Protein AF-0000000081416617 (afdb_homodimer)

InterPro domains:
  IPR009260 CRISPR-associated exonuclease Csa1 [PF06023] (15-85)
  IPR009260 CRISPR-associated exonuclease Csa1 [PF06023] (106-236)
  IPR009260 CRISPR-associated exonuclease Csa1 [TIGR01896] (95-236)
  IPR011604 PD-(D/E)XK endonuclease-like domain superfamily [G3DSA:3.90.320.10] (26-237)

Radius of gyration: 25.52 Å; Cα contacts (8 Å, |Δi|>4): 891; chains: 2; bounding box: 45×86×53 Å

Nearest PDB structures (foldseek):
  8d3l-assembly1_I  TM=7.472E-01  e=2.597E-06  Halalkalibacterium halodurans C-125
  7mi4-assembly1_A  TM=7.642E-01  e=6.078E-05  Geobacter sulfurreducens PCA
  8d3q-assembly1_J  TM=7.815E-01  e=1.611E-04  Halalkalibacterium halodurans C-125
  8xa9-assembly1_A  TM=5.568E-01  e=1.895E-03  Homo sapiens
  8oie-assembly1_G  TM=4.778E-01  e=2.750E+00  Rhodobacter capsulatus SB 1003

Secondary structure (DSSP, 8-state):
---HHHHHHHHHTTT-------TT-HHHHS-SSS----HHHHT-S-TT-HHHIIIIIS------HHHHHHHHHHHHHHTGGGT------SHHHHHHHHHHHHHHHHHHHSSS-EEES--EE-GGGTS-SEE--SEEETTEEEEEEESSHHHHHHHHHHHHHHHHHHHHHHSS---EEEEEEE-SS-EEEEEEE--HHHHHHHHHHHHHHHHHHHHT------TT--TT-TTHHHHH-/---HHHHHHHHHTTT-------TT-HHHHS-SSS----HHHHT-S-TT-HHHIIIIIS------HHHHHHHHHHHHHHTGGGT------SHHHHHHHHHHHHHHHHHHHSSS-EEES--EE-GGGTS-SEE--SEEETTEEEEEEESSHHHHHHHHHHHHHHHHHHHHHHSS---EEEEEEE-SS-EEEEEEE--HHHHHHHHHHHHHHHHHHHHT------TT--TT-TTHHHHH-

Foldseek 3Di:
DDDPVLVVVCVVCPPVFDADDALQPLVLQAAPFPFAAALCQLLPLAPLSLVLLCCVVVVDDFDDPQVVVFVLLLCLLLQVVVVHDDDDPDPQSNVNNVVSNVVNVVQVVDPWDKDAQDWFQQPSRRHPGTHTARMQGRNAGEHEGEDDPSRVVSVLLSSLSSQSRSCNVPVDHHFWYWYFYRYPVGTDIDIHGNHHVSNVSSSVSRNSSSCCNRVSDRSAHDPCDDPRGSCCVVRVD/DDDPVLVVVCVVCPPVFDADDALQPLVLQAAPFPFAAALCQLLPLAPLSLVLLCCVVVVDDFDDPQVVVFVLLQCLLLQVVVVHDDDDPDPQSNVNNVVSNVVNVVQVVDPWDKDAQDWFQQPSRRHPGTHTARMQGRNAGEHEGEDDPSRVVSVLLSSLSSQSRSCNVPVDHHFWYWYFYRYPVGTDIDIHGNHHVSNVSSSVSRNSSSCCNRVSDRSAHDPDDDPRGSCCVVRVD

pLDDT: mean 92.68, std 6.03, range [61.44, 98.62]

Organism: NCBI:txid940294

Solvent-accessible surface area (backbone atoms only — not comparable to full-atom values): 25425 Å² total; per-residue (Å²): 72,74,58,69,67,55,38,51,51,34,40,74,53,44,85,71,67,74,69,81,82,49,34,68,41,45,86,77,36,46,51,96,45,88,34,47,39,47,64,69,56,48,39,49,85,46,91,53,46,33,61,45,42,41,34,74,72,70,62,48,81,85,65,45,71,66,58,51,50,29,49,52,46,45,48,33,39,45,27,50,78,72,72,44,87,79,86,59,85,54,66,65,46,34,52,42,28,54,51,30,40,52,24,48,57,44,26,72,70,42,43,60,17,65,24,73,49,26,65,37,62,18,47,71,53,34,28,30,64,68,41,62,49,55,26,27,52,22,70,28,41,30,40,71,46,52,54,57,69,70,51,50,57,31,45,54,41,39,48,39,52,52,29,32,25,46,11,43,60,52,23,46,85,46,58,44,31,38,38,39,38,34,46,96,85,51,77,43,80,42,80,39,72,56,34,45,67,51,48,52,49,36,53,51,40,43,47,52,45,11,44,36,64,58,68,67,50,81,69,47,78,57,94,78,64,60,90,81,45,68,53,48,64,72,65,76,96,73,74,58,69,68,57,37,52,51,34,40,76,53,43,85,71,67,76,68,81,82,49,33,67,42,46,84,77,36,45,51,97,46,87,34,48,40,46,65,68,56,49,38,47,86,47,91,54,44,34,61,46,42,41,33,73,72,70,62,48,82,84,67,46,70,68,57,50,51,29,50,52,46,44,48,33,38,46,28,50,79,71,71,45,87,80,86,60,86,51,66,68,46,35,51,44,29,54,53,30,41,52,25,49,56,44,27,73,71,41,46,61,16,65,25,74,48,25,64,38,61,19,47,69,54,33,28,30,65,67,40,63,48,54,26,26,53,22,69,28,40,29,40,70,45,53,52,58,69,69,49,51,57,31,46,54,41,37,49,38,54,51,29,32,25,46,12,42,61,53,22,48,86,46,59,46,32,38,38,40,38,34,45,96,84,52,75,43,79,42,79,40,72,56,34,46,67,52,48,51,49,38,53,52,40,42,48,53,45,11,45,37,64,58,68,68,49,82,69,48,82,57,95,77,64,61,92,82,45,68,51,50,64,74,64,77,96

Sequence (474 aa):
MLPRAVWDELRATAGEVIVNTRGWDWALLQSRFRARPSISDVTTPCPTKRDVYLRRILGMRMESQALETGRKVHEAFMAPFKGEEKEYEDPLLKRVYEEAKLRKLESEQEGIPVSVEPEIPGSPIGLSSTIKPDFLVGFMPVEVVYGGNGSLERKKIAVTGYALALESWIGLPVDAAVIINVTNKKTYWNVVRIHEGLRRKFIELRDEVARILAEKEDPGTSEECPSYCPFKEVCKGMLPRAVWDELRATAGEVIVNTRGWDWALLQSRFRARPSISDVTTPCPTKRDVYLRRILGMRMESQALETGRKVHEAFMAPFKGEEKEYEDPLLKRVYEEAKLRKLESEQEGIPVSVEPEIPGSPIGLSSTIKPDFLVGFMPVEVVYGGNGSLERKKIAVTGYALALESWIGLPVDAAVIINVTNKKTYWNVVRIHEGLRRKFIELRDEVARILAEKEDPGTSEECPSYCPFKEVCKG

Structure (mmCIF, N/CA/C/O backbone):
data_AF-0000000081416617-model_v1
#
loop_
_entity.id
_entity.type
_entity.pdbx_description
1 polymer 'CRISPR-associated protein'
#
loop_
_atom_site.group_PDB
_atom_site.id
_atom_site.type_symbol
_atom_site.label_atom_id
_atom_site.label_alt_id
_atom_site.label_comp_id
_atom_site.label_asym_id
_atom_site.label_entity_id
_atom_site.label_seq_id
_atom_site.pdbx_PDB_ins_code
_atom_site.Cartn_x
_atom_site.Cartn_y
_atom_site.Cartn_z
_atom_site.occupancy
_atom_site.B_iso_or_equiv
_atom_site.auth_seq_id
_atom_site.auth_comp_id
_atom_site.auth_asym_id
_atom_site.auth_atom_id
_atom_site.pdbx_PDB_model_num
ATOM 1 N N . MET A 1 1 ? 6.953 -7.875 8.375 1 91.31 1 MET A N 1
ATOM 2 C CA . MET A 1 1 ? 6.801 -9.125 7.645 1 91.31 1 MET A CA 1
ATOM 3 C C . MET A 1 1 ? 8.039 -9.414 6.801 1 91.31 1 MET A C 1
ATOM 5 O O . MET A 1 1 ? 8.57 -10.523 6.828 1 91.31 1 MET A O 1
ATOM 9 N N . LEU A 1 2 ? 8.57 -8.438 6.098 1 94.5 2 LEU A N 1
ATOM 10 C CA . LEU A 1 2 ? 9.711 -8.609 5.207 1 94.5 2 LEU A CA 1
ATOM 11 C C . LEU A 1 2 ? 11.016 -8.289 5.93 1 94.5 2 LEU A C 1
ATOM 13 O O . LEU A 1 2 ? 11.078 -7.336 6.715 1 94.5 2 LEU A O 1
ATOM 17 N N . PRO A 1 3 ? 12.031 -9.055 5.668 1 94.12 3 PRO A N 1
ATOM 18 C CA . PRO A 1 3 ? 13.336 -8.734 6.254 1 94.12 3 PRO A CA 1
ATOM 19 C C . PRO A 1 3 ? 13.859 -7.367 5.816 1 94.12 3 PRO A C 1
ATOM 21 O O . PRO A 1 3 ? 13.523 -6.891 4.73 1 94.12 3 PRO A O 1
ATOM 24 N N . ARG A 1 4 ? 14.727 -6.789 6.621 1 91.25 4 ARG A N 1
ATOM 25 C CA . ARG A 1 4 ? 15.297 -5.469 6.363 1 91.25 4 ARG A CA 1
ATOM 26 C C . ARG A 1 4 ? 16.016 -5.441 5.023 1 91.25 4 ARG A C 1
ATOM 28 O O . ARG A 1 4 ? 15.984 -4.434 4.312 1 91.25 4 ARG A O 1
ATOM 35 N N . ALA A 1 5 ? 16.688 -6.555 4.68 1 94.62 5 ALA A N 1
ATOM 36 C CA . ALA A 1 5 ? 17.469 -6.633 3.441 1 94.62 5 ALA A CA 1
ATOM 37 C C . ALA A 1 5 ? 16.578 -6.422 2.223 1 94.62 5 ALA A C 1
ATOM 39 O O . ALA A 1 5 ? 17.016 -5.867 1.211 1 94.62 5 ALA A O 1
ATOM 40 N N . VAL A 1 6 ? 15.352 -6.863 2.275 1 96.12 6 VAL A N 1
ATOM 41 C CA . VAL A 1 6 ? 14.398 -6.688 1.182 1 96.12 6 VAL A CA 1
ATOM 42 C C . VAL A 1 6 ? 14.102 -5.199 0.987 1 96.12 6 VAL A C 1
ATOM 44 O O . VAL A 1 6 ? 14.156 -4.691 -0.135 1 96.12 6 VAL A O 1
ATOM 47 N N . TRP A 1 7 ? 13.844 -4.465 2.039 1 92.94 7 TRP A N 1
ATOM 48 C CA . TRP A 1 7 ? 13.586 -3.029 1.974 1 92.94 7 TRP A CA 1
ATOM 49 C C . TRP A 1 7 ? 14.805 -2.275 1.454 1 92.94 7 TRP A C 1
ATOM 51 O O . TRP A 1 7 ? 14.672 -1.347 0.653 1 92.94 7 TRP A O 1
ATOM 61 N N . ASP A 1 8 ? 15.969 -2.697 1.942 1 94.31 8 ASP A N 1
ATOM 62 C CA . ASP A 1 8 ? 17.203 -2.076 1.485 1 94.31 8 ASP A CA 1
ATOM 63 C C . ASP A 1 8 ? 17.375 -2.225 -0.025 1 94.31 8 ASP A C 1
ATOM 65 O O . ASP A 1 8 ? 17.766 -1.277 -0.708 1 94.31 8 ASP A O 1
ATOM 69 N N . GLU A 1 9 ? 17.078 -3.402 -0.511 1 95.81 9 GLU A N 1
ATOM 70 C CA . GLU A 1 9 ? 17.188 -3.645 -1.946 1 95.81 9 GLU A CA 1
ATOM 71 C C . GLU A 1 9 ? 16.172 -2.807 -2.727 1 95.81 9 GLU A C 1
ATOM 73 O O . GLU A 1 9 ? 16.5 -2.258 -3.783 1 95.81 9 GLU A O 1
ATOM 78 N N . LEU A 1 10 ? 14.977 -2.715 -2.254 1 95.56 10 LEU A N 1
ATOM 79 C CA . LEU A 1 10 ? 13.945 -1.894 -2.889 1 95.56 10 LEU A CA 1
ATOM 80 C C . LEU A 1 10 ? 14.398 -0.44 -2.984 1 95.56 10 LEU A C 1
ATOM 82 O O . LEU A 1 10 ? 14.273 0.186 -4.039 1 95.56 10 LEU A O 1
ATOM 86 N N . ARG A 1 11 ? 14.977 0.044 -1.958 1 92.88 11 ARG A N 1
ATOM 87 C CA . ARG A 1 11 ? 15.438 1.429 -1.924 1 92.88 11 ARG A CA 1
ATOM 88 C C . ARG A 1 11 ? 16.625 1.635 -2.859 1 92.88 11 ARG A C 1
ATOM 90 O O . ARG A 1 11 ? 16.703 2.646 -3.557 1 92.88 11 ARG A O 1
ATOM 97 N N . ALA A 1 12 ? 17.484 0.675 -2.844 1 92.69 12 ALA A N 1
ATOM 98 C CA . ALA A 1 12 ? 18.703 0.774 -3.645 1 92.69 12 ALA A CA 1
ATOM 99 C C . ALA A 1 12 ? 18.375 0.828 -5.137 1 92.69 12 ALA A C 1
ATOM 101 O O . ALA A 1 12 ? 19.109 1.417 -5.918 1 92.69 12 ALA A O 1
ATOM 102 N N . THR A 1 13 ? 17.203 0.285 -5.496 1 91.69 13 THR A N 1
ATOM 103 C CA . THR A 1 13 ? 16.859 0.207 -6.914 1 91.69 13 THR A CA 1
ATOM 104 C C . THR A 1 13 ? 15.648 1.074 -7.227 1 91.69 13 THR A C 1
ATOM 106 O O . THR A 1 13 ? 14.984 0.879 -8.25 1 91.69 13 THR A O 1
ATOM 109 N N . ALA A 1 14 ? 15.336 1.979 -6.367 1 90.69 14 ALA A N 1
ATOM 110 C CA . ALA A 1 14 ? 14.164 2.834 -6.531 1 90.69 14 ALA A CA 1
ATOM 111 C C . ALA A 1 14 ? 14.297 3.701 -7.781 1 90.69 14 ALA A C 1
ATOM 113 O O . ALA A 1 14 ? 15.367 4.246 -8.062 1 90.69 14 ALA A O 1
ATOM 114 N N . GLY A 1 15 ? 13.188 3.838 -8.578 1 84.12 15 GLY A N 1
ATOM 115 C CA . GLY A 1 15 ? 13.133 4.727 -9.727 1 84.12 15 GLY A CA 1
ATOM 116 C C . GLY A 1 15 ? 13.727 4.113 -10.984 1 84.12 15 GLY A C 1
ATOM 117 O O . GLY A 1 15 ? 13.734 4.742 -12.047 1 84.12 15 GLY A O 1
ATOM 118 N N . GLU A 1 16 ? 14.125 2.904 -10.977 1 79.06 16 GLU A N 1
ATOM 119 C CA . GLU A 1 16 ? 14.828 2.295 -12.102 1 79.06 16 GLU A CA 1
ATOM 120 C C . GLU A 1 16 ? 13.852 1.835 -13.18 1 79.06 16 GLU A C 1
ATOM 122 O O . GLU A 1 16 ? 14.242 1.643 -14.336 1 79.06 16 GLU A O 1
ATOM 127 N N . VAL A 1 17 ? 12.672 1.809 -12.852 1 73.88 17 VAL A N 1
ATOM 128 C CA . VAL A 1 17 ? 11.773 1.166 -13.805 1 73.88 17 VAL A CA 1
ATOM 129 C C . VAL A 1 17 ? 10.891 2.217 -14.469 1 73.88 17 VAL A C 1
ATOM 131 O O . VAL A 1 17 ? 10.289 3.057 -13.797 1 73.88 17 VAL A O 1
ATOM 134 N N . ILE A 1 18 ? 11.078 2.242 -15.773 1 79.62 18 ILE A N 1
ATOM 135 C CA . ILE A 1 18 ? 10.117 2.988 -16.578 1 79.62 18 ILE A CA 1
ATOM 136 C C . ILE A 1 18 ? 9.133 2.021 -17.219 1 79.62 18 ILE A C 1
ATOM 138 O O . ILE A 1 18 ? 9.539 1.116 -17.953 1 79.62 18 ILE A O 1
ATOM 142 N N . VAL A 1 19 ? 7.914 2.232 -16.875 1 88.75 19 VAL A N 1
ATOM 143 C CA . VAL A 1 19 ? 6.891 1.287 -17.312 1 88.75 19 VAL A CA 1
ATOM 144 C C . VAL A 1 19 ? 5.785 2.029 -18.062 1 88.75 19 VAL A C 1
ATOM 146 O O . VAL A 1 19 ? 5.309 3.07 -17.594 1 88.75 19 VAL A O 1
ATOM 149 N N . ASN A 1 20 ? 5.434 1.437 -19.203 1 88.31 20 ASN A N 1
ATOM 150 C CA . ASN A 1 20 ? 4.336 1.983 -20 1 88.31 20 ASN A CA 1
ATOM 151 C C . ASN A 1 20 ? 3.088 1.111 -19.906 1 88.31 20 ASN A C 1
ATOM 153 O O . ASN A 1 20 ? 1.967 1.62 -19.938 1 88.31 20 ASN A O 1
ATOM 157 N N . THR A 1 21 ? 3.252 -0.125 -19.797 1 92.94 21 THR A N 1
ATOM 158 C CA . THR A 1 21 ? 2.145 -1.067 -19.688 1 92.94 21 THR A CA 1
ATOM 159 C C . THR A 1 21 ? 1.638 -1.135 -18.25 1 92.94 21 THR A C 1
ATOM 161 O O . THR A 1 21 ? 2.285 -1.728 -17.375 1 92.94 21 THR A O 1
ATOM 164 N N . ARG A 1 22 ? 0.473 -0.5 -18.062 1 94.69 22 ARG A N 1
ATOM 165 C CA . ARG A 1 22 ? -0.093 -0.438 -16.719 1 94.69 22 ARG A CA 1
ATOM 166 C C . ARG A 1 22 ? -1.47 -1.093 -16.672 1 94.69 22 ARG A C 1
ATOM 168 O O . ARG A 1 22 ? -2.115 -1.264 -17.703 1 94.69 22 ARG A O 1
ATOM 175 N N . GLY A 1 23 ? -1.847 -1.421 -15.445 1 94.19 23 GLY A N 1
ATOM 176 C CA . GLY A 1 23 ? -3.104 -2.121 -15.234 1 94.19 23 GLY A CA 1
ATOM 177 C C . GLY A 1 23 ? -4.32 -1.279 -15.562 1 94.19 23 GLY A C 1
ATOM 178 O O . GLY A 1 23 ? -5.414 -1.81 -15.758 1 94.19 23 GLY A O 1
ATOM 179 N N . TRP A 1 24 ? -4.172 -0.016 -15.578 1 91.62 24 TRP A N 1
ATOM 180 C CA . TRP A 1 24 ? -5.324 0.828 -15.867 1 91.62 24 TRP A CA 1
ATOM 181 C C . TRP A 1 24 ? -5.473 1.05 -17.375 1 91.62 24 TRP A C 1
ATOM 183 O O . TRP A 1 24 ? -6.414 1.714 -17.812 1 91.62 24 TRP A O 1
ATOM 193 N N . ASP A 1 25 ? -4.52 0.516 -18.109 1 89.31 25 ASP A N 1
ATOM 194 C CA . ASP A 1 25 ? -4.648 0.572 -19.562 1 89.31 25 ASP A CA 1
ATOM 195 C C . ASP A 1 25 ? -5.559 -0.542 -20.078 1 89.31 25 ASP A C 1
ATOM 197 O O . ASP A 1 25 ? -5.09 -1.502 -20.688 1 89.31 25 ASP A O 1
ATOM 201 N N . TRP A 1 26 ? -6.734 -0.345 -19.953 1 82.62 26 TRP A N 1
ATOM 202 C CA . TRP A 1 26 ? -7.73 -1.383 -20.203 1 82.62 26 TRP A CA 1
ATOM 203 C C . TRP A 1 26 ? -7.676 -1.853 -21.656 1 82.62 26 TRP A C 1
ATOM 205 O O . TRP A 1 26 ? -7.809 -3.047 -21.922 1 82.62 26 TRP A O 1
ATOM 215 N N . ALA A 1 27 ? -7.469 -0.982 -22.484 1 81.12 27 ALA A N 1
ATOM 216 C CA . ALA A 1 27 ? -7.441 -1.321 -23.906 1 81.12 27 ALA A CA 1
ATOM 217 C C . ALA A 1 27 ? -6.324 -2.311 -24.219 1 81.12 27 ALA A C 1
ATOM 219 O O . ALA A 1 27 ? -6.477 -3.182 -25.078 1 81.12 27 ALA A O 1
ATOM 220 N N . LEU A 1 28 ? -5.297 -2.23 -23.453 1 79.06 28 LEU A N 1
ATOM 221 C CA . LEU A 1 28 ? -4.133 -3.082 -23.688 1 79.06 28 LEU A CA 1
ATOM 222 C C . LEU A 1 28 ? -4.293 -4.422 -22.969 1 79.06 28 LEU A C 1
ATOM 224 O O . LEU A 1 28 ? -3.76 -5.438 -23.422 1 79.06 28 LEU A O 1
ATOM 228 N N . LEU A 1 29 ? -5.133 -4.379 -21.969 1 81.38 29 LEU A N 1
ATOM 229 C CA . LEU A 1 29 ? -5.047 -5.523 -21.062 1 81.38 29 LEU A CA 1
ATOM 230 C C . LEU A 1 29 ? -6.242 -6.449 -21.25 1 81.38 29 LEU A C 1
ATOM 232 O O . LEU A 1 29 ? -6.219 -7.598 -20.797 1 81.38 29 LEU A O 1
ATOM 236 N N . GLN A 1 30 ? -7.137 -5.996 -21.922 1 82.19 30 GLN A N 1
ATOM 237 C CA . GLN A 1 30 ? -8.281 -6.875 -22.141 1 82.19 30 GLN A CA 1
ATOM 238 C C . GLN A 1 30 ? -7.93 -7.996 -23.109 1 82.19 30 GLN A C 1
ATOM 240 O O . GLN A 1 30 ? -7.254 -7.77 -24.109 1 82.19 30 GLN A O 1
ATOM 245 N N . SER A 1 31 ? -8.289 -9.172 -22.656 1 80.12 31 SER A N 1
ATOM 246 C CA . SER A 1 31 ? -8.031 -10.32 -23.531 1 80.12 31 SER A CA 1
ATOM 247 C C . SER A 1 31 ? -8.93 -10.297 -24.766 1 80.12 31 SER A C 1
ATOM 249 O O . SER A 1 31 ? -10.07 -9.836 -24.703 1 80.12 31 SER A O 1
ATOM 251 N N . ARG A 1 32 ? -8.422 -10.852 -25.859 1 80.62 32 ARG A N 1
ATOM 252 C CA . ARG A 1 32 ? -9.156 -10.961 -27.125 1 80.62 32 ARG A CA 1
ATOM 253 C C . ARG A 1 32 ? -10.117 -12.141 -27.094 1 80.62 32 ARG A C 1
ATOM 255 O O . ARG A 1 32 ? -11.008 -12.242 -27.938 1 80.62 32 ARG A O 1
ATOM 262 N N . PHE A 1 33 ? -9.914 -12.93 -26.062 1 83.94 33 PHE A N 1
ATOM 263 C CA . PHE A 1 33 ? -10.711 -14.148 -25.984 1 83.94 33 PHE A CA 1
ATOM 264 C C . PHE A 1 33 ? -11.688 -14.094 -24.828 1 83.94 33 PHE A C 1
ATOM 266 O O . PHE A 1 33 ? -11.484 -13.352 -23.875 1 83.94 33 PHE A O 1
ATOM 273 N N . ARG A 1 34 ? -12.711 -14.922 -24.938 1 83.88 34 ARG A N 1
ATOM 274 C CA . ARG A 1 34 ? -13.773 -14.914 -23.938 1 83.88 34 ARG A CA 1
ATOM 275 C C . ARG A 1 34 ? -13.352 -15.695 -22.703 1 83.88 34 ARG A C 1
ATOM 277 O O . ARG A 1 34 ? -13.805 -15.398 -21.594 1 83.88 34 ARG A O 1
ATOM 284 N N . ALA A 1 35 ? -12.477 -16.688 -22.922 1 90.75 35 ALA A N 1
ATOM 285 C CA . ALA A 1 35 ? -12.039 -17.5 -21.797 1 90.75 35 ALA A CA 1
ATOM 286 C C . ALA A 1 35 ? -11.141 -16.688 -20.859 1 90.75 35 ALA A C 1
ATOM 288 O O . ALA A 1 35 ? -10.32 -15.898 -21.312 1 90.75 35 ALA A O 1
ATOM 289 N N . ARG A 1 36 ? -11.359 -16.922 -19.609 1 92.12 36 ARG A N 1
ATOM 290 C CA . ARG A 1 36 ? -10.609 -16.203 -18.578 1 92.12 36 ARG A CA 1
ATOM 291 C C . ARG A 1 36 ? -9.734 -17.156 -17.781 1 92.12 36 ARG A C 1
ATOM 293 O O . ARG A 1 36 ? -10.211 -17.828 -16.859 1 92.12 36 ARG A O 1
ATOM 300 N N . PRO A 1 37 ? -8.484 -17.109 -18.109 1 94.94 37 PRO A N 1
ATOM 301 C CA . PRO A 1 37 ? -7.562 -17.984 -17.375 1 94.94 37 PRO A CA 1
ATOM 302 C C . PRO A 1 37 ? -7.359 -17.531 -15.922 1 94.94 37 PRO A C 1
ATOM 304 O O . PRO A 1 37 ? -7.617 -16.375 -15.586 1 94.94 37 PRO A O 1
ATOM 307 N N . SER A 1 38 ? -6.965 -18.484 -15 1 95.12 38 SER A N 1
ATOM 308 C CA . SER A 1 38 ? -6.473 -18.156 -13.664 1 95.12 38 SER A CA 1
ATOM 309 C C . SER A 1 38 ? -4.984 -17.812 -13.703 1 95.12 38 SER A C 1
ATOM 311 O O . SER A 1 38 ? -4.309 -18.047 -14.703 1 95.12 38 SER A O 1
ATOM 313 N N . ILE A 1 39 ? -4.516 -17.234 -12.672 1 95.5 39 ILE A N 1
ATOM 314 C CA . ILE A 1 39 ? -3.088 -16.953 -12.555 1 95.5 39 ILE A CA 1
ATOM 315 C C . ILE A 1 39 ? -2.301 -18.266 -12.633 1 95.5 39 ILE A C 1
ATOM 317 O O . ILE A 1 39 ? -1.233 -18.312 -13.25 1 95.5 39 ILE A O 1
ATOM 321 N N . SER A 1 40 ? -2.842 -19.312 -12.039 1 92.44 40 SER A N 1
ATOM 322 C CA . SER A 1 40 ? -2.199 -20.625 -12.062 1 92.44 40 SER A CA 1
ATOM 323 C C . SER A 1 40 ? -2.139 -21.203 -13.477 1 92.44 40 SER A C 1
ATOM 325 O O . SER A 1 40 ? -1.186 -21.891 -13.828 1 92.44 40 SER A O 1
ATOM 327 N N . ASP A 1 41 ? -3.143 -20.938 -14.258 1 94.81 41 ASP A N 1
ATOM 328 C CA . ASP A 1 41 ? -3.139 -21.375 -15.648 1 94.81 41 ASP A CA 1
ATOM 329 C C . ASP A 1 41 ? -2.016 -20.703 -16.438 1 94.81 41 ASP A C 1
ATOM 331 O O . ASP A 1 41 ? -1.332 -21.344 -17.234 1 94.81 41 ASP A O 1
ATOM 335 N N . VAL A 1 42 ? -1.861 -19.422 -16.203 1 95.81 42 VAL A N 1
ATOM 336 C CA . VAL A 1 42 ? -0.921 -18.609 -16.953 1 95.81 42 VAL A CA 1
ATOM 337 C C . VAL A 1 42 ? 0.511 -19 -16.594 1 95.81 42 VAL A C 1
ATOM 339 O O . VAL A 1 42 ? 1.405 -18.953 -17.438 1 95.81 42 VAL A O 1
ATOM 342 N N . THR A 1 43 ? 0.709 -19.469 -15.328 1 94.88 43 THR A N 1
ATOM 343 C CA . THR A 1 43 ? 2.064 -19.656 -14.82 1 94.88 43 THR A CA 1
ATOM 344 C C . THR A 1 43 ? 2.424 -21.141 -14.773 1 94.88 43 THR A C 1
ATOM 346 O O . THR A 1 43 ? 3.359 -21.531 -14.078 1 94.88 43 THR A O 1
ATOM 349 N N . THR A 1 44 ? 1.755 -21.922 -15.453 1 89.94 44 THR A N 1
ATOM 350 C CA . THR A 1 44 ? 2.047 -23.359 -15.492 1 89.94 44 THR A CA 1
ATOM 351 C C . THR A 1 44 ? 3.43 -23.609 -16.094 1 89.94 44 THR A C 1
ATOM 353 O O . THR A 1 44 ? 3.955 -22.781 -16.828 1 89.94 44 THR A O 1
ATOM 356 N N . PRO A 1 45 ? 4.035 -24.656 -15.797 1 87.44 45 PRO A N 1
ATOM 357 C CA . PRO A 1 45 ? 5.43 -24.891 -16.188 1 87.44 45 PRO A CA 1
ATOM 358 C C . PRO A 1 45 ? 5.566 -25.344 -17.641 1 87.44 45 PRO A C 1
ATOM 360 O O . PRO A 1 45 ? 6.645 -25.219 -18.219 1 87.44 45 PRO A O 1
ATOM 363 N N . CYS A 1 46 ? 4.539 -25.797 -18.234 1 90.62 46 CYS A N 1
ATOM 364 C CA . CYS A 1 46 ? 4.637 -26.328 -19.594 1 90.62 46 CYS A CA 1
ATOM 365 C C . CYS A 1 46 ? 4.902 -25.219 -20.594 1 90.62 46 CYS A C 1
ATOM 367 O O . CYS A 1 46 ? 4.141 -24.266 -20.688 1 90.62 46 CYS A O 1
ATOM 369 N N . PRO A 1 47 ? 5.973 -25.406 -21.453 1 90.62 47 PRO A N 1
ATOM 370 C CA . PRO A 1 47 ? 6.324 -24.359 -22.422 1 90.62 47 PRO A CA 1
ATOM 371 C C . PRO A 1 47 ? 5.223 -24.109 -23.438 1 90.62 47 PRO A C 1
ATOM 373 O O . PRO A 1 47 ? 5.031 -22.969 -23.875 1 90.62 47 PRO A O 1
ATOM 376 N N . THR A 1 48 ? 4.492 -25.125 -23.766 1 93.62 48 THR A N 1
ATOM 377 C CA . THR A 1 48 ? 3.447 -24.969 -24.766 1 93.62 48 THR A CA 1
ATOM 378 C C . THR A 1 48 ? 2.088 -24.75 -24.109 1 93.62 48 THR A C 1
ATOM 380 O O . THR A 1 48 ? 1.07 -24.625 -24.797 1 93.62 48 THR A O 1
ATOM 383 N N . LYS A 1 49 ? 2.01 -24.812 -22.828 1 95.12 49 LYS A N 1
ATOM 384 C CA . LYS A 1 49 ? 0.801 -24.672 -22.016 1 95.12 49 LYS A CA 1
ATOM 385 C C . LYS A 1 49 ? -0.16 -25.828 -22.266 1 95.12 49 LYS A C 1
ATOM 387 O O . LYS A 1 49 ? -1.363 -25.703 -22.031 1 95.12 49 LYS A O 1
ATOM 392 N N . ARG A 1 50 ? 0.333 -26.859 -22.703 1 94.69 50 ARG A N 1
ATOM 393 C CA . ARG A 1 50 ? -0.514 -28.031 -22.953 1 94.69 50 ARG A CA 1
ATOM 394 C C . ARG A 1 50 ? -1.097 -28.578 -21.656 1 94.69 50 ARG A C 1
ATOM 396 O O . ARG A 1 50 ? -2.176 -29.172 -21.656 1 94.69 50 ARG A O 1
ATOM 403 N N . ASP A 1 51 ? -0.301 -28.422 -20.609 1 92.88 51 ASP A N 1
ATOM 404 C CA . ASP A 1 51 ? -0.804 -28.891 -19.312 1 92.88 51 ASP A CA 1
ATOM 405 C C . ASP A 1 51 ? -2.115 -28.203 -18.953 1 92.88 51 ASP A C 1
ATOM 407 O O . ASP A 1 51 ? -2.969 -28.781 -18.281 1 92.88 51 ASP A O 1
ATOM 411 N N . VAL A 1 52 ? -2.342 -27 -19.359 1 94.69 52 VAL A N 1
ATOM 412 C CA . VAL A 1 52 ? -3.607 -26.312 -19.156 1 94.69 52 VAL A CA 1
ATOM 413 C C . VAL A 1 52 ? -4.719 -27 -19.938 1 94.69 52 VAL A C 1
ATOM 415 O O . VAL A 1 52 ? -5.812 -27.219 -19.422 1 94.69 52 VAL A O 1
ATOM 418 N N . TYR A 1 53 ? -4.41 -27.312 -21.156 1 96.06 53 TYR A N 1
ATOM 419 C CA . TYR A 1 53 ? -5.352 -28.047 -21.984 1 96.06 53 TYR A CA 1
ATOM 420 C C . TYR A 1 53 ? -5.742 -29.375 -21.328 1 96.06 53 TYR A C 1
ATOM 422 O O . TYR A 1 53 ? -6.93 -29.688 -21.203 1 96.06 53 TYR A O 1
ATOM 430 N N . LEU A 1 54 ? -4.723 -30.094 -20.891 1 95.06 54 LEU A N 1
ATOM 431 C CA . LEU A 1 54 ? -4.957 -31.391 -20.266 1 95.06 54 LEU A CA 1
ATOM 432 C C . LEU A 1 54 ? -5.797 -31.25 -19 1 95.06 54 LEU A C 1
ATOM 434 O O . LEU A 1 54 ? -6.73 -32.031 -18.781 1 95.06 54 LEU A O 1
ATOM 438 N N . ARG A 1 55 ? -5.566 -30.25 -18.234 1 94.19 55 ARG A N 1
ATOM 439 C CA . ARG A 1 55 ? -6.23 -30.094 -16.938 1 94.19 55 ARG A CA 1
ATOM 440 C C . ARG A 1 55 ? -7.613 -29.484 -17.109 1 94.19 55 ARG A C 1
ATOM 442 O O . ARG A 1 55 ? -8.594 -29.984 -16.562 1 94.19 55 ARG A O 1
ATOM 449 N N . ARG A 1 56 ? -7.711 -28.422 -17.938 1 94.56 56 ARG A N 1
ATOM 450 C CA . ARG A 1 56 ? -8.914 -27.609 -17.984 1 94.56 56 ARG A CA 1
ATOM 451 C C . ARG A 1 56 ? -9.906 -28.141 -19.016 1 94.56 56 ARG A C 1
ATOM 453 O O . ARG A 1 56 ? -11.117 -27.984 -18.859 1 94.56 56 ARG A O 1
ATOM 460 N N . ILE A 1 57 ? -9.445 -28.719 -20.047 1 95.31 57 ILE A N 1
ATOM 461 C CA . ILE A 1 57 ? -10.312 -29.172 -21.125 1 95.31 57 ILE A CA 1
ATOM 462 C C . ILE A 1 57 ? -10.547 -30.672 -21 1 95.31 57 ILE A C 1
ATOM 464 O O . ILE A 1 57 ? -11.688 -31.141 -21.062 1 95.31 57 ILE A O 1
ATOM 468 N N . LEU A 1 58 ? -9.469 -31.406 -20.75 1 95.44 58 LEU A N 1
ATOM 469 C CA . LEU A 1 58 ? -9.602 -32.875 -20.703 1 95.44 58 LEU A CA 1
ATOM 470 C C . LEU A 1 58 ? -9.898 -33.344 -19.281 1 95.44 58 LEU A C 1
ATOM 472 O O . LEU A 1 58 ? -10.195 -34.5 -19.062 1 95.44 58 LEU A O 1
ATOM 476 N N . GLY A 1 59 ? -9.688 -32.438 -18.25 1 93.81 59 GLY A N 1
ATOM 477 C CA . GLY A 1 59 ? -10.047 -32.75 -16.875 1 93.81 59 GLY A CA 1
ATOM 478 C C . GLY A 1 59 ? -9.039 -33.656 -16.188 1 93.81 59 GLY A C 1
ATOM 479 O O . GLY A 1 59 ? -9.383 -34.375 -15.234 1 93.81 59 GLY A O 1
ATOM 480 N N . MET A 1 60 ? -7.863 -33.688 -16.641 1 91.12 60 MET A N 1
ATOM 481 C CA . MET A 1 60 ? -6.84 -34.562 -16.047 1 91.12 60 MET A CA 1
ATOM 482 C C . MET A 1 60 ? -6.301 -33.938 -14.758 1 91.12 60 MET A C 1
ATOM 484 O O . MET A 1 60 ? -6.168 -32.688 -14.664 1 91.12 60 MET A O 1
ATOM 488 N N . ARG A 1 61 ? -5.938 -34.781 -13.812 1 83.25 61 ARG A N 1
ATOM 489 C CA . ARG A 1 61 ? -5.402 -34.281 -12.547 1 83.25 61 ARG A CA 1
ATOM 490 C C . ARG A 1 61 ? -3.877 -34.25 -12.57 1 83.25 61 ARG A C 1
ATOM 492 O O . ARG A 1 61 ? -3.244 -35.156 -13.148 1 83.25 61 ARG A O 1
ATOM 499 N N . MET A 1 62 ? -3.461 -33.188 -12.133 1 78 62 MET A N 1
ATOM 500 C CA . MET A 1 62 ? -2.02 -33.031 -11.984 1 78 62 MET A CA 1
ATOM 501 C C . MET A 1 62 ? -1.559 -33.438 -10.594 1 78 62 MET A C 1
ATOM 503 O O . MET A 1 62 ? -2.025 -32.906 -9.594 1 78 62 MET A O 1
ATOM 507 N N . GLU A 1 63 ? -0.868 -34.562 -10.43 1 78.19 63 GLU A N 1
ATOM 508 C CA . GLU A 1 63 ? -0.324 -34.969 -9.133 1 78.19 63 GLU A CA 1
ATOM 509 C C . GLU A 1 63 ? 1.169 -35.25 -9.234 1 78.19 63 GLU A C 1
ATOM 511 O O . GLU A 1 63 ? 1.615 -35.906 -10.188 1 78.19 63 GLU A O 1
ATOM 516 N N . SER A 1 64 ? 1.923 -34.562 -8.422 1 81 64 SER A N 1
ATOM 517 C CA . SER A 1 64 ? 3.348 -34.844 -8.305 1 81 64 SER A CA 1
ATOM 518 C C . SER A 1 64 ? 3.83 -34.656 -6.871 1 81 64 SER A C 1
ATOM 520 O O . SER A 1 64 ? 3.172 -33.969 -6.078 1 81 64 SER A O 1
ATOM 522 N N . GLN A 1 65 ? 4.891 -35.375 -6.594 1 82.38 65 GLN A N 1
ATOM 523 C CA . GLN A 1 65 ? 5.492 -35.219 -5.273 1 82.38 65 GLN A CA 1
ATOM 524 C C . GLN A 1 65 ? 5.93 -33.781 -5.051 1 82.38 65 GLN A C 1
ATOM 526 O O . GLN A 1 65 ? 5.77 -33.219 -3.957 1 82.38 65 GLN A O 1
ATOM 531 N N . ALA A 1 66 ? 6.461 -33.219 -6.078 1 81.5 66 ALA A N 1
ATOM 532 C CA . ALA A 1 66 ? 6.922 -31.828 -6 1 81.5 66 ALA A CA 1
ATOM 533 C C . ALA A 1 66 ? 5.766 -30.875 -5.684 1 81.5 66 ALA A C 1
ATOM 535 O O . ALA A 1 66 ? 5.902 -29.984 -4.844 1 81.5 66 ALA A O 1
ATOM 536 N N . LEU A 1 67 ? 4.676 -31.109 -6.301 1 84.5 67 LEU A N 1
ATOM 537 C CA . LEU A 1 67 ? 3.488 -30.281 -6.07 1 84.5 67 LEU A CA 1
ATOM 538 C C . LEU A 1 67 ? 2.977 -30.469 -4.645 1 84.5 67 LEU A C 1
ATOM 540 O O . LEU A 1 67 ? 2.541 -29.5 -4.012 1 84.5 67 LEU A O 1
ATOM 544 N N . GLU A 1 68 ? 3.062 -31.656 -4.195 1 90.69 68 GLU A N 1
ATOM 545 C CA . GLU A 1 68 ? 2.605 -31.953 -2.838 1 90.69 68 GLU A CA 1
ATOM 546 C C . GLU A 1 68 ? 3.49 -31.281 -1.798 1 90.69 68 G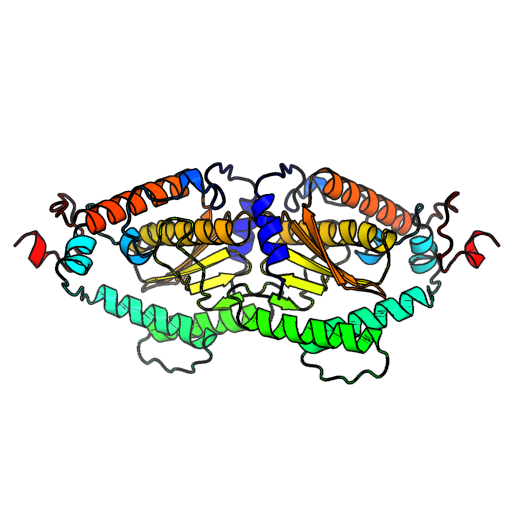LU A C 1
ATOM 548 O O . GLU A 1 68 ? 2.988 -30.703 -0.833 1 90.69 68 GLU A O 1
ATOM 553 N N . THR A 1 69 ? 4.758 -31.422 -1.989 1 93.12 69 THR A N 1
ATOM 554 C CA . THR A 1 69 ? 5.688 -30.781 -1.074 1 93.12 69 THR A CA 1
ATOM 555 C C . THR A 1 69 ? 5.488 -29.266 -1.085 1 93.12 69 THR A C 1
ATOM 557 O O . THR A 1 69 ? 5.488 -28.625 -0.03 1 93.12 69 THR A O 1
ATOM 560 N N . GLY A 1 70 ? 5.348 -28.75 -2.279 1 93.75 70 GLY A N 1
ATOM 561 C CA . GLY A 1 70 ? 5.102 -27.312 -2.406 1 93.75 70 GLY A CA 1
ATOM 562 C C . GLY A 1 70 ? 3.863 -26.859 -1.658 1 93.75 70 GLY A C 1
ATOM 563 O O . GLY A 1 70 ? 3.873 -25.797 -1.025 1 93.75 70 GLY A O 1
ATOM 564 N N . ARG A 1 71 ? 2.867 -27.625 -1.705 1 94.19 71 ARG A N 1
ATOM 565 C CA . ARG A 1 71 ? 1.629 -27.328 -0.998 1 94.19 71 ARG A CA 1
ATOM 566 C C . ARG A 1 71 ? 1.848 -27.312 0.511 1 94.19 71 ARG A C 1
ATOM 568 O O . ARG A 1 71 ? 1.383 -26.406 1.206 1 94.19 71 ARG A O 1
ATOM 575 N N . LYS A 1 72 ? 2.516 -28.266 1.015 1 96.94 72 LYS A N 1
ATOM 576 C CA . LYS A 1 72 ? 2.775 -28.375 2.447 1 96.94 72 LYS A CA 1
ATOM 577 C C . LYS A 1 72 ? 3.627 -27.219 2.943 1 96.94 72 LYS A C 1
ATOM 579 O O . LYS A 1 72 ? 3.375 -26.672 4.016 1 96.94 72 LYS A O 1
ATOM 584 N N . VAL A 1 73 ? 4.602 -26.891 2.113 1 97.81 73 VAL A N 1
ATOM 585 C CA . VAL A 1 73 ? 5.473 -25.766 2.457 1 97.81 73 VAL A CA 1
ATOM 586 C C . VAL A 1 73 ? 4.664 -24.469 2.5 1 97.81 73 VAL A C 1
ATOM 588 O O . VAL A 1 73 ? 4.805 -23.672 3.432 1 97.81 73 VAL A O 1
ATOM 591 N N . HIS A 1 74 ? 3.9 -24.297 1.523 1 97.56 74 HIS A N 1
ATOM 592 C CA . HIS A 1 74 ? 3.035 -23.125 1.464 1 97.56 74 HIS A CA 1
ATOM 593 C C . HIS A 1 74 ? 2.127 -23.047 2.686 1 97.56 74 HIS A C 1
ATOM 595 O O . HIS A 1 74 ? 2.023 -22 3.322 1 97.56 74 HIS A O 1
ATOM 601 N N . GLU A 1 75 ? 1.548 -24.156 3.008 1 97.94 75 GLU A N 1
ATOM 602 C CA . GLU A 1 75 ? 0.657 -24.219 4.164 1 97.94 75 GLU A CA 1
ATOM 603 C C . GLU A 1 75 ? 1.402 -23.891 5.453 1 97.94 75 GLU A C 1
ATOM 605 O O . GLU A 1 75 ? 0.886 -23.172 6.312 1 97.94 75 GLU A O 1
ATOM 610 N N . ALA A 1 76 ? 2.521 -24.422 5.57 1 98.38 76 ALA A N 1
ATOM 611 C CA . ALA A 1 76 ? 3.332 -24.188 6.766 1 98.38 76 ALA A CA 1
ATOM 612 C C . ALA A 1 76 ? 3.682 -22.719 6.906 1 98.38 76 ALA A C 1
ATOM 614 O O . ALA A 1 76 ? 3.666 -22.172 8.008 1 98.38 76 ALA A O 1
ATOM 615 N N . PHE A 1 77 ? 4.02 -22.094 5.805 1 98.56 77 PHE A N 1
ATOM 616 C CA . PHE A 1 77 ? 4.387 -20.672 5.84 1 98.56 77 PHE A CA 1
ATOM 617 C C . PHE A 1 77 ? 3.18 -19.812 6.172 1 98.56 77 PHE A C 1
ATOM 619 O O . PHE A 1 77 ? 3.301 -18.828 6.902 1 98.56 77 PHE A O 1
ATOM 626 N N . MET A 1 78 ? 2.059 -20.203 5.656 1 98.19 78 MET A N 1
ATOM 627 C CA . MET A 1 78 ? 0.861 -19.391 5.785 1 98.19 78 MET A CA 1
ATOM 628 C C . MET A 1 78 ? 0.224 -19.562 7.16 1 98.19 78 MET A C 1
ATOM 630 O O . MET A 1 78 ? -0.491 -18.688 7.637 1 98.19 78 MET A O 1
ATOM 634 N N . ALA A 1 79 ? 0.469 -20.625 7.828 1 98.31 79 ALA A N 1
ATOM 635 C CA . ALA A 1 79 ? -0.241 -21.047 9.031 1 98.31 79 ALA A CA 1
ATOM 636 C C . ALA A 1 79 ? -0.164 -19.969 10.117 1 98.31 79 ALA A C 1
ATOM 638 O O . ALA A 1 79 ? -1.189 -19.547 10.656 1 98.31 79 ALA A O 1
ATOM 639 N N . PRO A 1 80 ? 1.016 -19.438 10.453 1 97.5 80 PRO A N 1
ATOM 640 C CA . PRO A 1 80 ? 1.07 -18.422 11.492 1 97.5 80 PRO A CA 1
ATOM 641 C C . PRO A 1 80 ? 0.254 -17.172 11.141 1 97.5 80 PRO A C 1
ATOM 643 O O . PRO A 1 80 ? -0.354 -16.562 12.023 1 97.5 80 PRO A O 1
ATOM 646 N N . PHE A 1 81 ? 0.236 -16.781 9.898 1 97.06 81 PHE A N 1
ATOM 647 C CA . PHE A 1 81 ? -0.462 -15.586 9.453 1 97.06 81 PHE A CA 1
ATOM 648 C C . PHE A 1 81 ? -1.972 -15.789 9.484 1 97.06 81 PHE A C 1
ATOM 650 O O . PHE A 1 81 ? -2.736 -14.828 9.562 1 97.06 81 PHE A O 1
ATOM 657 N N . LYS A 1 82 ? -2.371 -17.031 9.43 1 96.81 82 LYS A N 1
ATOM 658 C CA . LYS A 1 82 ? -3.791 -17.375 9.492 1 96.81 82 LYS A CA 1
ATOM 659 C C . LYS A 1 82 ? -4.215 -17.688 10.922 1 96.81 82 LYS A C 1
ATOM 661 O O . LYS A 1 82 ? -5.352 -18.094 11.164 1 96.81 82 LYS A O 1
ATOM 666 N N . GLY A 1 83 ? -3.293 -17.562 11.875 1 95.56 83 GLY A N 1
ATOM 667 C CA . GLY A 1 83 ? -3.576 -17.797 13.289 1 95.56 83 GLY A CA 1
ATOM 668 C C . GLY A 1 83 ? -3.646 -19.266 13.641 1 95.56 83 GLY A C 1
ATOM 669 O O . GLY A 1 83 ? -4.289 -19.641 14.625 1 95.56 83 GLY A O 1
ATOM 670 N N . GLU A 1 84 ? -3.035 -20.078 12.812 1 96.31 84 GLU A N 1
ATOM 671 C CA . GLU A 1 84 ? -3.041 -21.531 13.047 1 96.31 84 GLU A CA 1
ATOM 672 C C . GLU A 1 84 ? -1.765 -21.969 13.758 1 96.31 84 GLU A C 1
ATOM 674 O O . GLU A 1 84 ? -0.659 -21.672 13.297 1 96.31 84 GLU A O 1
ATOM 679 N N . GLU A 1 85 ? -1.949 -22.594 14.867 1 94.75 85 GLU A N 1
ATOM 680 C CA . GLU A 1 85 ? -0.81 -23.188 15.555 1 94.75 85 GLU A CA 1
ATOM 681 C C . GLU A 1 85 ? -0.609 -24.641 15.125 1 94.75 85 GLU A C 1
ATOM 683 O O . GLU A 1 85 ? -1.517 -25.469 15.266 1 94.75 85 GLU A O 1
ATOM 688 N N . LYS A 1 86 ? 0.497 -24.859 14.586 1 94.94 86 LYS A N 1
ATOM 689 C CA . LYS A 1 86 ? 0.794 -26.203 14.094 1 94.94 86 LYS A CA 1
ATOM 690 C C . LYS A 1 86 ? 2.16 -26.688 14.578 1 94.94 86 LYS A C 1
ATOM 692 O O . LYS A 1 86 ? 3.021 -25.875 14.914 1 94.94 86 LYS A O 1
ATOM 697 N N . GLU A 1 87 ? 2.262 -27.984 14.711 1 95.06 87 GLU A N 1
ATOM 698 C CA . GLU A 1 87 ? 3.537 -28.625 15 1 95.06 87 GLU A CA 1
ATOM 699 C C . GLU A 1 87 ? 3.959 -29.547 13.859 1 95.06 87 GLU A C 1
ATOM 701 O O . GLU A 1 87 ? 3.137 -30.297 13.32 1 95.06 87 GLU A O 1
ATOM 706 N N . TYR A 1 88 ? 5.176 -29.344 13.508 1 96.81 88 TYR A N 1
ATOM 707 C CA . TYR A 1 88 ? 5.668 -30.156 12.398 1 96.81 88 TYR A CA 1
ATOM 708 C C . TYR A 1 88 ? 6.82 -31.047 12.844 1 96.81 88 TYR A C 1
ATOM 710 O O . TYR A 1 88 ? 7.715 -30.609 13.57 1 96.81 88 TYR A O 1
ATOM 718 N N . GLU A 1 89 ? 6.809 -32.312 12.43 1 96 89 GLU A N 1
ATOM 719 C CA . GLU A 1 89 ? 7.922 -33.219 12.664 1 96 89 GLU A CA 1
ATOM 720 C C . GLU A 1 89 ? 8.969 -33.094 11.555 1 96 89 GLU A C 1
ATOM 722 O O . GLU A 1 89 ? 10.164 -33.219 11.812 1 96 89 GLU A O 1
ATOM 727 N N . ASP A 1 90 ? 8.508 -32.906 10.375 1 96.56 90 ASP A N 1
ATOM 728 C CA . ASP A 1 90 ? 9.406 -32.719 9.234 1 96.56 90 ASP A CA 1
ATOM 729 C C . ASP A 1 90 ? 10.281 -31.484 9.414 1 96.56 90 ASP A C 1
ATOM 731 O O . ASP A 1 90 ? 9.781 -30.375 9.625 1 96.56 90 ASP A O 1
ATOM 735 N N . PRO A 1 91 ? 11.594 -31.656 9.32 1 96.94 91 PRO A N 1
ATOM 736 C CA . PRO A 1 91 ? 12.508 -30.547 9.594 1 96.94 91 PRO A CA 1
ATOM 737 C C . PRO A 1 91 ? 12.297 -29.359 8.656 1 96.94 91 PRO A C 1
ATOM 739 O O . PRO A 1 91 ? 12.422 -28.203 9.07 1 96.94 91 PRO A O 1
ATOM 742 N N . LEU A 1 92 ? 12.07 -29.578 7.43 1 97 92 LEU A N 1
ATOM 743 C CA . LEU A 1 92 ? 11.828 -28.516 6.469 1 97 92 LEU A CA 1
ATOM 744 C C . LEU A 1 92 ? 10.594 -27.703 6.859 1 97 92 LEU A C 1
ATOM 746 O O . LEU A 1 92 ? 10.656 -26.469 6.93 1 97 92 LEU A O 1
ATOM 750 N N . LEU A 1 93 ? 9.516 -28.344 7.137 1 98.06 93 LEU A N 1
ATOM 751 C CA . LEU A 1 93 ? 8.266 -27.672 7.477 1 98.06 93 LEU A CA 1
ATOM 752 C C . LEU A 1 93 ? 8.391 -26.938 8.805 1 98.06 93 LEU A C 1
ATOM 754 O O . LEU A 1 93 ? 7.828 -25.844 8.969 1 98.06 93 LEU A O 1
ATOM 758 N N . LYS A 1 94 ? 9.125 -27.547 9.695 1 97.88 94 LYS A N 1
ATOM 759 C CA . LYS A 1 94 ? 9.367 -26.906 10.984 1 97.88 94 LYS A CA 1
ATOM 760 C C . LYS A 1 94 ? 10.133 -25.594 10.805 1 97.88 94 LYS A C 1
ATOM 762 O O . LYS A 1 94 ? 9.758 -24.578 11.383 1 97.88 94 LYS A O 1
ATOM 767 N N . ARG A 1 95 ? 11.141 -25.641 10.023 1 97.94 95 ARG A N 1
ATOM 768 C CA . ARG A 1 95 ? 11.938 -24.438 9.766 1 97.94 95 ARG A CA 1
ATOM 769 C C . ARG A 1 95 ? 11.094 -23.344 9.125 1 97.94 95 ARG A C 1
ATOM 771 O O . ARG A 1 95 ? 11.156 -22.188 9.547 1 97.94 95 ARG A O 1
ATOM 778 N N . VAL A 1 96 ? 10.336 -23.719 8.125 1 98.31 96 VAL A N 1
ATOM 779 C CA . VAL A 1 96 ? 9.508 -22.766 7.383 1 98.31 96 VAL A CA 1
ATOM 780 C C . VAL A 1 96 ? 8.477 -22.141 8.32 1 98.31 96 VAL A C 1
ATOM 782 O O . VAL A 1 96 ? 8.281 -20.922 8.305 1 98.31 96 VAL A O 1
ATOM 785 N N . TYR A 1 97 ? 7.895 -22.922 9.117 1 98.44 97 TYR A N 1
ATOM 786 C CA . TYR A 1 97 ? 6.883 -22.453 10.062 1 98.44 97 TYR A CA 1
ATOM 78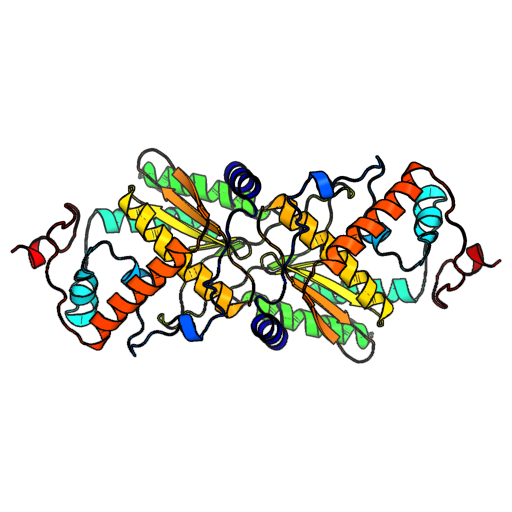7 C C . TYR A 1 97 ? 7.477 -21.484 11.07 1 98.44 97 TYR A C 1
ATOM 789 O O . TYR A 1 97 ? 6.891 -20.438 11.352 1 98.44 97 TYR A O 1
ATOM 797 N N . GLU A 1 98 ? 8.625 -21.812 11.625 1 97.56 98 GLU A N 1
ATOM 798 C CA . GLU A 1 98 ? 9.281 -20.969 12.609 1 97.56 98 GLU A CA 1
ATOM 799 C C . GLU A 1 98 ? 9.703 -19.625 11.992 1 97.56 98 GLU A C 1
ATOM 801 O O . GLU A 1 98 ? 9.594 -18.578 12.633 1 97.56 98 GLU A O 1
ATOM 806 N N . GLU A 1 99 ? 10.211 -19.703 10.82 1 97.12 99 GLU A N 1
ATOM 807 C CA . GLU A 1 99 ? 10.562 -18.484 10.117 1 97.12 99 GLU A CA 1
ATOM 808 C C . GLU A 1 99 ? 9.344 -17.594 9.891 1 97.12 99 GLU A C 1
ATOM 810 O O . GLU A 1 99 ? 9.398 -16.375 10.102 1 97.12 99 GLU A O 1
ATOM 815 N N . ALA A 1 100 ? 8.266 -18.219 9.438 1 97.62 100 ALA A N 1
ATOM 816 C CA . ALA A 1 100 ? 7.02 -17.484 9.203 1 97.62 100 ALA A CA 1
ATOM 817 C C . ALA A 1 100 ? 6.496 -16.859 10.492 1 97.62 100 ALA A C 1
ATOM 819 O O . ALA A 1 100 ? 5.98 -15.742 10.477 1 97.62 100 ALA A O 1
ATOM 820 N N . LYS A 1 101 ? 6.645 -17.562 11.555 1 96.75 101 LYS A N 1
ATOM 821 C CA . LYS A 1 101 ? 6.219 -17.062 12.852 1 96.75 101 LYS A CA 1
ATOM 822 C C . LYS A 1 101 ? 6.977 -15.789 13.227 1 96.75 101 LYS A C 1
ATOM 824 O O . LYS A 1 101 ? 6.379 -14.82 13.703 1 96.75 101 LYS A O 1
ATOM 829 N N . LEU A 1 102 ? 8.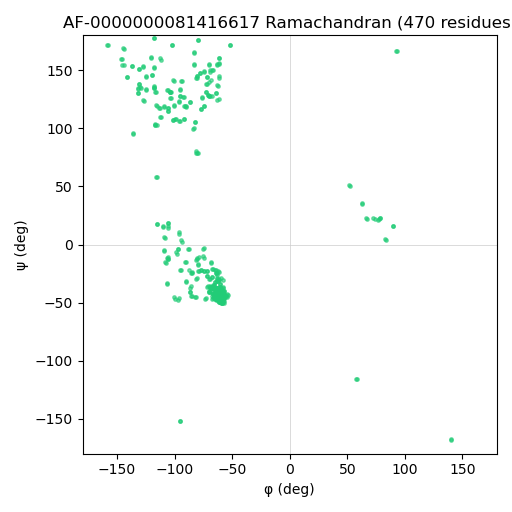227 -15.828 13.016 1 95.75 102 LEU A N 1
ATOM 830 C CA . LEU A 1 102 ? 9.055 -14.664 13.289 1 95.75 102 LEU A CA 1
ATOM 831 C C . LEU A 1 102 ? 8.641 -13.484 12.414 1 95.75 102 LEU A C 1
ATOM 833 O O . LEU A 1 102 ? 8.555 -12.352 12.891 1 95.75 102 LEU A O 1
ATOM 837 N N . ARG A 1 103 ? 8.367 -13.734 11.141 1 96.19 103 ARG A N 1
ATOM 838 C CA . ARG A 1 103 ? 7.977 -12.688 10.211 1 96.19 103 ARG A CA 1
ATOM 839 C C . ARG A 1 103 ? 6.633 -12.086 10.594 1 96.19 103 ARG A C 1
ATOM 841 O O . ARG A 1 103 ? 6.418 -10.883 10.445 1 96.19 103 ARG A O 1
ATOM 848 N N . LYS A 1 104 ? 5.781 -12.953 11.031 1 95.69 104 LYS A N 1
ATOM 849 C CA . LYS A 1 104 ? 4.48 -12.484 11.508 1 95.69 104 LYS A CA 1
ATOM 850 C C . LYS A 1 104 ? 4.637 -11.523 12.68 1 95.69 104 LYS A C 1
ATOM 852 O O . LYS A 1 104 ? 4.004 -10.469 12.711 1 95.69 104 LYS A O 1
ATOM 857 N N . LEU A 1 105 ? 5.449 -11.82 13.602 1 93.25 105 LEU A N 1
ATOM 858 C CA . LEU A 1 105 ? 5.699 -10.969 14.766 1 93.25 105 LEU A CA 1
ATOM 859 C C . LEU A 1 105 ? 6.273 -9.625 14.336 1 93.25 105 LEU A C 1
ATOM 861 O O . LEU A 1 105 ? 5.855 -8.578 14.836 1 93.25 105 LEU A O 1
ATOM 865 N N . GLU A 1 106 ? 7.152 -9.68 13.398 1 91.12 106 GLU A N 1
ATOM 866 C CA . GLU A 1 106 ? 7.773 -8.453 12.906 1 91.12 106 GLU A CA 1
ATOM 867 C C . GLU A 1 106 ? 6.766 -7.578 12.172 1 91.12 106 GLU A C 1
ATOM 869 O O . GLU A 1 106 ? 6.852 -6.348 12.219 1 91.12 106 GLU A O 1
ATOM 874 N N . SER A 1 107 ? 5.859 -8.227 11.445 1 89.88 107 SER A N 1
ATOM 875 C CA . SER A 1 107 ? 4.848 -7.488 10.695 1 89.88 107 SER A CA 1
ATOM 876 C C . SER A 1 107 ? 3.949 -6.68 11.625 1 89.88 107 SER A C 1
ATOM 878 O O . SER A 1 107 ? 3.455 -5.613 11.242 1 89.88 107 SER A O 1
ATOM 880 N N . GLU A 1 108 ? 3.762 -7.156 12.781 1 86 108 GLU A N 1
ATOM 881 C CA . GLU A 1 108 ? 2.902 -6.488 13.758 1 86 108 GLU A CA 1
ATOM 882 C C . GLU A 1 108 ? 3.588 -5.262 14.344 1 86 108 GLU A C 1
ATOM 884 O O . GLU A 1 108 ? 2.922 -4.34 14.82 1 86 108 GLU A O 1
ATOM 889 N N . GLN A 1 109 ? 4.848 -5.293 14.266 1 83.38 109 GLN A N 1
ATOM 890 C CA . GLN A 1 109 ? 5.609 -4.188 14.844 1 83.38 109 GLN A CA 1
ATOM 891 C C . GLN A 1 109 ? 5.938 -3.137 13.781 1 83.38 109 GLN A C 1
ATOM 893 O O . GLN A 1 109 ? 6.121 -1.962 14.102 1 83.38 109 GLN A O 1
ATOM 898 N N . GLU A 1 110 ? 5.852 -3.75 12.633 1 81.31 110 GLU A N 1
ATOM 899 C CA . GLU A 1 110 ? 6.164 -2.836 11.539 1 81.31 110 GLU A CA 1
ATOM 900 C C . GLU A 1 110 ? 4.961 -1.968 11.18 1 81.31 110 GLU A C 1
ATOM 902 O O . GLU A 1 110 ? 3.814 -2.359 11.414 1 81.31 110 GLU A O 1
ATOM 907 N N . GLY A 1 111 ? 5.07 -0.645 10.789 1 83.81 111 GLY A N 1
ATOM 908 C CA . GLY A 1 111 ? 4.059 0.35 10.469 1 83.81 111 GLY A CA 1
ATOM 909 C C . GLY A 1 111 ? 3.418 0.129 9.109 1 83.81 111 GLY A C 1
ATOM 910 O O . GLY A 1 111 ? 2.363 0.697 8.82 1 83.81 111 GLY A O 1
ATOM 911 N N . ILE A 1 112 ? 3.904 -0.894 8.352 1 90.62 112 ILE A N 1
ATOM 912 C CA . ILE A 1 112 ? 3.34 -1.155 7.031 1 90.62 112 ILE A CA 1
ATOM 913 C C . ILE A 1 112 ? 2.268 -2.236 7.133 1 90.62 112 ILE A C 1
ATOM 915 O O . ILE A 1 112 ? 2.52 -3.324 7.66 1 90.62 112 ILE A O 1
ATOM 919 N N . PRO A 1 113 ? 1.066 -1.987 6.617 1 95.19 113 PRO A N 1
ATOM 920 C CA . PRO A 1 113 ? -0.023 -2.955 6.758 1 95.19 113 PRO A CA 1
ATOM 921 C C . PRO A 1 113 ? 0.14 -4.164 5.84 1 95.19 113 PRO A C 1
ATOM 923 O O . PRO A 1 113 ? 0.658 -4.035 4.727 1 95.19 113 PRO A O 1
ATOM 926 N N . VAL A 1 114 ? -0.36 -5.316 6.312 1 95.88 114 VAL A N 1
ATOM 927 C CA . VAL A 1 114 ? -0.246 -6.574 5.582 1 95.88 114 VAL A CA 1
ATOM 928 C C . VAL A 1 114 ? -1.611 -7.254 5.508 1 95.88 114 VAL A C 1
ATOM 930 O O . VAL A 1 114 ? -2.365 -7.254 6.484 1 95.88 114 VAL A O 1
ATOM 933 N N . SER A 1 115 ? -1.978 -7.805 4.398 1 96.06 115 SER A N 1
ATOM 934 C CA . SER A 1 115 ? -3.17 -8.633 4.242 1 96.06 115 SER A CA 1
ATOM 935 C C . SER A 1 115 ? -2.809 -10.039 3.781 1 96.06 115 SER A C 1
ATOM 937 O O . SER A 1 115 ? -1.831 -10.227 3.055 1 96.06 115 SER A O 1
ATOM 939 N N . VAL A 1 116 ? -3.568 -10.984 4.254 1 96.44 116 VAL A N 1
ATOM 940 C CA . VAL A 1 116 ? -3.336 -12.383 3.934 1 96.44 116 VAL A CA 1
ATOM 941 C C . VAL A 1 116 ? -4.383 -12.875 2.934 1 96.44 116 VAL A C 1
ATOM 943 O O . VAL A 1 116 ? -5.578 -12.867 3.227 1 96.44 116 VAL A O 1
ATOM 946 N N . GLU A 1 117 ? -3.93 -13.266 1.78 1 96.25 117 GLU A N 1
ATOM 947 C CA . GLU A 1 117 ? -4.742 -13.828 0.708 1 96.25 117 GLU A CA 1
ATOM 948 C C . GLU A 1 117 ? -5.938 -12.938 0.391 1 96.25 117 GLU A C 1
ATOM 950 O O . GLU A 1 117 ? -7.078 -13.406 0.344 1 96.25 117 GLU A O 1
ATOM 955 N N . PRO A 1 118 ? -5.648 -11.688 0.182 1 95.62 118 PRO A N 1
ATOM 956 C CA . PRO A 1 118 ? -6.77 -10.82 -0.188 1 95.62 118 PRO A CA 1
ATOM 957 C C . PRO A 1 118 ? -7.348 -11.156 -1.562 1 95.62 118 PRO A C 1
ATOM 959 O O . PRO A 1 118 ? -6.613 -11.594 -2.451 1 95.62 118 PRO A O 1
ATOM 962 N N . GLU A 1 119 ? -8.633 -10.898 -1.715 1 94.19 119 GLU A N 1
ATOM 963 C CA . GLU A 1 119 ? -9.273 -11.086 -3.014 1 94.19 119 GLU A CA 1
ATOM 964 C C . GLU A 1 119 ? -9.133 -9.836 -3.883 1 94.19 119 GLU A C 1
ATOM 966 O O . GLU A 1 119 ? -9.516 -8.742 -3.473 1 94.19 119 GLU A O 1
ATOM 971 N N . ILE A 1 120 ? -8.57 -10.008 -4.996 1 93.88 120 ILE A N 1
ATOM 972 C CA . ILE A 1 120 ? -8.391 -8.93 -5.965 1 93.88 120 ILE A CA 1
ATOM 973 C C . ILE A 1 120 ? -9.148 -9.258 -7.25 1 93.88 120 ILE A C 1
ATOM 975 O O . ILE A 1 120 ? -9.109 -10.391 -7.727 1 93.88 120 ILE A O 1
ATOM 979 N N . PRO A 1 121 ? -9.867 -8.289 -7.773 1 92.5 121 PRO A N 1
ATOM 980 C CA . PRO A 1 121 ? -10.531 -8.555 -9.055 1 92.5 121 PRO A CA 1
ATOM 981 C C . PRO A 1 121 ? -9.539 -8.805 -10.188 1 92.5 121 PRO A C 1
ATOM 983 O O . PRO A 1 121 ? -8.625 -8.008 -10.398 1 92.5 121 PRO A O 1
ATOM 986 N N . GLY A 1 122 ? -9.758 -9.859 -10.906 1 93.06 122 GLY A N 1
ATOM 987 C CA . GLY A 1 122 ? -8.875 -10.203 -12.016 1 93.06 122 GLY A CA 1
ATOM 988 C C . GLY A 1 122 ? -9.484 -9.93 -13.375 1 93.06 122 GLY A C 1
ATOM 989 O O . GLY A 1 122 ? -8.773 -9.828 -14.375 1 93.06 122 GLY A O 1
ATOM 990 N N . SER A 1 123 ? -10.734 -9.672 -13.484 1 91.75 123 SER A N 1
ATOM 991 C CA . SER A 1 123 ? -11.477 -9.555 -14.742 1 91.75 123 SER A CA 1
ATOM 992 C C . SER A 1 123 ? -10.992 -8.367 -15.562 1 91.75 123 SER A C 1
ATOM 994 O O . SER A 1 123 ? -10.875 -8.461 -16.781 1 91.75 123 SER A O 1
ATOM 996 N N . PRO A 1 124 ? -10.664 -7.301 -14.969 1 91 124 PRO A N 1
ATOM 997 C CA . PRO A 1 124 ? -10.25 -6.137 -15.75 1 91 124 PRO A CA 1
ATOM 998 C C . PRO A 1 124 ? -9 -6.406 -16.594 1 91 124 PRO A C 1
ATOM 1000 O O . PRO A 1 124 ? -8.758 -5.715 -17.578 1 91 124 PRO A O 1
ATOM 1003 N N . ILE A 1 125 ? -8.203 -7.41 -16.156 1 93.44 125 ILE A N 1
ATOM 1004 C CA . ILE A 1 125 ? -6.992 -7.672 -16.922 1 93.44 125 ILE A CA 1
ATOM 1005 C C . ILE A 1 125 ? -7.125 -9 -17.656 1 93.44 125 ILE A C 1
ATOM 1007 O O . ILE A 1 125 ? -6.125 -9.586 -18.078 1 93.44 125 ILE A O 1
ATOM 1011 N N . GLY A 1 126 ? -8.32 -9.477 -17.734 1 92.44 126 GLY A N 1
ATOM 1012 C CA . GLY A 1 126 ? -8.602 -10.625 -18.578 1 92.44 126 GLY A CA 1
ATOM 1013 C C . GLY A 1 126 ? -8.438 -11.945 -17.844 1 92.44 126 GLY A C 1
ATOM 1014 O O . GLY A 1 126 ? -8.258 -12.992 -18.484 1 92.44 126 GLY A O 1
ATOM 1015 N N . LEU A 1 127 ? -8.391 -11.938 -16.578 1 93.31 127 LEU A N 1
ATOM 1016 C CA . LEU A 1 127 ? -8.281 -13.148 -15.781 1 93.31 127 LEU A CA 1
ATOM 1017 C C . LEU A 1 127 ? -9.633 -13.523 -15.18 1 93.31 127 LEU A C 1
ATOM 1019 O O . LEU A 1 127 ? -10.625 -12.82 -15.383 1 93.31 127 LEU A O 1
ATOM 1023 N N . SER A 1 128 ? -9.602 -14.758 -14.578 1 84 128 SER A N 1
ATOM 1024 C CA . SER A 1 128 ? -10.789 -15.18 -13.836 1 84 128 SER A CA 1
ATOM 1025 C C . SER A 1 128 ? -11.211 -14.117 -12.828 1 84 128 SER A C 1
ATOM 1027 O O . SER A 1 128 ? -10.461 -13.18 -12.555 1 84 128 SER A O 1
ATOM 1029 N N . SER A 1 129 ? -12.344 -14.258 -12.195 1 81.31 129 SER A N 1
ATOM 1030 C CA . SER A 1 129 ? -13.055 -13.203 -11.484 1 81.31 129 SER A CA 1
ATOM 1031 C C . SER A 1 129 ? -12.242 -12.688 -10.305 1 81.31 129 SER A C 1
ATOM 1033 O O . SER A 1 129 ? -12.055 -11.477 -10.148 1 81.31 129 SER A O 1
ATOM 1035 N N . THR A 1 130 ? -11.719 -13.633 -9.531 1 92.31 130 THR A N 1
ATOM 1036 C CA . THR A 1 130 ? -10.961 -13.18 -8.375 1 92.31 130 THR A CA 1
ATOM 1037 C C . THR A 1 130 ? -9.617 -13.898 -8.289 1 92.31 130 THR A C 1
ATOM 1039 O O . THR A 1 130 ? -9.531 -15.094 -8.562 1 92.31 130 THR A O 1
ATOM 1042 N N . ILE A 1 131 ? -8.617 -13.109 -8.047 1 94.38 131 ILE A N 1
ATOM 1043 C CA . ILE A 1 131 ? -7.289 -13.664 -7.832 1 94.38 131 ILE A CA 1
ATOM 1044 C C . ILE A 1 131 ? -6.801 -13.32 -6.43 1 94.38 131 ILE A C 1
ATOM 1046 O O . ILE A 1 131 ? -7.215 -12.305 -5.855 1 94.38 131 ILE A O 1
ATOM 1050 N N . LYS A 1 132 ? -5.898 -14.258 -5.926 1 95.62 132 LYS A N 1
ATOM 1051 C CA . LYS A 1 132 ? -5.512 -14.133 -4.52 1 95.62 132 LYS A CA 1
ATOM 1052 C C . LYS A 1 132 ? -4.008 -14.328 -4.344 1 95.62 132 LYS A C 1
ATOM 1054 O O . LYS A 1 132 ? -3.533 -15.461 -4.238 1 95.62 132 LYS A O 1
ATOM 1059 N N . PRO A 1 133 ? -3.271 -13.211 -4.312 1 97.5 133 PRO A N 1
ATOM 1060 C CA . PRO A 1 133 ? -1.89 -13.398 -3.863 1 97.5 133 PRO A CA 1
ATOM 1061 C C . PRO A 1 133 ? -1.802 -13.93 -2.432 1 97.5 133 PRO A C 1
ATOM 1063 O O . PRO A 1 133 ? -2.779 -13.852 -1.684 1 97.5 133 PRO A O 1
ATOM 1066 N N . ASP A 1 134 ? -0.638 -14.484 -2.119 1 98.12 134 ASP A N 1
ATOM 1067 C CA . ASP A 1 134 ? -0.481 -14.984 -0.756 1 98.12 134 ASP A CA 1
ATOM 1068 C C . ASP A 1 134 ? -0.556 -13.852 0.259 1 98.12 134 ASP A C 1
ATOM 1070 O O . ASP A 1 134 ? -1.22 -13.969 1.29 1 98.12 134 ASP A O 1
ATOM 1074 N N . PHE A 1 135 ? 0.18 -12.742 0.002 1 98.06 135 PHE A N 1
ATOM 1075 C CA . PHE A 1 135 ? 0.151 -11.562 0.854 1 98.06 135 PHE A CA 1
ATOM 1076 C C . PHE A 1 135 ? 0.098 -10.289 0.014 1 98.06 135 PHE A C 1
ATOM 1078 O O . PHE A 1 135 ? 0.516 -10.289 -1.146 1 98.06 135 PHE A O 1
ATOM 1085 N N . LEU A 1 136 ? -0.441 -9.328 0.621 1 97.56 136 LEU A N 1
ATOM 1086 C CA . LEU A 1 136 ? -0.166 -7.949 0.221 1 97.56 136 LEU A CA 1
ATOM 1087 C C . LEU A 1 136 ? 0.54 -7.188 1.338 1 97.56 136 LEU A C 1
ATOM 1089 O O . LEU A 1 136 ? 0.053 -7.145 2.471 1 97.56 136 LEU A O 1
ATOM 1093 N N . VAL A 1 137 ? 1.688 -6.707 1.104 1 97.19 137 VAL A N 1
ATOM 1094 C CA . VAL A 1 137 ? 2.365 -5.75 1.971 1 97.19 137 VAL A CA 1
ATOM 1095 C C . VAL A 1 137 ? 2.203 -4.34 1.405 1 97.19 137 VAL A C 1
ATOM 1097 O O . VAL A 1 137 ? 2.855 -3.979 0.424 1 97.19 137 VAL A O 1
ATOM 1100 N N . GLY A 1 138 ? 1.39 -3.596 2.088 1 96.56 138 GLY A N 1
ATOM 1101 C CA . GLY A 1 138 ? 0.901 -2.422 1.381 1 96.56 138 GLY A CA 1
ATOM 1102 C C . GLY A 1 138 ? 0.172 -2.762 0.095 1 96.56 138 GLY A C 1
ATOM 1103 O O . GLY A 1 138 ? -0.847 -3.455 0.117 1 96.56 138 GLY A O 1
ATOM 1104 N N . PHE A 1 139 ? 0.743 -2.332 -1.032 1 97.38 139 PHE A N 1
ATOM 1105 C CA . PHE A 1 139 ? 0.182 -2.684 -2.332 1 97.38 139 PHE A CA 1
ATOM 1106 C C . PHE A 1 139 ? 1.083 -3.672 -3.061 1 97.38 139 PHE A C 1
ATOM 1108 O O . PHE A 1 139 ? 0.85 -3.988 -4.23 1 97.38 139 PHE A O 1
ATOM 1115 N N . MET A 1 140 ? 2.09 -4.121 -2.381 1 97.94 140 MET A N 1
ATOM 1116 C CA . MET A 1 140 ? 3.072 -5 -3.01 1 97.94 140 MET A CA 1
ATOM 1117 C C . MET A 1 140 ? 2.682 -6.465 -2.834 1 97.94 140 MET A C 1
ATOM 1119 O O . MET A 1 140 ? 2.602 -6.961 -1.709 1 97.94 140 MET A O 1
ATOM 1123 N N . PRO A 1 141 ? 2.467 -7.168 -3.918 1 98.5 141 PRO A N 1
ATOM 1124 C CA . PRO A 1 141 ? 2.158 -8.594 -3.771 1 98.5 141 PRO A CA 1
ATOM 1125 C C . PRO A 1 141 ? 3.373 -9.422 -3.355 1 98.5 141 PRO A C 1
ATOM 1127 O O . PRO A 1 141 ? 4.496 -9.125 -3.775 1 98.5 141 PRO A O 1
ATOM 1130 N N . VAL A 1 142 ? 3.117 -10.398 -2.555 1 98.62 142 VAL A N 1
ATOM 1131 C CA . VAL A 1 142 ? 4.141 -11.32 -2.064 1 98.62 142 VAL A CA 1
ATOM 1132 C C . VAL A 1 142 ? 3.666 -12.758 -2.236 1 98.62 142 VAL A C 1
ATOM 1134 O O . VAL A 1 142 ? 2.531 -13.094 -1.89 1 98.62 142 VAL A O 1
ATOM 1137 N N . GLU A 1 143 ? 4.488 -13.594 -2.805 1 98.38 143 GLU A N 1
ATOM 1138 C CA . GLU A 1 143 ? 4.148 -15 -3.033 1 98.38 143 GLU A CA 1
ATOM 1139 C C . GLU A 1 143 ? 5.188 -15.922 -2.41 1 98.38 143 GLU A C 1
ATOM 1141 O O . GLU A 1 143 ? 6.387 -15.633 -2.43 1 98.38 143 GLU A O 1
ATOM 1146 N N . VAL A 1 144 ? 4.723 -17.016 -1.919 1 98.25 144 VAL A N 1
ATOM 1147 C CA . VAL A 1 144 ? 5.574 -18.078 -1.393 1 98.25 144 VAL A CA 1
ATOM 1148 C C . VAL A 1 144 ? 5.633 -19.234 -2.389 1 98.25 144 VAL A C 1
ATOM 1150 O O . VAL A 1 144 ? 4.602 -19.641 -2.932 1 98.25 144 VAL A O 1
ATOM 1153 N N . VAL A 1 145 ? 6.781 -19.688 -2.674 1 96.69 145 VAL A N 1
ATOM 1154 C CA . VAL A 1 145 ? 6.914 -20.828 -3.572 1 96.69 145 VAL A CA 1
ATOM 1155 C C . VAL A 1 145 ? 8.031 -21.75 -3.082 1 96.69 145 VAL A C 1
ATOM 1157 O O . VAL A 1 145 ? 9.008 -21.281 -2.494 1 96.69 145 VAL A O 1
ATOM 1160 N N . TYR A 1 146 ? 7.789 -23 -3.285 1 95.81 146 TYR A N 1
ATOM 1161 C CA . TYR A 1 146 ? 8.812 -24.016 -3.031 1 95.81 146 TYR A CA 1
ATOM 1162 C C . TYR A 1 146 ? 9.422 -24.516 -4.336 1 95.81 146 TYR A C 1
ATOM 1164 O O . TYR A 1 146 ? 8.695 -24.812 -5.285 1 95.81 146 TYR A O 1
ATOM 1172 N N . GLY A 1 147 ? 10.695 -24.547 -4.379 1 91.5 147 GLY A N 1
ATOM 1173 C CA . GLY A 1 147 ? 11.32 -25.125 -5.551 1 91.5 147 GLY A CA 1
ATOM 1174 C C . GLY A 1 147 ? 12.547 -24.375 -6.02 1 91.5 147 GLY A C 1
ATOM 1175 O O . GLY A 1 147 ? 13.141 -23.609 -5.254 1 91.5 147 GLY A O 1
ATOM 1176 N N . GLY A 1 148 ? 12.961 -24.734 -7.219 1 87.56 148 GLY A N 1
ATOM 1177 C CA . GLY A 1 148 ? 14.164 -24.141 -7.773 1 87.56 148 GLY A CA 1
ATOM 1178 C C . GLY A 1 148 ? 13.883 -22.953 -8.68 1 87.56 148 GLY A C 1
ATOM 1179 O O . GLY A 1 148 ? 12.906 -22.234 -8.484 1 87.56 148 GLY A O 1
ATOM 1180 N N . ASN A 1 149 ? 14.773 -22.734 -9.633 1 86.31 149 ASN A N 1
ATOM 1181 C CA . ASN A 1 149 ? 14.742 -21.562 -10.516 1 86.31 149 ASN A CA 1
ATOM 1182 C C . ASN A 1 149 ? 13.484 -21.547 -11.375 1 86.31 149 ASN A C 1
ATOM 1184 O O . ASN A 1 149 ? 12.938 -20.484 -11.648 1 86.31 149 ASN A O 1
ATOM 1188 N N . GLY A 1 150 ? 13.078 -22.688 -11.797 1 87.06 150 GLY A N 1
ATOM 1189 C CA . GLY A 1 150 ? 11.859 -22.75 -12.594 1 87.06 150 GLY A CA 1
ATOM 1190 C C . GLY A 1 150 ? 10.641 -22.219 -11.867 1 87.06 150 GLY A C 1
ATOM 1191 O O . GLY A 1 150 ? 9.859 -21.453 -12.438 1 87.06 150 GLY A O 1
ATOM 1192 N N . SER A 1 151 ? 10.523 -22.578 -10.625 1 90.44 151 SER A N 1
ATOM 1193 C CA . SER A 1 151 ? 9.414 -22.094 -9.805 1 90.44 151 SER A CA 1
ATOM 1194 C C . SER A 1 151 ? 9.492 -20.594 -9.594 1 90.44 151 SER A C 1
ATOM 1196 O O . SER A 1 151 ? 8.469 -19.906 -9.633 1 90.44 151 SER A O 1
ATOM 1198 N N . LEU A 1 152 ? 10.688 -20.172 -9.453 1 94.06 152 LEU A N 1
ATOM 1199 C CA . LEU A 1 152 ? 10.891 -18.75 -9.242 1 94.06 152 LEU A CA 1
ATOM 1200 C C . LEU A 1 152 ? 10.477 -17.953 -10.477 1 94.06 152 LEU A C 1
ATOM 1202 O O . LEU A 1 152 ? 9.773 -16.938 -10.359 1 94.06 152 LEU A O 1
ATOM 1206 N N . GLU A 1 153 ? 10.875 -18.391 -11.609 1 94.5 153 GLU A N 1
ATOM 1207 C CA . GLU A 1 153 ? 10.547 -17.703 -12.852 1 94.5 153 GLU A CA 1
ATOM 1208 C C . GLU A 1 153 ? 9.039 -17.656 -13.086 1 94.5 153 GLU A C 1
ATOM 1210 O O . GLU A 1 153 ? 8.5 -16.641 -13.516 1 94.5 153 GLU A O 1
ATOM 1215 N N . ARG A 1 154 ? 8.391 -18.688 -12.781 1 94.44 154 ARG A N 1
ATOM 1216 C CA . ARG A 1 154 ? 6.938 -18.734 -12.93 1 94.44 154 ARG A CA 1
ATOM 1217 C C . ARG A 1 154 ? 6.254 -17.781 -11.961 1 94.44 154 ARG A C 1
ATOM 1219 O O . ARG A 1 154 ? 5.262 -17.141 -12.32 1 94.44 154 ARG A O 1
ATOM 1226 N N . LYS A 1 155 ? 6.797 -17.672 -10.805 1 97.19 155 LYS A N 1
ATOM 1227 C CA . LYS A 1 155 ? 6.203 -16.781 -9.805 1 97.19 155 LYS A CA 1
ATOM 1228 C C . LYS A 1 155 ? 6.434 -15.32 -10.172 1 97.19 155 LYS A C 1
ATOM 1230 O O . LYS A 1 155 ? 5.617 -14.461 -9.836 1 97.19 155 LYS A O 1
ATOM 1235 N N . LYS A 1 156 ? 7.523 -15.094 -10.906 1 98.12 156 LYS A N 1
ATOM 1236 C CA . LYS A 1 156 ? 7.707 -13.727 -11.398 1 98.12 156 LYS A CA 1
ATOM 1237 C C . LYS A 1 156 ? 6.547 -13.305 -12.297 1 98.12 156 LYS A C 1
ATOM 1239 O O . LYS A 1 156 ? 6.082 -12.164 -12.219 1 98.12 156 LYS A O 1
ATOM 1244 N N . ILE A 1 157 ? 6.078 -14.234 -13.07 1 97.94 157 ILE A N 1
ATOM 1245 C CA . ILE A 1 157 ? 4.938 -13.953 -13.938 1 97.94 157 ILE A CA 1
ATOM 1246 C C . ILE A 1 157 ? 3.676 -13.789 -13.094 1 97.94 157 ILE A C 1
ATOM 1248 O O . ILE A 1 157 ? 2.879 -12.875 -13.328 1 97.94 157 ILE A O 1
ATOM 1252 N N . ALA A 1 158 ? 3.527 -14.609 -12.109 1 98.06 158 ALA A N 1
ATOM 1253 C CA . ALA A 1 158 ? 2.338 -14.57 -11.258 1 98.06 158 ALA A CA 1
ATOM 1254 C C . ALA A 1 158 ? 2.213 -13.227 -10.555 1 98.06 158 ALA A C 1
ATOM 1256 O O . ALA A 1 158 ? 1.155 -12.594 -10.602 1 98.06 158 ALA A O 1
ATOM 1257 N N . VAL A 1 159 ? 3.307 -12.812 -9.945 1 98.62 159 VAL A N 1
ATOM 1258 C CA . VAL A 1 159 ? 3.252 -11.562 -9.18 1 98.62 159 VAL A CA 1
ATOM 1259 C C . VAL A 1 159 ? 3.055 -10.391 -10.133 1 98.62 159 VAL A C 1
ATOM 1261 O O . VAL A 1 159 ? 2.48 -9.367 -9.758 1 98.62 159 VAL A O 1
ATOM 1264 N N . THR A 1 160 ? 3.51 -10.523 -11.352 1 98.25 160 THR A N 1
ATOM 1265 C CA . THR A 1 160 ? 3.248 -9.492 -12.359 1 98.25 160 THR A CA 1
ATOM 1266 C C . THR A 1 160 ? 1.754 -9.383 -12.641 1 98.25 160 THR A C 1
ATOM 1268 O O . THR A 1 160 ? 1.212 -8.281 -12.727 1 98.25 160 THR A O 1
ATOM 1271 N N . GLY A 1 161 ? 1.093 -10.539 -12.789 1 97.31 161 GLY A N 1
ATOM 1272 C CA . GLY A 1 161 ? -0.352 -10.531 -12.961 1 97.31 161 GLY A CA 1
ATOM 1273 C C . GLY A 1 161 ? -1.083 -9.859 -11.812 1 97.31 161 GLY A C 1
ATOM 1274 O O . GLY A 1 161 ? -2.004 -9.07 -12.031 1 97.31 161 GLY A O 1
ATOM 1275 N N . TYR A 1 162 ? -0.622 -10.148 -10.578 1 98 162 TYR A N 1
ATOM 1276 C CA . TYR A 1 162 ? -1.221 -9.516 -9.406 1 98 162 TYR A CA 1
ATOM 1277 C C . TYR A 1 162 ? -1.01 -8.008 -9.438 1 98 162 TYR A C 1
ATOM 1279 O O . TYR A 1 162 ? -1.914 -7.246 -9.094 1 98 162 TYR A O 1
ATOM 1287 N N . ALA A 1 163 ? 0.182 -7.613 -9.828 1 97.88 163 ALA A N 1
ATOM 1288 C CA . ALA A 1 163 ? 0.495 -6.188 -9.891 1 97.88 163 ALA A CA 1
ATOM 1289 C C . ALA A 1 163 ? -0.426 -5.469 -10.867 1 97.88 163 ALA A C 1
ATOM 1291 O O . ALA A 1 163 ? -0.97 -4.406 -10.555 1 97.88 163 ALA A O 1
ATOM 1292 N N . LEU A 1 164 ? -0.601 -6.055 -12.039 1 97.12 164 LEU A N 1
ATOM 1293 C CA . LEU A 1 164 ? -1.46 -5.453 -13.055 1 97.12 164 LEU A CA 1
ATOM 1294 C C . LEU A 1 164 ? -2.906 -5.387 -12.57 1 97.12 164 LEU A C 1
ATOM 1296 O O . LEU A 1 164 ? -3.588 -4.379 -12.781 1 97.12 164 LEU A O 1
ATOM 1300 N N . ALA A 1 165 ? -3.348 -6.418 -11.969 1 96 165 ALA A N 1
ATOM 1301 C CA . ALA A 1 165 ? -4.707 -6.441 -11.438 1 96 165 ALA A CA 1
ATOM 1302 C C . ALA A 1 165 ? -4.898 -5.375 -10.359 1 96 165 ALA A C 1
ATOM 1304 O O . ALA A 1 165 ? -5.914 -4.68 -10.336 1 96 165 ALA A O 1
ATOM 1305 N N . LEU A 1 166 ? -3.918 -5.262 -9.508 1 96.62 166 LEU A N 1
ATOM 1306 C CA . LEU A 1 166 ? -3.971 -4.258 -8.453 1 96.62 166 LEU A CA 1
ATOM 1307 C C . LEU A 1 166 ? -4.008 -2.852 -9.039 1 96.62 166 LEU A C 1
ATOM 1309 O O . LEU A 1 166 ? -4.801 -2.012 -8.602 1 96.62 166 LEU A O 1
ATOM 1313 N N . GLU A 1 167 ? -3.17 -2.629 -9.984 1 96.5 167 GLU A N 1
ATOM 1314 C CA . GLU A 1 167 ? -3.148 -1.327 -10.648 1 96.5 167 GLU A CA 1
ATOM 1315 C C . GLU A 1 167 ? -4.512 -0.985 -11.242 1 96.5 167 GLU A C 1
ATOM 1317 O O . GLU A 1 167 ? -4.969 0.155 -11.141 1 96.5 167 GLU A O 1
ATOM 1322 N N . SER A 1 168 ? -5.094 -1.982 -11.859 1 94.31 168 SER A N 1
ATOM 1323 C CA . SER A 1 168 ? -6.414 -1.774 -12.445 1 94.31 168 SER A CA 1
ATOM 1324 C C . SER A 1 168 ? -7.453 -1.444 -11.383 1 94.31 168 SER A C 1
ATOM 1326 O O . SER A 1 168 ? -8.414 -0.716 -11.648 1 94.31 168 SER A O 1
ATOM 1328 N N . TRP A 1 169 ? -7.242 -1.924 -10.258 1 92.44 169 TRP A N 1
ATOM 1329 C CA . TRP A 1 169 ? -8.211 -1.811 -9.172 1 92.44 169 TRP A CA 1
ATOM 1330 C C . TRP A 1 169 ? -8.023 -0.505 -8.406 1 92.44 169 TRP A C 1
ATOM 1332 O O . TRP A 1 169 ? -9 0.18 -8.086 1 92.44 169 TRP A O 1
ATOM 1342 N N . ILE A 1 170 ? -6.738 -0.105 -8.148 1 94.44 170 ILE A N 1
ATOM 13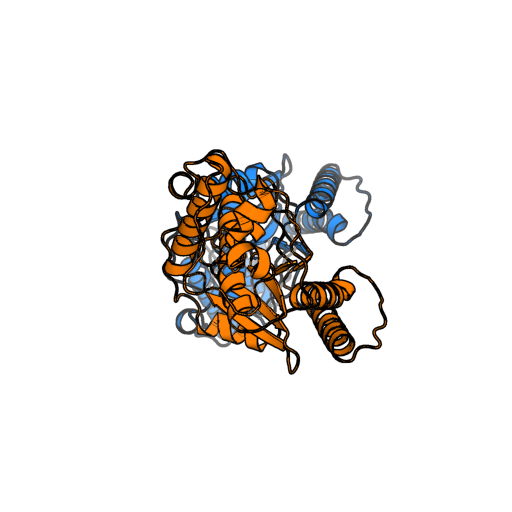43 C CA . ILE A 1 170 ? -6.508 0.975 -7.191 1 94.44 170 ILE A CA 1
ATOM 1344 C C . ILE A 1 170 ? -6.066 2.234 -7.934 1 94.44 170 ILE A C 1
ATOM 1346 O O . ILE A 1 170 ? -6.047 3.326 -7.363 1 94.44 170 ILE A O 1
ATOM 1350 N N . GLY A 1 171 ? -5.664 2.107 -9.203 1 93.94 171 GLY A N 1
ATOM 1351 C CA . GLY A 1 171 ? -5.266 3.264 -9.992 1 93.94 171 GLY A CA 1
ATOM 1352 C C . GLY A 1 171 ? -3.924 3.834 -9.578 1 93.94 171 GLY A C 1
ATOM 1353 O O . GLY A 1 171 ? -3.68 5.035 -9.727 1 93.94 171 GLY A O 1
ATOM 1354 N N . LEU A 1 172 ? -3.096 3.076 -8.961 1 94.88 172 LEU A N 1
ATOM 1355 C CA . LEU A 1 172 ? -1.755 3.453 -8.523 1 94.88 172 LEU A CA 1
ATOM 1356 C C . LEU A 1 172 ? -0.718 2.455 -9.031 1 94.88 172 LEU A C 1
ATOM 1358 O O . LEU A 1 172 ? -1.029 1.277 -9.227 1 94.88 172 LEU A O 1
ATOM 1362 N N . PRO A 1 173 ? 0.459 2.898 -9.188 1 93.38 173 PRO A N 1
ATOM 1363 C CA . PRO A 1 173 ? 1.474 1.987 -9.727 1 93.38 173 PRO A CA 1
ATOM 1364 C C . PRO A 1 173 ? 1.907 0.928 -8.711 1 93.38 173 PRO A C 1
ATOM 1366 O O . PRO A 1 173 ? 2.02 1.219 -7.52 1 93.38 173 PRO A O 1
ATOM 1369 N N . VAL A 1 174 ? 2.051 -0.237 -9.133 1 96.31 174 VAL A N 1
ATOM 1370 C CA . VAL A 1 174 ? 2.654 -1.345 -8.398 1 96.31 174 VAL A CA 1
ATOM 1371 C C . VAL A 1 174 ? 3.908 -1.824 -9.125 1 96.31 174 VAL A C 1
ATOM 1373 O O . VAL A 1 174 ? 3.822 -2.635 -10.055 1 96.31 174 VAL A O 1
ATOM 1376 N N . ASP A 1 175 ? 5.082 -1.446 -8.609 1 96 175 ASP A N 1
ATOM 1377 C CA . ASP A 1 175 ? 6.289 -1.57 -9.414 1 96 175 ASP A CA 1
ATOM 1378 C C . ASP A 1 175 ? 7.188 -2.691 -8.891 1 96 175 ASP A C 1
ATOM 1380 O O . ASP A 1 175 ? 8.219 -3.002 -9.492 1 96 175 ASP A O 1
ATOM 1384 N N . ALA A 1 176 ? 6.824 -3.268 -7.809 1 97.38 176 ALA A N 1
ATOM 1385 C CA . ALA A 1 176 ? 7.672 -4.324 -7.262 1 97.38 176 ALA A CA 1
ATOM 1386 C C . ALA A 1 176 ? 6.832 -5.398 -6.578 1 97.38 176 ALA A C 1
ATOM 1388 O O . ALA A 1 176 ? 5.668 -5.168 -6.242 1 97.38 176 ALA A O 1
ATOM 1389 N N . ALA A 1 177 ? 7.391 -6.504 -6.426 1 98.5 177 ALA A N 1
ATOM 1390 C CA . ALA A 1 177 ? 6.863 -7.652 -5.695 1 98.5 177 ALA A CA 1
ATOM 1391 C C . ALA A 1 177 ? 7.984 -8.414 -4.988 1 98.5 177 ALA A C 1
ATOM 1393 O O . ALA A 1 177 ? 9.164 -8.102 -5.168 1 98.5 177 ALA A O 1
ATOM 1394 N N . VAL A 1 178 ? 7.574 -9.289 -4.152 1 98.62 178 VAL A N 1
ATOM 1395 C CA . VAL A 1 178 ? 8.547 -10.133 -3.479 1 98.62 178 VAL A CA 1
ATOM 1396 C C . VAL A 1 178 ? 8.133 -11.602 -3.602 1 98.62 178 VAL A C 1
ATOM 1398 O O . VAL A 1 178 ? 6.957 -11.93 -3.447 1 98.62 178 VAL A O 1
ATOM 1401 N N . ILE A 1 179 ? 9.078 -12.445 -3.91 1 98.62 179 ILE A N 1
ATOM 1402 C CA . ILE A 1 179 ? 8.859 -13.891 -3.922 1 98.62 179 ILE A CA 1
ATOM 1403 C C . ILE A 1 179 ? 9.68 -14.547 -2.809 1 98.62 179 ILE A C 1
ATOM 1405 O O . ILE A 1 179 ? 10.906 -14.43 -2.781 1 98.62 179 ILE A O 1
ATOM 1409 N N . ILE A 1 180 ? 8.977 -15.125 -1.93 1 98.5 180 ILE A N 1
ATOM 1410 C CA . ILE A 1 180 ? 9.617 -15.938 -0.9 1 98.5 180 ILE A CA 1
ATOM 1411 C C . ILE A 1 180 ? 9.883 -17.344 -1.442 1 98.5 180 ILE A C 1
ATOM 1413 O O . ILE A 1 180 ? 8.969 -18.172 -1.51 1 98.5 180 ILE A O 1
ATOM 1417 N N . ASN A 1 181 ? 11.094 -17.562 -1.833 1 98.06 181 ASN A N 1
ATOM 1418 C CA . ASN A 1 181 ? 11.492 -18.844 -2.426 1 98.06 181 ASN A CA 1
ATOM 1419 C C . ASN A 1 181 ? 12.102 -19.766 -1.387 1 98.06 181 ASN A C 1
ATOM 1421 O O . ASN A 1 181 ? 13.25 -19.594 -0.985 1 98.06 181 ASN A O 1
ATOM 1425 N N . VAL A 1 182 ? 11.328 -20.75 -1.027 1 97.69 182 VAL A N 1
ATOM 1426 C CA . VAL A 1 182 ? 11.766 -21.734 -0.041 1 97.69 182 VAL A CA 1
ATOM 1427 C C . VAL A 1 182 ? 12.414 -22.922 -0.747 1 97.69 182 VAL A C 1
ATOM 1429 O O . VAL A 1 182 ? 11.867 -23.453 -1.71 1 97.69 182 VAL A O 1
ATOM 1432 N N . THR A 1 183 ? 13.602 -23.266 -0.346 1 95.75 183 THR A N 1
ATOM 1433 C CA . THR A 1 183 ? 14.273 -24.484 -0.787 1 95.75 183 THR A CA 1
ATOM 1434 C C . THR A 1 183 ? 14.547 -25.406 0.395 1 95.75 183 THR A C 1
ATOM 1436 O O . THR A 1 183 ? 14.234 -25.078 1.538 1 95.75 183 THR A O 1
ATOM 1439 N N . ASN A 1 184 ? 15.117 -26.578 0.059 1 94.31 184 ASN A N 1
ATOM 1440 C CA . ASN A 1 184 ? 15.461 -27.516 1.132 1 94.31 184 ASN A CA 1
ATOM 1441 C C . ASN A 1 184 ? 16.516 -26.922 2.061 1 94.31 184 ASN A C 1
ATOM 1443 O O . ASN A 1 184 ? 16.562 -27.266 3.244 1 94.31 184 ASN A O 1
ATOM 1447 N N . LYS A 1 185 ? 17.312 -26.016 1.555 1 93.69 185 LYS A N 1
ATOM 1448 C CA . LYS A 1 185 ? 18.453 -25.516 2.309 1 93.69 185 LYS A CA 1
ATOM 1449 C C . LYS A 1 185 ? 18.141 -24.219 3.027 1 93.69 185 LYS A C 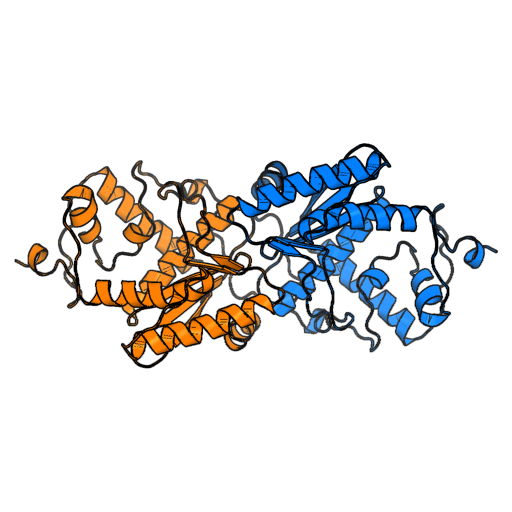1
ATOM 1451 O O . LYS A 1 185 ? 18.5 -24.031 4.188 1 93.69 185 LYS A O 1
ATOM 1456 N N . LYS A 1 186 ? 17.547 -23.359 2.336 1 95.62 186 LYS A N 1
ATOM 1457 C CA . LYS A 1 186 ? 17.297 -22.047 2.936 1 95.62 186 LYS A CA 1
ATOM 1458 C C . LYS A 1 186 ? 16.156 -21.328 2.225 1 95.62 186 LYS A C 1
ATOM 1460 O O . LYS A 1 186 ? 15.625 -21.828 1.234 1 95.62 186 LYS A O 1
ATOM 1465 N N . THR A 1 187 ? 15.711 -20.188 2.773 1 96.88 187 THR A N 1
ATOM 1466 C CA . THR A 1 187 ? 14.695 -19.328 2.199 1 96.88 187 THR A CA 1
ATOM 1467 C C . THR A 1 187 ? 15.328 -18.078 1.579 1 96.88 187 THR A C 1
ATOM 1469 O O . THR A 1 187 ? 16.141 -17.406 2.219 1 96.88 187 THR A O 1
ATOM 1472 N N . TYR A 1 188 ? 15.008 -17.859 0.328 1 97.25 188 TYR A N 1
ATOM 1473 C CA . TYR A 1 188 ? 15.469 -16.672 -0.374 1 97.25 188 TYR A CA 1
ATOM 1474 C C . TYR A 1 188 ? 14.344 -15.664 -0.555 1 97.25 188 TYR A C 1
ATOM 1476 O O . TYR A 1 188 ? 13.219 -16.031 -0.901 1 97.25 188 TYR A O 1
ATOM 1484 N N . TRP A 1 189 ? 14.633 -14.453 -0.252 1 97.56 189 TRP A N 1
ATOM 1485 C CA . TRP A 1 189 ? 13.703 -13.344 -0.469 1 97.56 189 TRP A CA 1
ATOM 1486 C C . TRP A 1 189 ? 14.078 -12.555 -1.718 1 97.56 189 TRP A C 1
ATOM 1488 O O . TRP A 1 189 ? 15.047 -11.797 -1.711 1 97.56 189 TRP A O 1
ATOM 1498 N N . ASN A 1 190 ? 13.273 -12.734 -2.77 1 97.69 190 ASN A N 1
ATOM 1499 C CA . ASN A 1 190 ? 13.625 -12.164 -4.066 1 97.69 190 ASN A CA 1
ATOM 1500 C C . ASN A 1 190 ? 12.766 -10.953 -4.402 1 97.69 190 ASN A C 1
ATOM 1502 O O . ASN A 1 190 ? 11.555 -11.07 -4.574 1 97.69 190 ASN A O 1
ATOM 1506 N N . VAL A 1 191 ? 13.43 -9.812 -4.48 1 97.75 191 VAL A N 1
ATOM 1507 C CA . VAL A 1 191 ? 12.742 -8.617 -4.965 1 97.75 191 VAL A CA 1
ATOM 1508 C C . VAL A 1 191 ? 12.586 -8.695 -6.48 1 97.75 191 VAL A C 1
ATOM 1510 O O . VAL A 1 191 ? 13.547 -8.992 -7.199 1 97.75 191 VAL A O 1
ATOM 1513 N N . VAL A 1 192 ? 11.398 -8.539 -6.926 1 97.38 192 VAL A N 1
ATOM 1514 C CA . VAL A 1 192 ? 11.109 -8.531 -8.352 1 97.38 192 VAL A CA 1
ATOM 1515 C C . VAL A 1 192 ? 10.656 -7.133 -8.781 1 97.38 192 VAL A C 1
ATOM 1517 O O . VAL A 1 192 ? 9.57 -6.684 -8.406 1 97.38 192 VAL A O 1
ATOM 1520 N N . ARG A 1 193 ? 11.484 -6.422 -9.539 1 96.44 193 ARG A N 1
ATOM 1521 C CA . ARG A 1 193 ? 11.023 -5.207 -10.203 1 96.44 193 ARG A CA 1
ATOM 1522 C C . ARG A 1 193 ? 10.188 -5.535 -11.43 1 96.44 193 ARG A C 1
ATOM 1524 O O . ARG A 1 193 ? 10.68 -6.148 -12.375 1 96.44 193 ARG A O 1
ATOM 1531 N N . ILE A 1 194 ? 8.953 -5.148 -11.359 1 96.62 194 ILE A N 1
ATOM 1532 C CA . ILE A 1 194 ? 8.016 -5.516 -12.414 1 96.62 194 ILE A CA 1
ATOM 1533 C C . ILE A 1 194 ? 8.203 -4.578 -13.609 1 96.62 194 ILE A C 1
ATOM 1535 O O . ILE A 1 194 ? 7.375 -3.689 -13.836 1 96.62 194 ILE A O 1
ATOM 1539 N N . HIS A 1 195 ? 9.195 -4.832 -14.367 1 95.5 195 HIS A N 1
ATOM 1540 C CA . HIS A 1 195 ? 9.562 -3.992 -15.5 1 95.5 195 HIS A CA 1
ATOM 1541 C C . HIS A 1 195 ? 8.688 -4.281 -16.703 1 95.5 195 HIS A C 1
ATOM 1543 O O . HIS A 1 195 ? 7.875 -5.211 -16.688 1 95.5 195 HIS A O 1
ATOM 1549 N N . GLU A 1 196 ? 8.93 -3.486 -17.719 1 95.81 196 GLU A N 1
ATOM 1550 C CA . GLU A 1 196 ? 8.102 -3.529 -18.906 1 95.81 196 GLU A CA 1
ATOM 1551 C C . GLU A 1 196 ? 8.102 -4.926 -19.531 1 95.81 196 GLU A C 1
ATOM 1553 O O . GLU A 1 196 ? 7.047 -5.43 -19.938 1 95.81 196 GLU A O 1
ATOM 1558 N N . GLY A 1 197 ? 9.234 -5.531 -19.562 1 96.19 197 GLY A N 1
ATOM 1559 C CA . GLY A 1 197 ? 9.359 -6.848 -20.156 1 96.19 197 GLY A CA 1
ATOM 1560 C C . GLY A 1 197 ? 8.508 -7.898 -19.484 1 96.19 197 GLY A C 1
ATOM 1561 O O . GLY A 1 197 ? 7.879 -8.727 -20.141 1 96.19 197 GLY A O 1
ATOM 1562 N N . LEU A 1 198 ? 8.453 -7.918 -18.203 1 96.94 198 LEU A N 1
ATOM 1563 C CA . LEU A 1 198 ? 7.656 -8.875 -17.453 1 96.94 198 LEU A CA 1
ATOM 1564 C C . LEU A 1 198 ? 6.168 -8.656 -17.703 1 96.94 198 LEU A C 1
ATOM 1566 O O . LEU A 1 198 ? 5.406 -9.617 -17.844 1 96.94 198 LEU A O 1
ATOM 1570 N N . ARG A 1 199 ? 5.781 -7.414 -17.703 1 96.75 199 ARG A N 1
ATOM 1571 C CA . ARG A 1 199 ? 4.383 -7.066 -17.938 1 96.75 199 ARG A CA 1
ATOM 1572 C C . ARG A 1 199 ? 3.918 -7.543 -19.312 1 96.75 199 ARG A C 1
ATOM 1574 O O . ARG A 1 199 ? 2.859 -8.164 -19.438 1 96.75 199 ARG A O 1
ATOM 1581 N N . ARG A 1 200 ? 4.707 -7.324 -20.297 1 95.69 200 ARG A N 1
ATOM 1582 C CA . ARG A 1 200 ? 4.379 -7.773 -21.656 1 95.69 200 ARG A CA 1
ATOM 1583 C C . ARG A 1 200 ? 4.363 -9.297 -21.734 1 95.69 200 ARG A C 1
ATOM 1585 O O . ARG A 1 200 ? 3.5 -9.875 -22.391 1 95.69 200 ARG A O 1
ATOM 1592 N N . LYS A 1 201 ? 5.336 -9.836 -21.125 1 96.56 201 LYS A N 1
ATOM 1593 C CA . LYS A 1 201 ? 5.398 -11.297 -21.109 1 96.56 201 LYS A CA 1
ATOM 1594 C C . LYS A 1 201 ? 4.141 -11.891 -20.484 1 96.56 201 LYS A C 1
ATOM 1596 O O . LYS A 1 201 ? 3.59 -12.867 -21 1 96.56 201 LYS A O 1
ATOM 1601 N N . PHE A 1 202 ? 3.676 -11.344 -19.422 1 96.94 202 PHE A N 1
ATOM 1602 C CA . PHE A 1 202 ? 2.457 -11.82 -18.781 1 96.94 202 PHE A CA 1
ATOM 1603 C C . PHE A 1 202 ? 1.278 -11.758 -19.75 1 96.94 202 PHE A C 1
ATOM 1605 O O . PHE A 1 202 ? 0.511 -12.719 -19.859 1 96.94 202 PHE A O 1
ATOM 1612 N N . ILE A 1 203 ? 1.128 -10.625 -20.359 1 95.69 203 ILE A N 1
ATOM 1613 C CA . ILE A 1 203 ? 0.008 -10.422 -21.266 1 95.69 203 ILE A CA 1
ATOM 1614 C C . ILE A 1 203 ? 0.063 -11.453 -22.391 1 95.69 203 ILE A C 1
ATOM 1616 O O . ILE A 1 203 ? -0.96 -12.031 -22.766 1 95.69 203 ILE A O 1
ATOM 1620 N N . GLU A 1 204 ? 1.221 -11.656 -22.859 1 95.19 204 GLU A N 1
ATOM 1621 C CA . GLU A 1 204 ? 1.406 -12.641 -23.922 1 95.19 204 GLU A CA 1
ATOM 1622 C C . GLU A 1 204 ? 0.995 -14.039 -23.469 1 95.19 204 GLU A C 1
ATOM 1624 O O . GLU A 1 204 ? 0.267 -14.742 -24.172 1 95.19 204 GLU A O 1
ATOM 1629 N N . LEU A 1 205 ? 1.471 -14.453 -22.359 1 96 205 LEU A N 1
ATOM 1630 C CA . LEU A 1 205 ? 1.169 -15.773 -21.828 1 96 205 LEU A CA 1
ATOM 1631 C C . LEU A 1 205 ? -0.316 -15.906 -21.516 1 96 205 LEU A C 1
ATOM 1633 O O . LEU A 1 205 ? -0.922 -16.953 -21.781 1 96 205 LEU A O 1
ATOM 1637 N N . ARG A 1 206 ? -0.896 -14.859 -20.875 1 95.62 206 ARG A N 1
ATOM 1638 C CA . ARG A 1 206 ? -2.328 -14.852 -20.594 1 95.62 206 ARG A CA 1
ATOM 1639 C C . ARG A 1 206 ? -3.141 -15.078 -21.859 1 95.62 206 ARG A C 1
ATOM 1641 O O . ARG A 1 206 ? -4.074 -15.883 -21.875 1 95.62 206 ARG A O 1
ATOM 1648 N N . ASP A 1 207 ? -2.787 -14.406 -22.906 1 95 207 ASP A N 1
ATOM 1649 C CA . ASP A 1 207 ? -3.502 -14.516 -24.188 1 95 207 ASP A CA 1
ATOM 1650 C C . ASP A 1 207 ? -3.357 -15.922 -24.766 1 95 207 ASP A C 1
ATOM 1652 O O . ASP A 1 207 ? -4.305 -16.453 -25.359 1 95 207 ASP A O 1
ATOM 1656 N N . GLU A 1 208 ? -2.164 -16.422 -24.672 1 95.19 208 GLU A N 1
ATOM 1657 C CA . GLU A 1 208 ? -1.932 -17.781 -25.156 1 95.19 208 GLU A CA 1
ATOM 1658 C C . GLU A 1 208 ? -2.842 -18.781 -24.453 1 95.19 208 GLU A C 1
ATOM 1660 O O . GLU A 1 208 ? -3.471 -19.625 -25.094 1 95.19 208 GLU A O 1
ATOM 1665 N N . VAL A 1 209 ? -2.889 -18.688 -23.188 1 96.38 209 VAL A N 1
ATOM 1666 C CA . VAL A 1 209 ? -3.705 -19.609 -22.391 1 96.38 209 VAL A CA 1
ATOM 1667 C C . VAL A 1 209 ? -5.184 -19.375 -22.703 1 96.38 209 VAL A C 1
ATOM 1669 O O . VAL A 1 209 ? -5.953 -20.328 -22.844 1 96.38 209 VAL A O 1
ATOM 1672 N N . ALA A 1 210 ? -5.578 -18.141 -22.781 1 95.56 210 ALA A N 1
ATOM 1673 C CA . ALA A 1 210 ? -6.961 -17.812 -23.109 1 95.56 210 ALA A CA 1
ATOM 1674 C C . ALA A 1 210 ? -7.371 -18.438 -24.438 1 95.56 210 ALA A C 1
ATOM 1676 O O . ALA A 1 210 ? -8.492 -18.938 -24.578 1 95.56 210 ALA A O 1
ATOM 1677 N N . ARG A 1 211 ? -6.52 -18.359 -25.391 1 95.56 211 ARG A N 1
ATOM 1678 C CA . ARG A 1 211 ? -6.777 -18.953 -26.703 1 95.56 211 ARG A CA 1
ATOM 1679 C C . ARG A 1 211 ? -7.004 -20.453 -26.578 1 95.56 211 ARG A C 1
ATOM 1681 O O . ARG A 1 211 ? -7.965 -21 -27.141 1 95.56 211 ARG A O 1
ATOM 1688 N N . ILE A 1 212 ? -6.09 -21.094 -25.891 1 96.25 212 ILE A N 1
ATOM 1689 C CA . ILE A 1 212 ? -6.184 -22.531 -25.719 1 96.25 212 ILE A CA 1
ATOM 1690 C C . ILE A 1 212 ? -7.527 -22.891 -25.078 1 96.25 212 ILE A C 1
ATOM 1692 O O . ILE A 1 212 ? -8.203 -23.828 -25.531 1 96.25 212 ILE A O 1
ATOM 1696 N N . LEU A 1 213 ? -7.949 -22.172 -24.062 1 95.62 213 LEU A N 1
ATOM 1697 C CA . LEU A 1 213 ? -9.188 -22.438 -23.344 1 95.62 213 LEU A CA 1
ATOM 1698 C C . LEU A 1 213 ? -10.406 -22.125 -24.219 1 95.62 213 LEU A C 1
ATOM 1700 O O . LEU A 1 213 ? -11.414 -22.828 -24.156 1 95.62 213 LEU A O 1
ATOM 1704 N N . ALA A 1 214 ? -10.312 -21.141 -24.984 1 95.25 214 ALA A N 1
ATOM 1705 C CA . ALA A 1 214 ? -11.43 -20.703 -25.828 1 95.25 214 ALA A CA 1
ATOM 1706 C C . ALA A 1 214 ? -11.633 -21.656 -27 1 95.25 214 ALA A C 1
ATOM 1708 O O . ALA A 1 214 ? -12.766 -22.031 -27.312 1 95.25 214 ALA A O 1
ATOM 1709 N N . GLU A 1 215 ? -10.594 -21.984 -27.625 1 95.56 215 GLU A N 1
ATOM 1710 C CA . GLU A 1 215 ? -10.656 -22.797 -28.828 1 95.56 215 GLU A CA 1
ATOM 1711 C C . GLU A 1 215 ? -10.695 -24.281 -28.5 1 95.56 215 GLU A C 1
ATOM 1713 O O . GLU A 1 215 ? -11.055 -25.109 -29.344 1 95.56 215 GLU A O 1
ATOM 1718 N N . LYS A 1 216 ? -10.203 -24.594 -27.375 1 96.12 216 LYS A N 1
ATOM 1719 C CA . LYS A 1 216 ? -10.148 -25.984 -26.922 1 96.12 216 LYS A CA 1
ATOM 1720 C C . LYS A 1 216 ? -9.281 -26.828 -27.844 1 96.12 216 LYS A C 1
ATOM 1722 O O . LYS A 1 216 ? -9.633 -27.969 -28.156 1 96.12 216 LYS A O 1
ATOM 1727 N N . GLU A 1 217 ? -8.273 -26.219 -28.344 1 93.94 217 GLU A N 1
ATOM 1728 C CA . GLU A 1 217 ? -7.34 -26.906 -29.219 1 93.94 217 GLU A CA 1
ATOM 1729 C C . GLU A 1 217 ? -6.078 -27.312 -28.469 1 93.94 217 GLU A C 1
ATOM 1731 O O . GLU A 1 217 ? -5.559 -26.562 -27.656 1 93.94 217 GLU A O 1
ATOM 1736 N N . ASP A 1 218 ? -5.594 -28.469 -28.781 1 95.88 218 ASP A N 1
ATOM 1737 C CA . ASP A 1 218 ? -4.348 -28.969 -28.203 1 95.88 218 ASP A CA 1
ATOM 1738 C C . ASP A 1 218 ? -3.141 -28.25 -28.812 1 95.88 218 ASP A C 1
ATOM 1740 O O . ASP A 1 218 ? -2.893 -28.359 -30.016 1 95.88 218 ASP A O 1
ATOM 1744 N N . PRO A 1 219 ? -2.381 -27.562 -27.984 1 95.62 219 PRO A N 1
ATOM 1745 C CA . PRO A 1 219 ? -1.233 -26.844 -28.531 1 95.62 219 PRO A CA 1
ATOM 1746 C C . PRO A 1 219 ? -0.077 -27.766 -28.906 1 95.62 219 PRO A C 1
ATOM 1748 O O . PRO A 1 219 ? 0.875 -27.328 -29.562 1 95.62 219 PRO A O 1
ATOM 1751 N N . GLY A 1 220 ? -0.148 -29 -28.5 1 93.31 220 GLY A N 1
ATOM 1752 C CA . GLY A 1 220 ? 0.893 -29.953 -28.844 1 93.31 220 GLY A CA 1
ATOM 1753 C C . GLY A 1 220 ? 1.971 -30.062 -27.781 1 93.31 220 GLY A C 1
ATOM 1754 O O . GLY A 1 220 ? 2.018 -29.25 -26.844 1 93.31 220 GLY A O 1
ATOM 1755 N N . THR A 1 221 ? 2.795 -31.125 -27.906 1 90.94 221 THR A N 1
ATOM 1756 C CA . THR A 1 221 ? 3.869 -31.375 -26.953 1 90.94 221 THR A CA 1
ATOM 1757 C C . THR A 1 221 ? 5.086 -30.516 -27.266 1 90.94 221 THR A C 1
ATOM 1759 O O . THR A 1 221 ? 5.32 -30.156 -28.422 1 90.94 221 THR A O 1
ATOM 1762 N N . SER A 1 222 ? 5.707 -30.141 -26.172 1 88.38 222 SER A N 1
ATOM 1763 C CA . SER A 1 222 ? 6.926 -29.359 -26.344 1 88.38 222 SER A CA 1
ATOM 1764 C C . SER A 1 222 ? 8.133 -30.266 -26.594 1 88.38 222 SER A C 1
ATOM 1766 O O . SER A 1 222 ? 8.148 -31.422 -26.156 1 88.38 222 SER A O 1
ATOM 1768 N N . GLU A 1 223 ? 9.188 -29.672 -27.281 1 83.69 223 GLU A N 1
ATOM 1769 C CA . GLU A 1 223 ? 10.461 -30.375 -27.453 1 83.69 223 GLU A CA 1
ATOM 1770 C C . GLU A 1 223 ? 11.289 -30.328 -26.172 1 83.69 223 GLU A C 1
ATOM 1772 O O . GLU A 1 223 ? 12.18 -31.156 -25.969 1 83.69 223 GLU A O 1
ATOM 1777 N N . GLU A 1 224 ? 11.016 -29.391 -25.344 1 83.56 224 GLU A N 1
ATOM 1778 C CA . GLU A 1 224 ? 11.781 -29.172 -24.125 1 83.56 224 GLU A CA 1
ATOM 1779 C C . GLU A 1 224 ? 10.922 -29.391 -22.891 1 83.56 224 GLU A C 1
ATOM 1781 O O . GLU A 1 224 ? 10.906 -28.547 -21.984 1 83.56 224 GLU A O 1
ATOM 1786 N N . CYS A 1 225 ? 10.383 -30.562 -22.781 1 82.81 225 CYS A N 1
ATOM 1787 C CA . CYS A 1 225 ? 9.562 -30.875 -21.609 1 82.81 225 CYS A CA 1
ATOM 1788 C C . CYS A 1 225 ? 10.422 -31 -20.359 1 82.81 225 CYS A C 1
ATOM 1790 O O . CYS A 1 225 ? 11.445 -31.688 -20.375 1 82.81 225 CYS A O 1
ATOM 1792 N N . PRO A 1 226 ? 10.008 -30.297 -19.375 1 77.62 226 PRO A N 1
ATOM 1793 C CA . PRO A 1 226 ? 10.773 -30.469 -18.141 1 77.62 226 PRO A CA 1
ATOM 1794 C C . PRO A 1 226 ? 10.727 -31.891 -17.609 1 77.62 226 PRO A C 1
ATOM 1796 O O . PRO A 1 226 ? 9.703 -32.562 -17.734 1 77.62 226 PRO A O 1
ATOM 1799 N N . SER A 1 227 ? 11.836 -32.312 -17.031 1 76.25 227 SER A N 1
ATOM 1800 C CA . SER A 1 227 ? 11.953 -33.688 -16.547 1 76.25 227 SER A CA 1
ATOM 1801 C C . SER A 1 227 ? 10.969 -33.938 -15.406 1 76.25 227 SER A C 1
ATOM 1803 O O . SER A 1 227 ? 10.539 -35.094 -15.203 1 76.25 227 SER A O 1
ATOM 1805 N N . TYR A 1 228 ? 10.531 -32.875 -14.758 1 76.38 228 TYR A N 1
ATOM 1806 C CA . TYR A 1 228 ? 9.695 -33.031 -13.57 1 76.38 228 TYR A CA 1
ATOM 1807 C C . TYR A 1 228 ? 8.219 -32.906 -13.938 1 76.38 228 TYR A C 1
ATOM 1809 O O . TYR A 1 228 ? 7.355 -32.906 -13.055 1 76.38 228 TYR A O 1
ATOM 1817 N N . CYS A 1 229 ? 7.914 -32.906 -15.164 1 83.12 229 CYS A N 1
ATOM 1818 C CA . CYS A 1 229 ? 6.535 -32.656 -15.578 1 83.12 229 CYS A CA 1
ATOM 1819 C C . CYS A 1 229 ? 5.641 -33.844 -15.18 1 83.12 229 CYS A C 1
ATOM 1821 O O . CYS A 1 229 ? 5.91 -34.969 -15.531 1 83.12 229 CYS A O 1
ATOM 1823 N N . PRO A 1 230 ? 4.555 -33.531 -14.492 1 82.38 230 PRO A N 1
ATOM 1824 C CA . PRO A 1 230 ? 3.629 -34.594 -14.062 1 82.38 230 PRO A CA 1
ATOM 1825 C C . PRO A 1 230 ? 2.889 -35.25 -15.227 1 82.38 230 PRO A C 1
ATOM 1827 O O . PRO A 1 230 ? 2.309 -36.312 -15.07 1 82.38 230 PRO A O 1
ATOM 1830 N N . PHE A 1 231 ? 2.91 -34.625 -16.375 1 86.69 231 PHE A N 1
ATOM 1831 C CA . PHE A 1 231 ? 2.152 -35.156 -17.5 1 86.69 231 PHE A CA 1
ATOM 1832 C C . PHE A 1 231 ? 3.078 -35.812 -18.531 1 86.69 231 PHE A C 1
ATOM 1834 O O . PHE A 1 231 ? 2.686 -36.031 -19.672 1 86.69 231 PHE A O 1
ATOM 1841 N N . LYS A 1 232 ? 4.258 -36.062 -18.109 1 83.75 232 LYS A N 1
ATOM 1842 C CA . LYS A 1 232 ? 5.242 -36.625 -19.016 1 83.75 232 LYS A CA 1
ATOM 1843 C C . LYS A 1 232 ? 4.723 -37.875 -19.672 1 83.75 232 LYS A C 1
ATOM 1845 O O . LYS A 1 232 ? 4.883 -38.094 -20.875 1 83.75 232 LYS A O 1
ATOM 1850 N N . GLU A 1 233 ? 4.102 -38.719 -18.906 1 82.06 233 GLU A N 1
ATOM 1851 C CA . GLU A 1 233 ? 3.621 -40 -19.406 1 82.06 233 GLU A CA 1
ATOM 1852 C C . GLU A 1 233 ? 2.469 -39.812 -20.391 1 82.06 233 GLU A C 1
ATOM 1854 O O . GLU A 1 233 ? 2.371 -40.531 -21.375 1 82.06 233 GLU A O 1
ATOM 1859 N N . VAL A 1 234 ? 1.675 -38.875 -20.109 1 84.31 234 VAL A N 1
ATOM 1860 C CA . VAL A 1 234 ? 0.524 -38.594 -20.969 1 84.31 234 VAL A CA 1
ATOM 1861 C C . VAL A 1 234 ? 0.989 -37.969 -22.281 1 84.31 234 VAL A C 1
ATOM 1863 O O . VAL A 1 234 ? 0.441 -38.25 -23.344 1 84.31 234 VAL A O 1
ATOM 1866 N N . CYS A 1 235 ? 1.996 -37.156 -22.219 1 86.12 235 CYS A N 1
ATOM 1867 C CA . CYS A 1 235 ? 2.432 -36.406 -23.375 1 86.12 235 CYS A CA 1
ATOM 1868 C C . CYS A 1 235 ? 3.373 -37.219 -24.25 1 86.12 235 CYS A C 1
ATOM 1870 O O . CYS A 1 235 ? 3.408 -37.031 -25.469 1 86.12 235 CYS A O 1
ATOM 1872 N N . LYS A 1 236 ? 4.375 -37.969 -23.781 1 78.25 236 LYS A N 1
ATOM 1873 C CA . LYS A 1 236 ? 5.379 -38.688 -24.578 1 78.25 236 LYS A CA 1
ATOM 1874 C C . LYS A 1 236 ? 5.016 -40.156 -24.75 1 78.25 236 LYS A C 1
ATOM 1876 O O . LYS A 1 236 ? 5.656 -40.875 -25.516 1 78.25 236 LYS A O 1
ATOM 1881 N N . GLY A 1 237 ? 3.969 -40.562 -24.031 1 61.75 237 GLY A N 1
ATOM 1882 C CA . GLY A 1 237 ? 3.639 -41.969 -24.25 1 61.75 237 GLY A CA 1
ATOM 1883 C C . GLY A 1 237 ? 2.65 -42.188 -25.375 1 61.75 237 GLY A C 1
ATOM 1884 O O . GLY A 1 237 ? 2.025 -41.219 -25.844 1 61.75 237 GLY A O 1
ATOM 1885 N N . MET B 1 1 ? -12.242 0.541 3.707 1 91.38 1 MET B N 1
ATOM 1886 C CA . MET B 1 1 ? -12.109 1.781 4.465 1 91.38 1 MET B CA 1
ATOM 1887 C C . MET B 1 1 ? -12.539 2.98 3.627 1 91.38 1 MET B C 1
ATOM 1889 O O . MET B 1 1 ? -13.305 3.826 4.098 1 91.38 1 MET B O 1
ATOM 1893 N N . LEU B 1 2 ? -12.148 3.049 2.371 1 94.56 2 LEU B N 1
ATOM 1894 C CA . LEU B 1 2 ? -12.438 4.176 1.495 1 94.56 2 LEU B CA 1
ATOM 1895 C C . LEU B 1 2 ? -13.695 3.912 0.667 1 94.56 2 LEU B C 1
ATOM 1897 O O . LEU B 1 2 ? -13.906 2.793 0.195 1 94.56 2 LEU B O 1
ATOM 1901 N N . PRO B 1 3 ? -14.5 4.93 0.491 1 94.19 3 PRO B N 1
ATOM 1902 C CA . PRO B 1 3 ? -15.672 4.766 -0.375 1 94.19 3 PRO B CA 1
ATOM 1903 C C . PRO B 1 3 ? -15.297 4.418 -1.813 1 94.19 3 PRO B C 1
ATOM 1905 O O . PRO B 1 3 ? -14.219 4.785 -2.281 1 94.19 3 PRO B O 1
ATOM 1908 N N . ARG B 1 4 ? -16.219 3.775 -2.52 1 91.38 4 ARG B N 1
ATOM 1909 C CA . ARG B 1 4 ? -16 3.346 -3.898 1 91.38 4 ARG B CA 1
ATOM 1910 C C . ARG B 1 4 ? -15.648 4.527 -4.793 1 91.38 4 ARG B C 1
ATOM 1912 O O . ARG B 1 4 ? -14.828 4.402 -5.707 1 91.38 4 ARG B O 1
ATOM 1919 N N . ALA B 1 5 ? -16.281 5.691 -4.527 1 94.69 5 ALA B N 1
ATOM 1920 C CA . ALA B 1 5 ? -16.062 6.883 -5.344 1 94.69 5 ALA B CA 1
ATOM 1921 C C . ALA B 1 5 ? -14.602 7.309 -5.312 1 94.69 5 ALA B C 1
ATOM 1923 O O . ALA B 1 5 ? -14.078 7.84 -6.297 1 94.69 5 ALA B O 1
ATOM 1924 N N . VAL B 1 6 ? -13.922 7.129 -4.211 1 96.19 6 VAL B N 1
ATOM 1925 C CA . VAL B 1 6 ? -12.508 7.469 -4.082 1 96.19 6 VAL B CA 1
ATOM 1926 C C . VAL B 1 6 ? -11.68 6.59 -5.012 1 96.19 6 VAL B C 1
ATOM 1928 O O . VAL B 1 6 ? -10.836 7.094 -5.758 1 96.19 6 VAL B O 1
ATOM 1931 N N . TRP B 1 7 ? -11.922 5.305 -5.043 1 93.06 7 TRP B N 1
ATOM 1932 C CA . TRP B 1 7 ? -11.211 4.379 -5.918 1 93.06 7 TRP B CA 1
ATOM 1933 C C . TRP B 1 7 ? -11.477 4.703 -7.383 1 93.06 7 TRP B C 1
ATOM 1935 O O . TRP B 1 7 ? -10.562 4.656 -8.211 1 93.06 7 TRP B O 1
ATOM 1945 N N . ASP B 1 8 ? -12.742 5.012 -7.672 1 94.38 8 ASP B N 1
ATOM 1946 C CA . ASP B 1 8 ? -13.102 5.379 -9.039 1 94.38 8 ASP B CA 1
ATOM 1947 C C . ASP B 1 8 ? -12.312 6.598 -9.508 1 94.38 8 ASP B C 1
ATOM 1949 O O . ASP B 1 8 ? -11.828 6.637 -10.641 1 94.38 8 ASP B O 1
ATOM 1953 N N . GLU B 1 9 ? -12.195 7.566 -8.633 1 95.88 9 GLU B N 1
ATOM 1954 C CA . GLU B 1 9 ? -11.445 8.766 -8.977 1 95.88 9 GLU B CA 1
ATOM 1955 C C . GLU B 1 9 ? -9.961 8.461 -9.18 1 95.88 9 GLU B C 1
ATOM 1957 O O . GLU B 1 9 ? -9.336 8.977 -10.102 1 95.88 9 GLU B O 1
ATOM 1962 N N . LEU B 1 10 ? -9.391 7.656 -8.344 1 95.62 10 LEU B N 1
ATOM 1963 C CA . LEU B 1 10 ? -8 7.25 -8.484 1 95.62 10 LEU B CA 1
ATOM 1964 C C . LEU B 1 10 ? -7.762 6.574 -9.828 1 95.62 10 LEU B C 1
ATOM 1966 O O . LEU B 1 10 ? -6.789 6.891 -10.523 1 95.62 10 LEU B O 1
ATOM 1970 N N . ARG B 1 11 ? -8.656 5.754 -10.211 1 92.94 11 ARG B N 1
ATOM 1971 C CA . ARG B 1 11 ? -8.523 5.035 -11.469 1 92.94 11 ARG B CA 1
ATOM 1972 C C . ARG B 1 11 ? -8.695 5.977 -12.656 1 92.94 11 ARG B C 1
ATOM 1974 O O . ARG B 1 11 ? -7.969 5.875 -13.648 1 92.94 11 ARG B O 1
ATOM 1981 N N . ALA B 1 12 ? -9.625 6.852 -12.516 1 92.69 12 ALA B N 1
ATOM 1982 C CA . ALA B 1 12 ? -9.938 7.773 -13.602 1 92.69 12 ALA B CA 1
ATOM 1983 C C . ALA B 1 12 ? -8.75 8.688 -13.898 1 92.69 12 ALA B C 1
ATOM 1985 O O . ALA B 1 12 ? -8.578 9.141 -15.031 1 92.69 12 ALA B O 1
ATOM 1986 N N . THR B 1 13 ? -7.883 8.875 -12.891 1 91.75 13 THR B N 1
ATOM 1987 C CA . THR B 1 13 ? -6.781 9.812 -13.062 1 91.75 13 THR B CA 1
ATOM 1988 C C . THR B 1 13 ? -5.441 9.086 -13.016 1 91.75 13 THR B C 1
ATOM 1990 O O . THR B 1 13 ? -4.402 9.703 -12.773 1 91.75 13 THR B O 1
ATOM 1993 N N . ALA B 1 14 ? -5.465 7.816 -13.195 1 90.62 14 ALA B N 1
ATOM 1994 C CA . ALA B 1 14 ? -4.254 7.008 -13.117 1 90.62 14 ALA B CA 1
ATOM 1995 C C . ALA B 1 14 ? -3.254 7.41 -14.195 1 90.62 14 ALA B C 1
ATOM 1997 O O . ALA B 1 14 ? -3.633 7.641 -15.344 1 90.62 14 ALA B O 1
ATOM 1998 N N . GLY B 1 15 ? -1.931 7.527 -13.844 1 84.12 15 GLY B N 1
ATOM 1999 C CA . GLY B 1 15 ? -0.861 7.785 -14.797 1 84.12 15 GLY B CA 1
ATOM 2000 C C . GLY B 1 15 ? -0.695 9.258 -15.125 1 84.12 15 GLY B C 1
ATOM 2001 O O . GLY B 1 15 ? 0.175 9.625 -15.914 1 84.12 15 GLY B O 1
ATOM 2002 N N . GLU B 1 16 ? -1.409 10.125 -14.516 1 79.25 16 GLU B N 1
ATOM 2003 C CA . GLU B 1 16 ? -1.402 11.531 -14.875 1 79.25 16 GLU B CA 1
ATOM 2004 C C . GLU B 1 16 ? -0.202 12.258 -14.273 1 79.25 16 GLU B C 1
ATOM 2006 O O . GLU B 1 16 ? 0.181 13.336 -14.734 1 79.25 16 GLU B O 1
ATOM 2011 N N . VAL B 1 17 ? 0.422 11.641 -13.414 1 74.06 17 VAL B N 1
ATOM 2012 C CA . VAL B 1 17 ? 1.431 12.398 -12.68 1 74.06 17 VAL B CA 1
ATOM 2013 C C . VAL B 1 17 ? 2.826 11.93 -13.086 1 74.06 17 VAL B C 1
ATOM 2015 O O . VAL B 1 17 ? 3.104 10.727 -13.086 1 74.06 17 VAL B O 1
ATOM 2018 N N . ILE B 1 18 ? 3.521 12.883 -13.633 1 79.81 18 ILE B N 1
ATOM 2019 C CA . ILE B 1 18 ? 4.953 12.664 -13.812 1 79.81 18 ILE B CA 1
ATOM 2020 C C . ILE B 1 18 ? 5.727 13.383 -12.711 1 79.81 18 ILE B C 1
ATOM 2022 O O . ILE B 1 18 ? 5.594 14.594 -12.539 1 79.81 18 ILE B O 1
ATOM 2026 N N . VAL B 1 19 ? 6.438 12.586 -11.977 1 88.88 19 VAL B N 1
ATOM 2027 C CA . VAL B 1 19 ? 7.102 13.125 -10.789 1 88.88 19 VAL B CA 1
ATOM 2028 C C . VAL B 1 19 ? 8.594 12.828 -10.859 1 88.88 19 VAL B C 1
ATOM 2030 O O . VAL B 1 19 ? 9 11.695 -11.148 1 88.88 19 VAL B O 1
ATOM 2033 N N . ASN B 1 20 ? 9.352 13.883 -10.586 1 88.38 20 ASN B N 1
ATOM 2034 C CA . ASN B 1 20 ? 10.805 13.742 -10.531 1 88.38 20 ASN B CA 1
ATOM 2035 C C . ASN B 1 20 ? 11.32 13.789 -9.094 1 88.38 20 ASN B C 1
ATOM 2037 O O . ASN 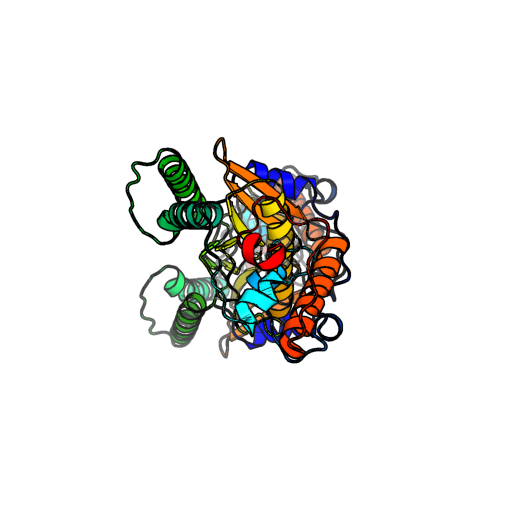B 1 20 ? 12.297 13.109 -8.758 1 88.38 20 ASN B O 1
ATOM 2041 N N . THR B 1 21 ? 10.711 14.516 -8.289 1 93 21 THR B N 1
ATOM 2042 C CA . THR B 1 21 ? 11.094 14.641 -6.883 1 93 21 THR B CA 1
ATOM 2043 C C . THR B 1 21 ? 10.516 13.484 -6.066 1 93 21 THR B C 1
ATOM 2045 O O . THR B 1 21 ? 9.32 13.461 -5.773 1 93 21 THR B O 1
ATOM 2048 N N . ARG B 1 22 ? 11.438 12.562 -5.723 1 94.56 22 ARG B N 1
ATOM 2049 C CA . ARG B 1 22 ? 11.008 11.375 -4.988 1 94.56 22 ARG B CA 1
ATOM 2050 C C . ARG B 1 22 ? 11.711 11.281 -3.643 1 94.56 22 ARG B C 1
ATOM 2052 O O . ARG B 1 22 ? 12.758 11.898 -3.439 1 94.56 22 ARG B O 1
ATOM 2059 N N . GLY B 1 23 ? 11.086 10.484 -2.775 1 94 23 GLY B N 1
ATOM 2060 C CA . GLY B 1 23 ? 11.586 10.344 -1.417 1 94 23 GLY B CA 1
ATOM 2061 C C . GLY B 1 23 ? 12.938 9.648 -1.347 1 94 23 GLY B C 1
ATOM 2062 O O . GLY B 1 23 ? 13.641 9.742 -0.34 1 94 23 GLY B O 1
ATOM 2063 N N . TRP B 1 24 ? 13.266 8.922 -2.346 1 91.69 24 TRP B N 1
ATOM 2064 C CA . TRP B 1 24 ? 14.547 8.219 -2.305 1 91.69 24 TRP B CA 1
ATOM 2065 C C . TRP B 1 24 ? 15.672 9.102 -2.836 1 91.69 24 TRP B C 1
ATOM 2067 O O . TRP B 1 24 ? 16.828 8.688 -2.852 1 91.69 24 TRP B O 1
ATOM 2077 N N . ASP B 1 25 ? 15.297 10.273 -3.301 1 89.38 25 ASP B N 1
ATOM 2078 C CA . ASP B 1 25 ? 16.328 11.227 -3.711 1 89.38 25 ASP B CA 1
ATOM 2079 C C . ASP B 1 25 ? 16.891 11.961 -2.504 1 89.38 25 ASP B C 1
ATOM 2081 O O . ASP B 1 25 ? 16.609 13.148 -2.305 1 89.38 25 ASP B O 1
ATOM 2085 N N . TRP B 1 26 ? 17.719 11.375 -1.868 1 82.94 26 TRP B N 1
ATOM 2086 C CA . TRP B 1 26 ? 18.219 11.852 -0.582 1 82.94 26 TRP B CA 1
ATOM 2087 C C . TRP B 1 26 ? 18.938 13.188 -0.736 1 82.94 26 TRP B C 1
ATOM 2089 O O . TRP B 1 26 ? 18.797 14.07 0.115 1 82.94 26 TRP B O 1
ATOM 2099 N N . ALA B 1 27 ? 19.594 13.32 -1.741 1 81.44 27 ALA B N 1
ATOM 2100 C CA . ALA B 1 27 ? 20.359 14.555 -1.961 1 81.44 27 ALA B CA 1
ATOM 2101 C C . ALA B 1 27 ? 19.422 15.758 -2.047 1 81.44 27 ALA B C 1
ATOM 2103 O O . ALA B 1 27 ? 19.766 16.859 -1.593 1 81.44 27 ALA B O 1
ATOM 2104 N N . LEU B 1 28 ? 18.266 15.523 -2.525 1 78.75 28 LEU B N 1
ATOM 2105 C CA . LEU B 1 28 ? 17.297 16.594 -2.707 1 78.75 28 LEU B CA 1
ATOM 2106 C C . LEU B 1 28 ? 16.516 16.844 -1.421 1 78.75 28 LEU B C 1
ATOM 2108 O O . LEU B 1 28 ? 16.078 17.969 -1.166 1 78.75 28 LEU B O 1
ATOM 2112 N N . LEU B 1 29 ? 16.484 15.82 -0.621 1 81.25 29 LEU B N 1
ATOM 2113 C CA . LEU B 1 29 ? 15.484 15.898 0.43 1 81.25 29 LEU B CA 1
ATOM 2114 C C . LEU B 1 29 ? 16.125 16.188 1.782 1 81.25 29 LEU B C 1
ATOM 2116 O O . LEU B 1 29 ? 15.438 16.562 2.734 1 81.25 29 LEU B O 1
ATOM 2120 N N . GLN B 1 30 ? 17.328 16.094 1.793 1 81.75 30 GLN B N 1
ATOM 2121 C CA . GLN B 1 30 ? 17.984 16.391 3.062 1 81.75 30 GLN B CA 1
ATOM 2122 C C . GLN B 1 30 ? 17.953 17.906 3.338 1 81.75 30 GLN B C 1
ATOM 2124 O O . GLN B 1 30 ? 18.188 18.703 2.434 1 81.75 30 GLN B O 1
ATOM 2129 N N . SER B 1 31 ? 17.531 18.172 4.543 1 79.25 31 SER B N 1
ATOM 2130 C CA . SER B 1 31 ? 17.5 19.578 4.93 1 79.25 31 SER B CA 1
ATOM 2131 C C . SER B 1 31 ? 18.906 20.141 5.086 1 79.25 31 SER B C 1
ATOM 2133 O O . SER B 1 31 ? 19.828 19.422 5.508 1 79.25 31 SER B O 1
ATOM 2135 N N . ARG B 1 32 ? 19.047 21.438 4.781 1 79.94 32 ARG B N 1
ATOM 2136 C CA . ARG B 1 32 ? 20.312 22.156 4.926 1 79.94 32 ARG B CA 1
ATOM 2137 C C . ARG B 1 32 ? 20.562 22.547 6.379 1 79.94 32 ARG B C 1
ATOM 2139 O O . ARG B 1 32 ? 21.672 22.906 6.75 1 79.94 32 ARG B O 1
ATOM 2146 N N . PHE B 1 33 ? 19.5 22.359 7.152 1 83.88 33 PHE B N 1
ATOM 2147 C CA . PHE B 1 33 ? 19.594 22.797 8.539 1 83.88 33 PHE B CA 1
ATOM 2148 C C . PHE B 1 33 ? 19.562 21.594 9.484 1 83.88 33 PHE B C 1
ATOM 2150 O O . PHE B 1 33 ? 19.062 20.531 9.125 1 83.88 33 PHE B O 1
ATOM 2157 N N . ARG B 1 34 ? 20.031 21.844 10.68 1 83.56 34 ARG B N 1
ATOM 2158 C CA . ARG B 1 34 ? 20.141 20.766 11.656 1 83.56 34 ARG B CA 1
ATOM 2159 C C . ARG B 1 34 ? 18.797 20.516 12.336 1 83.56 34 ARG B C 1
ATOM 2161 O O . ARG B 1 34 ? 18.516 19.391 12.758 1 83.56 34 ARG B O 1
ATOM 2168 N N . ALA B 1 35 ? 18.047 21.578 12.43 1 90.81 35 ALA B N 1
ATOM 2169 C CA . ALA B 1 35 ? 16.75 21.422 13.086 1 90.81 35 ALA B CA 1
ATOM 2170 C C . ALA B 1 35 ? 15.812 20.562 12.242 1 90.81 35 ALA B C 1
ATOM 2172 O O . ALA B 1 35 ? 15.797 20.688 11.016 1 90.81 35 ALA B O 1
ATOM 2173 N N . ARG B 1 36 ? 15.078 19.766 12.906 1 91.88 36 ARG B N 1
ATOM 2174 C CA . ARG B 1 36 ? 14.164 18.844 12.242 1 91.88 36 ARG B CA 1
ATOM 2175 C C . ARG B 1 36 ? 12.711 19.156 12.609 1 91.88 36 ARG B C 1
ATOM 2177 O O . ARG B 1 36 ? 12.25 18.781 13.688 1 91.88 36 ARG B O 1
ATOM 2184 N N . PRO B 1 37 ? 12.062 19.781 11.68 1 94.94 37 PRO B N 1
ATOM 2185 C CA . PRO B 1 37 ? 10.656 20.109 11.945 1 94.94 37 PRO B CA 1
ATOM 2186 C C . PRO B 1 37 ? 9.758 18.875 11.961 1 94.94 37 PRO B C 1
ATOM 2188 O O . PRO B 1 37 ? 10.117 17.828 11.414 1 94.94 37 PRO B O 1
ATOM 2191 N N . SER B 1 38 ? 8.586 18.938 12.688 1 95.06 38 SER B N 1
ATOM 2192 C CA . SER B 1 38 ? 7.516 17.953 12.562 1 95.06 38 SER B CA 1
ATOM 2193 C C . SER B 1 38 ? 6.613 18.266 11.375 1 95.06 38 SER B C 1
ATOM 2195 O O . SER B 1 38 ? 6.691 19.359 10.797 1 95.06 38 SER B O 1
ATOM 2197 N N . ILE B 1 39 ? 5.824 17.344 10.984 1 95.5 39 ILE B N 1
ATOM 2198 C CA . ILE B 1 39 ? 4.848 17.578 9.93 1 95.5 39 ILE B CA 1
ATOM 2199 C C . ILE B 1 39 ? 3.902 18.703 10.336 1 95.5 39 ILE B C 1
ATOM 2201 O O . ILE B 1 39 ? 3.521 19.531 9.508 1 95.5 39 ILE B O 1
ATOM 2205 N N . SER B 1 40 ? 3.551 18.75 11.625 1 92.38 40 SER B N 1
ATOM 2206 C CA . SER B 1 40 ? 2.668 19.797 12.141 1 92.38 40 SER B CA 1
ATOM 2207 C C . SER B 1 40 ? 3.324 21.172 12.062 1 92.38 40 SER B C 1
ATOM 2209 O O . SER B 1 40 ? 2.645 22.172 11.852 1 92.38 40 SER B O 1
ATOM 2211 N N . ASP B 1 41 ? 4.602 21.219 12.258 1 94.88 41 ASP B N 1
ATOM 2212 C CA . ASP B 1 41 ? 5.328 22.484 12.125 1 94.88 41 ASP B CA 1
ATOM 2213 C C . ASP B 1 41 ? 5.262 23 10.695 1 94.88 41 ASP B C 1
ATOM 2215 O O . ASP B 1 41 ? 5.066 24.203 10.469 1 94.88 41 ASP B O 1
ATOM 2219 N N . VAL B 1 42 ? 5.445 22.109 9.758 1 95.75 42 VAL B N 1
ATOM 2220 C CA . VAL B 1 42 ? 5.539 22.469 8.344 1 95.75 42 VAL B CA 1
ATOM 2221 C C . VAL B 1 42 ? 4.176 22.922 7.836 1 95.75 42 VAL B C 1
ATOM 2223 O O . VAL B 1 42 ? 4.094 23.812 6.984 1 95.75 42 VAL B O 1
ATOM 2226 N N . THR B 1 43 ? 3.092 22.375 8.445 1 94.88 43 THR B N 1
ATOM 2227 C CA . THR B 1 43 ? 1.762 22.594 7.891 1 94.88 43 THR B CA 1
ATOM 2228 C C . THR B 1 43 ? 0.98 23.594 8.734 1 94.88 43 THR B C 1
ATOM 2230 O O . THR B 1 43 ? -0.248 23.672 8.648 1 94.88 43 THR B O 1
ATOM 2233 N N . THR B 1 44 ? 1.604 24.344 9.508 1 90.06 44 THR B N 1
ATOM 2234 C CA . THR B 1 44 ? 0.943 25.344 10.336 1 90.06 44 THR B CA 1
ATOM 2235 C C . THR B 1 44 ? 0.259 26.391 9.469 1 90.06 44 THR B C 1
ATOM 2237 O O . THR B 1 44 ? 0.635 26.594 8.305 1 90.06 44 THR B O 1
ATOM 2240 N N . PRO B 1 45 ? -0.715 27.031 9.914 1 87.38 45 PRO B N 1
ATOM 2241 C CA . PRO B 1 45 ? -1.526 27.922 9.078 1 87.38 45 PRO B CA 1
ATOM 2242 C C . PRO B 1 45 ? -0.874 29.281 8.852 1 87.38 45 PRO B C 1
ATOM 2244 O O . PRO B 1 45 ? -1.227 30 7.91 1 87.38 45 PRO B O 1
ATOM 2247 N N . CYS B 1 46 ? 0.072 29.641 9.625 1 90.56 46 CYS B N 1
ATOM 2248 C CA . CYS B 1 46 ? 0.664 30.969 9.516 1 90.56 46 CYS B CA 1
ATOM 2249 C C . CYS B 1 46 ? 1.487 31.094 8.242 1 90.56 46 CYS B C 1
ATOM 2251 O O . CYS B 1 46 ? 2.406 30.312 8.008 1 90.56 46 CYS B O 1
ATOM 2253 N N . PRO B 1 47 ? 1.211 32.156 7.426 1 90.62 47 PRO B N 1
ATOM 2254 C CA . PRO B 1 47 ? 1.924 32.312 6.156 1 90.62 47 PRO B CA 1
ATOM 2255 C C . PRO B 1 47 ? 3.426 32.531 6.344 1 90.62 47 PRO B C 1
ATOM 2257 O O . PRO B 1 47 ? 4.223 32.062 5.52 1 90.62 47 PRO B O 1
ATOM 2260 N N . THR B 1 48 ? 3.807 33.156 7.426 1 93.62 48 THR B N 1
ATOM 2261 C CA . THR B 1 48 ? 5.223 33.406 7.656 1 93.62 48 THR B CA 1
ATOM 2262 C C . THR B 1 48 ? 5.828 32.344 8.57 1 93.62 48 THR B C 1
ATOM 2264 O O . THR B 1 48 ? 7.012 32.406 8.906 1 93.62 48 THR B O 1
ATOM 2267 N N . LYS B 1 49 ? 5.047 31.438 9.078 1 95.12 49 LYS B N 1
ATOM 2268 C CA . LYS B 1 49 ? 5.438 30.375 9.992 1 95.12 49 LYS B CA 1
ATOM 2269 C C . LYS B 1 49 ? 5.867 30.938 11.344 1 95.12 49 LYS B C 1
ATOM 2271 O O . LYS B 1 49 ? 6.605 30.281 12.086 1 95.12 49 LYS B O 1
ATOM 2276 N N . ARG B 1 50 ? 5.449 32.062 11.617 1 94.69 50 ARG B N 1
ATOM 2277 C CA . ARG B 1 50 ? 5.809 32.688 12.898 1 94.69 50 ARG B CA 1
ATOM 2278 C C . ARG B 1 50 ? 5.219 31.891 14.062 1 94.69 50 ARG B C 1
ATOM 2280 O O . ARG B 1 50 ? 5.777 31.875 15.164 1 94.69 50 ARG B O 1
ATOM 2287 N N . ASP B 1 51 ? 4.055 31.297 13.797 1 92.94 51 ASP B N 1
ATOM 2288 C CA . ASP B 1 51 ? 3.443 30.5 14.852 1 92.94 51 ASP B CA 1
ATOM 2289 C C . ASP B 1 51 ? 4.371 29.359 15.289 1 92.94 51 ASP B C 1
ATOM 2291 O O . ASP B 1 51 ? 4.352 28.953 16.453 1 92.94 51 ASP B O 1
ATOM 2295 N N . VAL B 1 52 ? 5.195 28.859 14.445 1 94.75 52 VAL B N 1
ATOM 2296 C CA . VAL B 1 52 ? 6.184 27.844 14.812 1 94.75 52 VAL B CA 1
ATOM 2297 C C . VAL B 1 52 ? 7.227 28.453 15.75 1 94.75 52 VAL B C 1
ATOM 2299 O O . VAL B 1 52 ? 7.594 27.844 16.75 1 94.75 52 VAL B O 1
ATOM 2302 N N . TYR B 1 53 ? 7.645 29.625 15.391 1 96.12 53 TYR B N 1
ATOM 2303 C CA . TYR B 1 53 ? 8.57 30.344 16.25 1 96.12 53 TYR B CA 1
ATOM 2304 C C . TYR B 1 53 ? 7.984 30.562 17.641 1 96.12 53 TYR B C 1
ATOM 2306 O O . TYR B 1 53 ? 8.641 30.281 18.641 1 96.12 53 TYR B O 1
ATOM 2314 N N . LEU B 1 54 ? 6.754 31 17.656 1 95.31 54 LEU B N 1
ATOM 2315 C CA . LEU B 1 54 ? 6.086 31.281 18.922 1 95.31 54 LEU B CA 1
ATOM 2316 C C . LEU B 1 54 ? 5.93 30.016 19.75 1 95.31 54 LEU B C 1
ATOM 2318 O O . LEU B 1 54 ? 6.184 30.016 20.953 1 95.31 54 LEU B O 1
ATOM 2322 N N . ARG B 1 55 ? 5.621 28.922 19.141 1 94.25 55 ARG B N 1
ATOM 2323 C CA . ARG B 1 55 ? 5.336 27.688 19.844 1 94.25 55 ARG B CA 1
ATOM 2324 C C . ARG B 1 55 ? 6.621 26.953 20.234 1 94.25 55 ARG B C 1
ATOM 2326 O O . ARG B 1 55 ? 6.793 26.547 21.375 1 94.25 55 ARG B O 1
ATOM 2333 N N . ARG B 1 56 ? 7.574 26.859 19.281 1 94.56 56 ARG B N 1
ATOM 2334 C CA . ARG B 1 56 ? 8.727 25.969 19.438 1 94.56 56 ARG B CA 1
ATOM 2335 C C . ARG B 1 56 ? 9.883 26.703 20.125 1 94.56 56 ARG B C 1
ATOM 2337 O O . ARG B 1 56 ? 10.688 26.078 20.828 1 94.56 56 ARG B O 1
ATOM 2344 N N . ILE B 1 57 ? 10 27.953 19.906 1 95.38 57 ILE B N 1
ATOM 2345 C CA . ILE B 1 57 ? 11.133 28.719 20.438 1 95.38 57 ILE B CA 1
ATOM 2346 C C . ILE B 1 57 ? 10.703 29.469 21.703 1 95.38 57 ILE B C 1
ATOM 2348 O O . ILE B 1 57 ? 11.383 29.406 22.734 1 95.38 57 ILE B O 1
ATOM 2352 N N . LEU B 1 58 ? 9.547 30.125 21.625 1 95.5 58 LEU B N 1
ATOM 2353 C CA . LEU B 1 58 ? 9.109 30.938 22.75 1 95.5 58 LEU B CA 1
ATOM 2354 C C . LEU B 1 58 ? 8.266 30.109 23.719 1 95.5 58 LEU B C 1
ATOM 2356 O O . LEU B 1 58 ? 7.938 30.578 24.812 1 95.5 58 LEU B O 1
ATOM 2360 N N . GLY B 1 59 ? 7.781 28.891 23.297 1 93.88 59 GLY B N 1
ATOM 2361 C CA . GLY B 1 59 ? 7.062 27.969 24.172 1 93.88 59 GLY B CA 1
ATOM 2362 C C . GLY B 1 59 ? 5.617 28.375 24.391 1 93.88 59 GLY B C 1
ATOM 2363 O O . GLY B 1 59 ? 5.02 28.016 25.406 1 93.88 59 GLY B O 1
ATOM 2364 N N . MET B 1 60 ? 5.066 29.125 23.531 1 91.25 60 MET B N 1
ATOM 2365 C CA . MET B 1 60 ? 3.682 29.562 23.688 1 91.25 60 MET B CA 1
ATOM 2366 C C . MET B 1 60 ? 2.715 28.453 23.297 1 91.25 60 MET B C 1
ATOM 2368 O O . MET B 1 60 ? 2.984 27.672 22.391 1 91.25 60 MET B O 1
ATOM 2372 N N . ARG B 1 61 ? 1.571 28.438 23.969 1 83.5 61 ARG B N 1
ATOM 2373 C CA . ARG B 1 61 ? 0.56 27.438 23.688 1 83.5 61 ARG B CA 1
ATOM 2374 C C . ARG B 1 61 ? -0.481 27.953 22.703 1 83.5 61 ARG B C 1
ATOM 2376 O O . ARG B 1 61 ? -0.865 29.125 22.766 1 83.5 61 ARG B O 1
ATOM 2383 N N . MET B 1 62 ? -0.677 27.125 21.828 1 78.06 62 MET B N 1
ATOM 2384 C CA . MET B 1 62 ? -1.718 27.406 20.828 1 78.06 62 MET B CA 1
ATOM 2385 C C . MET B 1 62 ? -3.057 26.828 21.281 1 78.06 62 MET B C 1
ATOM 2387 O O . MET B 1 62 ? -3.174 25.625 21.5 1 78.06 62 MET B O 1
ATOM 2391 N N . GLU B 1 63 ? -4.02 27.641 21.688 1 78.25 63 GLU B N 1
ATOM 2392 C CA . GLU B 1 63 ? -5.352 27.156 22.047 1 78.25 63 GLU B CA 1
ATOM 2393 C C . GLU B 1 63 ? -6.434 27.922 21.297 1 78.25 63 GLU B C 1
ATOM 2395 O O . GLU B 1 63 ? -6.359 29.141 21.172 1 78.25 63 GLU B O 1
ATOM 2400 N N . SER B 1 64 ? -7.254 27.172 20.594 1 81 64 SER B N 1
ATOM 2401 C CA . SER B 1 64 ? -8.43 27.75 19.938 1 81 64 SER B CA 1
ATOM 2402 C C . SER B 1 64 ? -9.594 26.766 19.938 1 81 64 SER B C 1
ATOM 2404 O O . SER B 1 64 ? -9.406 25.562 20.125 1 81 64 SER B O 1
ATOM 2406 N N . GLN B 1 65 ? -10.758 27.406 19.875 1 82.19 65 GLN B N 1
ATOM 2407 C CA . GLN B 1 65 ? -11.953 26.562 19.797 1 82.19 65 GLN B CA 1
ATOM 2408 C C . GLN B 1 65 ? -11.906 25.672 18.547 1 82.19 65 GLN B C 1
ATOM 2410 O O . GLN B 1 65 ? -12.305 24.5 18.609 1 82.19 65 GLN B O 1
ATOM 2415 N N . ALA B 1 66 ? -11.43 26.25 17.5 1 81.56 66 ALA B N 1
ATOM 2416 C CA . ALA B 1 66 ? -11.328 25.5 16.25 1 81.56 66 ALA B CA 1
ATOM 2417 C C . ALA B 1 66 ? -10.398 24.297 16.406 1 81.56 66 ALA B C 1
ATOM 2419 O O . ALA B 1 66 ? -10.719 23.188 15.953 1 81.56 66 ALA B O 1
ATOM 2420 N N . LEU B 1 67 ? -9.336 24.5 17.062 1 84.5 67 LEU B N 1
ATOM 2421 C CA . LEU B 1 67 ? -8.367 23.438 17.297 1 84.5 67 LEU B CA 1
ATOM 2422 C C . LEU B 1 67 ? -8.977 22.344 18.188 1 84.5 67 LEU B C 1
ATOM 2424 O O . LEU B 1 67 ? -8.742 21.156 17.969 1 84.5 67 LEU B O 1
ATOM 2428 N N . GLU B 1 68 ? -9.719 22.797 19.141 1 90.69 68 GLU B N 1
ATOM 2429 C CA . GLU B 1 68 ? -10.359 21.844 20.047 1 90.69 68 GLU B CA 1
ATOM 2430 C C . GLU B 1 68 ? -11.398 21 19.344 1 90.69 68 GLU B C 1
ATOM 2432 O O . GLU B 1 68 ? -11.461 19.781 19.547 1 90.69 68 GLU B O 1
ATOM 2437 N N . THR B 1 69 ? -12.219 21.656 18.578 1 93 69 THR B N 1
ATOM 2438 C CA . THR B 1 69 ? -13.227 20.922 17.828 1 93 69 THR B CA 1
ATOM 2439 C C . THR B 1 69 ? -12.562 19.938 16.875 1 93 69 THR B C 1
ATOM 2441 O O . THR B 1 69 ? -13.008 18.781 16.75 1 93 69 THR B O 1
ATOM 2444 N N . GLY B 1 70 ? -11.531 20.406 16.219 1 93.69 70 GLY B N 1
ATOM 2445 C CA . GLY B 1 70 ? -10.789 19.531 15.32 1 93.69 70 GLY B CA 1
ATOM 2446 C C . GLY B 1 70 ? -10.242 18.297 16 1 93.69 70 GLY B C 1
ATOM 2447 O O . GLY B 1 70 ? -10.289 17.203 15.445 1 93.69 70 GLY B O 1
ATOM 2448 N N . ARG B 1 71 ? -9.773 18.469 17.172 1 94.12 71 ARG B N 1
ATOM 2449 C CA . ARG B 1 71 ? -9.25 17.359 17.953 1 94.12 71 ARG B CA 1
ATOM 2450 C C . ARG B 1 71 ? -10.352 16.359 18.281 1 94.12 71 ARG B C 1
ATOM 2452 O O . ARG B 1 71 ? -10.156 15.148 18.141 1 94.12 71 ARG B O 1
ATOM 2459 N N . LYS B 1 72 ? -11.469 16.812 18.688 1 96.94 72 LYS B N 1
ATOM 2460 C CA . LYS B 1 72 ? -12.594 15.945 19.047 1 96.94 72 LYS B CA 1
ATOM 2461 C C . LYS B 1 72 ? -13.102 15.172 17.844 1 96.94 72 LYS B C 1
ATOM 2463 O O . LYS B 1 72 ? -13.414 13.984 17.938 1 96.94 72 LYS B O 1
ATOM 2468 N N . VAL B 1 73 ? -13.148 15.891 16.734 1 97.75 73 VAL B N 1
ATOM 2469 C CA . VAL B 1 73 ? -13.602 15.258 15.5 1 97.75 73 VAL B CA 1
ATOM 2470 C C . VAL B 1 73 ? -12.617 14.156 15.102 1 97.75 73 VAL B C 1
ATOM 2472 O O . VAL B 1 73 ? -13.031 13.055 14.734 1 97.75 73 VAL B O 1
ATOM 2475 N N . HIS B 1 74 ? -11.414 14.484 15.148 1 97.56 74 HIS B N 1
ATOM 2476 C CA . HIS B 1 74 ? -10.375 13.508 14.844 1 97.56 74 HIS B CA 1
ATOM 2477 C C . HIS B 1 74 ? -10.477 12.281 15.742 1 97.56 74 HIS B C 1
ATOM 2479 O O . HIS B 1 74 ? -10.453 11.148 15.258 1 97.56 74 HIS B O 1
ATOM 2485 N N . GLU B 1 75 ? -10.641 12.531 17 1 97.94 75 GLU B N 1
ATOM 2486 C CA . GLU B 1 75 ? -10.766 11.445 17.969 1 97.94 75 GLU B CA 1
ATOM 2487 C C . GLU B 1 75 ? -11.984 10.586 17.672 1 97.94 75 GLU B C 1
ATOM 2489 O O . GLU B 1 75 ? -11.922 9.352 17.75 1 97.94 75 GLU B O 1
ATOM 2494 N N . ALA B 1 76 ? -13.031 11.203 17.375 1 98.31 76 ALA B N 1
ATOM 2495 C CA . ALA B 1 76 ? -14.266 10.484 17.078 1 98.31 76 ALA B CA 1
ATOM 2496 C C . ALA B 1 76 ? -14.094 9.594 15.852 1 98.31 76 ALA B C 1
ATOM 2498 O O . ALA B 1 76 ? -14.594 8.469 15.82 1 98.31 76 ALA B O 1
ATOM 2499 N N . PHE B 1 77 ? -13.43 10.109 14.844 1 98.5 77 PHE B N 1
ATOM 2500 C CA . PHE B 1 77 ? -13.227 9.344 13.617 1 98.5 77 PHE B CA 1
ATOM 2501 C C . PHE B 1 77 ? -12.297 8.164 13.867 1 98.5 77 PHE B C 1
ATOM 2503 O O . PHE B 1 77 ? -12.5 7.082 13.32 1 98.5 77 PHE B O 1
ATOM 2510 N N . MET B 1 78 ? -11.32 8.398 14.695 1 98.12 78 MET B N 1
ATOM 2511 C CA . MET B 1 78 ? -10.289 7.395 14.914 1 98.12 78 MET B CA 1
ATOM 2512 C C . MET B 1 78 ? -10.773 6.309 15.867 1 98.12 78 MET B C 1
ATOM 2514 O O . MET B 1 78 ? -10.266 5.188 15.844 1 98.12 78 MET B O 1
ATOM 2518 N N . ALA B 1 79 ? -11.727 6.562 16.672 1 98.25 79 ALA B N 1
ATOM 2519 C CA . ALA B 1 79 ? -12.133 5.727 17.797 1 98.25 79 ALA B CA 1
ATOM 2520 C C . ALA B 1 79 ? -12.508 4.32 17.344 1 98.25 79 ALA B C 1
ATOM 2522 O O . ALA B 1 79 ? -11.984 3.33 17.859 1 98.25 79 ALA B O 1
ATOM 2523 N N . PRO B 1 80 ? -13.359 4.148 16.312 1 97.5 80 PRO B N 1
ATOM 2524 C CA . PRO B 1 80 ? -13.703 2.793 15.883 1 97.5 80 PRO B CA 1
ATOM 2525 C C . PRO B 1 80 ? -12.484 2.002 15.406 1 97.5 80 PRO B C 1
ATOM 2527 O O . PRO B 1 80 ? -12.406 0.791 15.633 1 97.5 80 PRO B O 1
ATOM 2530 N N . PHE B 1 81 ? -11.562 2.643 14.75 1 97.06 81 PHE B N 1
ATOM 2531 C CA . PHE B 1 81 ? -10.383 1.982 14.203 1 97.06 81 PHE B CA 1
ATOM 2532 C C . PHE B 1 81 ? -9.422 1.576 15.312 1 97.06 81 PHE B C 1
ATOM 2534 O O . PHE B 1 81 ? -8.602 0.674 15.133 1 97.06 81 PHE B O 1
ATOM 2541 N N . LYS B 1 82 ? -9.531 2.252 16.438 1 96.81 82 LYS B N 1
ATOM 2542 C CA . LYS B 1 82 ? -8.695 1.926 17.594 1 96.81 82 LYS B CA 1
ATOM 2543 C C . LYS B 1 82 ? -9.414 0.964 18.531 1 96.81 82 LYS B C 1
ATOM 2545 O O . LYS B 1 82 ? -8.914 0.663 19.625 1 96.81 82 LYS B O 1
ATOM 2550 N N . GLY B 1 83 ? -10.609 0.511 18.156 1 95.5 83 GLY B N 1
ATOM 2551 C CA . GLY B 1 83 ? -11.375 -0.438 18.938 1 95.5 83 GLY B CA 1
ATOM 2552 C C . GLY B 1 83 ? -12.055 0.195 20.141 1 95.5 83 GLY B C 1
ATOM 2553 O O . GLY B 1 83 ? -12.367 -0.488 21.109 1 95.5 83 GLY B O 1
ATOM 2554 N N . GLU B 1 84 ? -12.234 1.493 20.078 1 96.25 84 GLU B N 1
ATOM 2555 C CA . GLU B 1 84 ? -12.875 2.213 21.172 1 96.25 84 GLU B CA 1
ATOM 2556 C C . GLU B 1 84 ? -14.359 2.418 20.906 1 96.25 84 GLU B C 1
ATOM 2558 O O . GLU B 1 84 ? -14.742 2.936 19.859 1 96.25 84 GLU B O 1
ATOM 2563 N N . GLU B 1 85 ? -15.156 1.942 21.797 1 94.56 85 GLU B N 1
ATOM 2564 C CA . GLU B 1 85 ? -16.594 2.207 21.734 1 94.56 85 GLU B CA 1
ATOM 2565 C C . GLU B 1 85 ? -16.953 3.469 22.5 1 94.56 85 GLU B C 1
ATOM 2567 O O . GLU B 1 85 ? -16.703 3.566 23.703 1 94.56 85 GLU B O 1
ATOM 2572 N N . LYS B 1 86 ? -17.469 4.375 21.797 1 94.88 86 LYS B N 1
ATOM 2573 C CA . LYS B 1 86 ? -17.812 5.652 22.406 1 94.88 86 LYS B CA 1
ATOM 2574 C C . LYS B 1 86 ? -19.234 6.066 22.047 1 94.88 86 LYS B C 1
ATOM 2576 O O . LYS B 1 86 ? -19.781 5.621 21.031 1 94.88 86 LYS B O 1
ATOM 2581 N N . GLU B 1 87 ? -19.844 6.809 22.922 1 94.88 87 GLU B N 1
ATOM 2582 C CA . GLU B 1 87 ? -21.141 7.438 22.672 1 94.88 87 GLU B CA 1
ATOM 2583 C C . GLU B 1 87 ? -21.031 8.961 22.703 1 94.88 87 GLU B C 1
ATOM 2585 O O . GLU B 1 87 ? -20.375 9.523 23.578 1 94.88 87 GLU B O 1
ATOM 2590 N N . TYR B 1 88 ? -21.594 9.5 21.672 1 96.75 88 TYR B N 1
ATOM 2591 C CA . TYR B 1 88 ? -21.516 10.953 21.594 1 96.75 88 TYR B CA 1
ATOM 2592 C C . TYR B 1 88 ? -22.891 11.586 21.625 1 96.75 88 TYR B C 1
ATOM 2594 O O . TYR B 1 88 ? -23.828 11.102 20.984 1 96.75 88 TYR B O 1
ATOM 2602 N N . GLU B 1 89 ? -23.062 12.641 22.406 1 95.88 89 GLU B N 1
ATOM 2603 C CA . GLU B 1 89 ? -24.297 13.422 22.422 1 95.88 89 GLU B CA 1
ATOM 2604 C C . GLU B 1 89 ? -24.281 14.492 21.344 1 95.88 89 GLU B C 1
ATOM 2606 O O . GLU B 1 89 ? -25.328 14.781 20.734 1 95.88 89 GLU B O 1
ATOM 2611 N N . ASP B 1 90 ? -23.141 15.047 21.094 1 96.5 90 ASP B N 1
ATOM 2612 C CA . ASP B 1 90 ? -22.984 16.047 20.047 1 96.5 90 ASP B CA 1
ATOM 2613 C C . ASP B 1 90 ? -23.281 15.469 18.672 1 96.5 90 ASP B C 1
ATOM 2615 O O . ASP B 1 90 ? -22.688 14.461 18.281 1 96.5 90 ASP B O 1
ATOM 2619 N N . PRO B 1 91 ? -24.203 16.094 17.953 1 96.81 91 PRO B N 1
ATOM 2620 C CA . PRO B 1 91 ? -24.625 15.523 16.672 1 96.81 91 PRO B CA 1
ATOM 2621 C C . PRO B 1 91 ? -23.484 15.391 15.664 1 96.81 91 PRO B C 1
ATOM 2623 O O . PRO B 1 91 ? -23.438 14.422 14.898 1 96.81 91 PRO B O 1
ATOM 2626 N N . LEU B 1 92 ? -22.625 16.312 15.594 1 96.94 92 LEU B N 1
ATOM 2627 C CA . LEU B 1 92 ? -21.484 16.25 14.688 1 96.94 92 LEU B CA 1
ATOM 2628 C C . LEU B 1 92 ? -20.594 15.055 15.016 1 96.94 92 LEU B C 1
ATOM 2630 O O . LEU B 1 92 ? -20.266 14.266 14.125 1 96.94 92 LEU B O 1
ATOM 2634 N N . LEU B 1 93 ? -20.234 14.891 16.25 1 98 93 LEU B N 1
ATOM 2635 C CA . LEU B 1 93 ? -19.344 13.812 16.656 1 98 93 LEU B CA 1
ATOM 2636 C C . LEU B 1 93 ? -20.016 12.453 16.469 1 98 93 LEU B C 1
ATOM 2638 O O . LEU B 1 93 ? -19.359 11.477 16.109 1 98 93 LEU B O 1
ATOM 2642 N N . LYS B 1 94 ? -21.312 12.453 16.703 1 97.81 94 LYS B N 1
ATOM 2643 C CA . LYS B 1 94 ? -22.062 11.219 16.5 1 97.81 94 LYS B CA 1
ATOM 2644 C C . LYS B 1 94 ? -22.047 10.805 15.031 1 97.81 94 LYS B C 1
ATOM 2646 O O . LYS B 1 94 ? -21.797 9.633 14.719 1 97.81 94 LYS B O 1
ATOM 2651 N N . ARG B 1 95 ? -22.266 11.727 14.188 1 97.88 95 ARG B N 1
ATOM 2652 C CA . ARG B 1 95 ? -22.266 11.453 12.758 1 97.88 95 ARG B CA 1
ATOM 2653 C C . ARG B 1 95 ? -20.891 10.945 12.305 1 97.88 95 ARG B C 1
ATOM 2655 O O . ARG B 1 95 ? -20.797 9.961 11.57 1 97.88 95 ARG B O 1
ATOM 2662 N N . VAL B 1 96 ? -19.859 11.609 12.75 1 98.25 96 VAL B N 1
ATOM 2663 C CA . VAL B 1 96 ? -18.484 11.273 12.367 1 98.25 96 VAL B CA 1
ATOM 2664 C C . VAL B 1 96 ? -18.141 9.867 12.867 1 98.25 96 VAL B C 1
ATOM 2666 O O . VAL B 1 96 ? -17.578 9.062 12.125 1 98.25 96 VAL B O 1
ATOM 2669 N N . TYR B 1 97 ? -18.531 9.578 14.039 1 98.31 97 TYR B N 1
ATOM 2670 C CA . TYR B 1 97 ? -18.266 8.281 14.641 1 98.31 97 TYR B CA 1
ATOM 2671 C C . TYR B 1 97 ? -18.984 7.168 13.883 1 98.31 97 TYR B C 1
ATOM 2673 O O . TYR B 1 97 ? -18.391 6.125 13.602 1 98.31 97 TYR B O 1
ATOM 2681 N N . GLU B 1 98 ? -20.219 7.387 13.555 1 97.44 98 GLU B N 1
ATOM 2682 C CA . GLU B 1 98 ? -21.016 6.387 12.844 1 97.44 98 GLU B CA 1
ATOM 2683 C C . GLU B 1 98 ? -20.453 6.148 11.438 1 97.44 98 GLU B C 1
ATOM 2685 O O . GLU B 1 98 ? -20.422 5.012 10.961 1 97.44 98 GLU B O 1
ATOM 2690 N N . GLU B 1 99 ? -20.094 7.195 10.805 1 97.06 99 GLU B N 1
ATOM 2691 C CA . GLU B 1 99 ? -19.484 7.066 9.492 1 97.06 99 GLU B CA 1
ATOM 2692 C C . GLU B 1 99 ? -18.188 6.262 9.562 1 97.06 99 GLU B C 1
ATOM 2694 O O . GLU B 1 99 ? -17.938 5.383 8.734 1 97.06 99 GLU B O 1
ATOM 2699 N N . ALA B 1 100 ? -17.375 6.594 10.547 1 97.62 100 ALA B N 1
ATOM 2700 C CA . ALA B 1 100 ? -16.109 5.891 10.742 1 97.62 100 ALA B CA 1
ATOM 2701 C C . ALA B 1 100 ? -16.344 4.41 11.031 1 97.62 100 ALA B C 1
ATOM 2703 O O . ALA B 1 100 ? -15.586 3.553 10.555 1 97.62 100 ALA B O 1
ATOM 2704 N N . LYS B 1 101 ? -17.359 4.152 11.773 1 96.69 101 LYS B N 1
ATOM 2705 C CA . LYS B 1 101 ? -17.703 2.768 12.086 1 96.69 101 LYS B CA 1
ATOM 2706 C C . LYS B 1 101 ? -18.031 1.981 10.82 1 96.69 101 LYS B C 1
ATOM 2708 O O . LYS B 1 101 ? -17.578 0.844 10.656 1 96.69 101 LYS B O 1
ATOM 2713 N N . LEU B 1 102 ? -18.781 2.568 10 1 95.69 102 LEU B N 1
ATOM 2714 C CA . LEU B 1 102 ? -19.141 1.942 8.727 1 95.69 102 LEU B CA 1
ATOM 2715 C C . LEU B 1 102 ? -17.891 1.698 7.879 1 95.69 102 LEU B C 1
ATOM 2717 O O . LEU B 1 102 ? -17.75 0.63 7.281 1 95.69 102 LEU B O 1
ATOM 2721 N N . ARG B 1 103 ? -16.984 2.662 7.832 1 96.25 103 ARG B N 1
ATOM 2722 C CA . ARG B 1 103 ? -15.766 2.545 7.043 1 96.25 103 ARG B CA 1
ATOM 2723 C C . ARG B 1 103 ? -14.867 1.436 7.586 1 96.25 103 ARG B C 1
ATOM 2725 O O . ARG B 1 103 ? -14.211 0.73 6.816 1 96.25 103 ARG B O 1
ATOM 2732 N N . LYS B 1 104 ? -14.844 1.365 8.875 1 95.62 104 LYS B N 1
ATOM 2733 C CA . LYS B 1 104 ? -14.07 0.299 9.508 1 95.62 104 LYS B CA 1
ATOM 2734 C C . LYS B 1 104 ? -14.602 -1.075 9.102 1 95.62 104 LYS B C 1
ATOM 2736 O O . LYS B 1 104 ? -13.82 -1.965 8.75 1 95.62 104 LYS B O 1
ATOM 2741 N N . LEU B 1 105 ? -15.852 -1.257 9.094 1 93.25 105 LEU B N 1
ATOM 2742 C CA . LEU B 1 105 ? -16.469 -2.518 8.695 1 93.25 105 LEU B CA 1
ATOM 2743 C C . LEU B 1 105 ? -16.141 -2.848 7.238 1 93.25 105 LEU B C 1
ATOM 2745 O O . LEU B 1 105 ? -15.805 -3.988 6.918 1 93.25 105 LEU B O 1
ATOM 2749 N N . GLU B 1 106 ? -16.188 -1.87 6.426 1 91.19 106 GLU B N 1
ATOM 2750 C CA . GLU B 1 106 ? -15.883 -2.061 5.008 1 91.19 106 GLU B CA 1
ATOM 2751 C C . GLU B 1 106 ? -14.422 -2.422 4.793 1 91.19 106 GLU B C 1
ATOM 2753 O O . GLU B 1 106 ? -14.094 -3.182 3.879 1 91.19 106 GLU B O 1
ATOM 2758 N N . SER B 1 107 ? -13.555 -1.807 5.594 1 89.94 107 SER B N 1
ATOM 2759 C CA . SER B 1 107 ? -12.125 -2.07 5.473 1 89.94 107 SER B CA 1
ATOM 2760 C C . SER B 1 107 ? -11.805 -3.535 5.754 1 89.94 107 SER B C 1
ATOM 2762 O O . SER B 1 107 ? -10.859 -4.09 5.188 1 89.94 107 SER B O 1
ATOM 2764 N N . GLU B 1 108 ? -12.562 -4.137 6.582 1 86 108 GLU B N 1
ATOM 2765 C CA . GLU B 1 108 ? -12.344 -5.531 6.953 1 86 108 GLU B CA 1
ATOM 2766 C C . GLU B 1 108 ? -12.773 -6.473 5.828 1 86 108 GLU B C 1
ATOM 2768 O O . GLU B 1 108 ? -12.297 -7.605 5.746 1 86 108 GLU B O 1
ATOM 2773 N N . GLN B 1 109 ? -13.617 -5.965 5.035 1 83.5 109 GLN B N 1
ATOM 2774 C CA . GLN B 1 109 ? -14.133 -6.7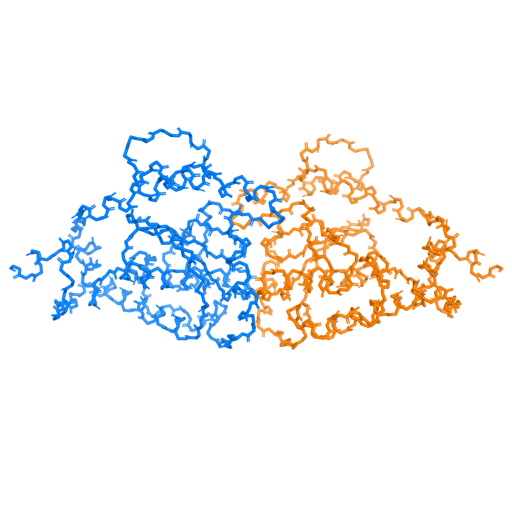93 3.947 1 83.5 109 GLN B CA 1
ATOM 2775 C C . GLN B 1 109 ? -13.336 -6.57 2.666 1 83.5 109 GLN B C 1
ATOM 2777 O O . GLN B 1 109 ? -13.258 -7.461 1.815 1 83.5 109 GLN B O 1
ATOM 2782 N N . GLU B 1 110 ? -12.766 -5.406 2.789 1 81.5 110 GLU B N 1
ATOM 2783 C CA . GLU B 1 110 ? -11.977 -5.082 1.602 1 81.5 110 GLU B CA 1
ATOM 2784 C C . GLU B 1 110 ? -10.617 -5.77 1.634 1 81.5 110 GLU B C 1
ATOM 2786 O O . GLU B 1 110 ? -10.094 -6.082 2.709 1 81.5 110 GLU B O 1
ATOM 2791 N N . GLY B 1 111 ? -10 -6.273 0.499 1 84.19 111 GLY B N 1
ATOM 2792 C CA . GLY B 1 111 ? -8.758 -7 0.325 1 84.19 111 GLY B CA 1
ATOM 2793 C C . GLY B 1 111 ? -7.527 -6.117 0.456 1 84.19 111 GLY B C 1
ATOM 2794 O O . GLY B 1 111 ? -6.41 -6.617 0.614 1 84.19 111 GLY B O 1
ATOM 2795 N N . ILE B 1 112 ? -7.734 -4.781 0.648 1 90.69 112 ILE B N 1
ATOM 2796 C CA . ILE B 1 112 ? -6.598 -3.873 0.776 1 90.69 112 ILE B CA 1
ATOM 2797 C C . ILE B 1 112 ? -6.281 -3.648 2.252 1 90.69 112 ILE B C 1
ATOM 2799 O O . ILE B 1 112 ? -7.156 -3.262 3.029 1 90.69 112 ILE B O 1
ATOM 2803 N N . PRO B 1 113 ? -5.039 -3.844 2.668 1 95.19 113 PRO B N 1
ATOM 2804 C CA . PRO B 1 113 ? -4.695 -3.723 4.086 1 95.19 113 PRO B CA 1
ATOM 2805 C C . PRO B 1 113 ? -4.645 -2.271 4.559 1 95.19 113 PRO B C 1
ATOM 2807 O O . PRO B 1 113 ? -4.258 -1.383 3.793 1 95.19 113 PRO B O 1
ATOM 2810 N N . VAL B 1 114 ? -4.98 -2.068 5.844 1 95.88 114 VAL B N 1
ATOM 2811 C CA . VAL B 1 114 ? -5.031 -0.739 6.441 1 95.88 114 VAL B CA 1
ATOM 2812 C C . VAL B 1 114 ? -4.262 -0.736 7.762 1 95.88 114 VAL B C 1
ATOM 2814 O O . VAL B 1 114 ? -4.352 -1.687 8.539 1 95.88 114 VAL B O 1
ATOM 2817 N N . SER B 1 115 ? -3.494 0.27 8.039 1 96.06 115 SER B N 1
ATOM 2818 C CA . SER B 1 115 ? -2.844 0.481 9.328 1 96.06 115 SER B CA 1
ATOM 2819 C C . SER B 1 115 ? -3.279 1.8 9.961 1 96.06 115 SER B C 1
ATOM 2821 O O . SER B 1 115 ? -3.564 2.768 9.25 1 96.06 115 SER B O 1
ATOM 2823 N N . VAL B 1 116 ? -3.365 1.793 11.258 1 96.44 116 VAL B N 1
ATOM 2824 C CA . VAL B 1 116 ? -3.805 2.965 12.008 1 96.44 116 VAL B CA 1
ATOM 2825 C C . VAL B 1 116 ? -2.607 3.613 12.703 1 96.44 116 VAL B C 1
ATOM 2827 O O . VAL B 1 116 ? -1.952 2.99 13.539 1 96.44 116 VAL B O 1
ATOM 2830 N N . GLU B 1 117 ? -2.324 4.824 12.328 1 96.19 117 GLU B N 1
ATOM 2831 C CA . GLU B 1 117 ? -1.274 5.656 12.914 1 96.19 117 GLU B CA 1
ATOM 2832 C C . GLU B 1 117 ? 0.064 4.926 12.93 1 96.19 117 GLU B C 1
ATOM 2834 O O . GLU B 1 117 ? 0.724 4.855 13.969 1 96.19 117 GLU B O 1
ATOM 2839 N N . PRO B 1 118 ? 0.4 4.398 11.789 1 95.56 118 PRO B N 1
ATOM 2840 C CA . PRO B 1 118 ? 1.711 3.746 11.766 1 95.56 118 PRO B CA 1
ATOM 2841 C C . PRO B 1 118 ? 2.865 4.73 11.938 1 95.56 118 PRO B C 1
ATOM 2843 O O . PRO B 1 118 ? 2.764 5.887 11.508 1 95.56 118 PRO B O 1
ATOM 2846 N N . GLU B 1 119 ? 3.953 4.25 12.516 1 94.06 119 GLU B N 1
ATOM 2847 C CA . GLU B 1 119 ? 5.152 5.07 12.641 1 94.06 119 GLU B CA 1
ATOM 2848 C C . GLU B 1 119 ? 6.027 4.973 11.391 1 94.06 119 GLU B C 1
ATOM 2850 O O . GLU B 1 119 ? 6.41 3.873 10.984 1 94.06 119 GLU B O 1
ATOM 2855 N N . ILE B 1 120 ? 6.277 6.051 10.812 1 93.69 120 ILE B N 1
ATOM 2856 C CA . ILE B 1 120 ? 7.129 6.137 9.633 1 93.69 120 ILE B CA 1
ATOM 2857 C C . ILE B 1 120 ? 8.359 6.992 9.938 1 93.69 120 ILE B C 1
ATOM 2859 O O . ILE B 1 120 ? 8.242 8.047 10.57 1 93.69 120 ILE B O 1
ATOM 2863 N N . PRO B 1 121 ? 9.516 6.535 9.539 1 92.25 121 PRO B N 1
ATOM 2864 C CA . PRO B 1 121 ? 10.695 7.383 9.75 1 92.25 121 PRO B CA 1
ATOM 2865 C C . PRO B 1 121 ? 10.633 8.688 8.953 1 92.25 121 PRO B C 1
ATOM 2867 O O . PRO B 1 121 ? 10.406 8.656 7.742 1 92.25 121 PRO B O 1
ATOM 2870 N N . GLY B 1 122 ? 10.875 9.758 9.609 1 92.88 122 GLY B N 1
ATOM 2871 C CA . GLY B 1 122 ? 10.836 11.055 8.961 1 92.88 122 GLY B CA 1
ATOM 2872 C C . GLY B 1 122 ? 12.211 11.641 8.727 1 92.88 122 GLY B C 1
ATOM 2873 O O . GLY B 1 122 ? 12.383 12.539 7.891 1 92.88 122 GLY B O 1
ATOM 2874 N N . SER B 1 123 ? 13.25 11.141 9.289 1 91.44 123 SER B N 1
ATOM 2875 C CA . SER B 1 123 ? 14.594 11.711 9.281 1 91.44 123 SER B CA 1
ATOM 2876 C C . SER B 1 123 ? 15.18 11.727 7.871 1 91.44 123 SER B C 1
ATOM 2878 O O . SER B 1 123 ? 15.844 12.688 7.484 1 91.44 123 SER B O 1
ATOM 2880 N N . PRO B 1 124 ? 14.93 10.766 7.094 1 90.75 124 PRO B N 1
ATOM 2881 C CA . PRO B 1 124 ? 15.531 10.742 5.758 1 90.75 124 PRO B CA 1
ATOM 2882 C C . PRO B 1 124 ? 15.094 11.93 4.898 1 90.75 124 PRO B C 1
ATOM 2884 O O . PRO B 1 124 ? 15.781 12.289 3.938 1 90.75 124 PRO B O 1
ATOM 2887 N N . ILE B 1 125 ? 13.93 12.508 5.25 1 93.19 125 ILE B N 1
ATOM 2888 C CA . ILE B 1 125 ? 13.477 13.633 4.43 1 93.19 125 ILE B CA 1
ATOM 2889 C C . ILE B 1 125 ? 13.578 14.93 5.23 1 93.19 125 ILE B C 1
ATOM 2891 O O . ILE B 1 125 ? 12.953 15.93 4.879 1 93.19 125 ILE B O 1
ATOM 2895 N N . GLY B 1 126 ? 14.305 14.859 6.297 1 92.31 126 GLY B N 1
ATOM 2896 C CA . GLY B 1 126 ? 14.641 16.062 7.027 1 92.31 126 GLY B CA 1
ATOM 2897 C C . GLY B 1 126 ? 13.625 16.422 8.102 1 92.31 126 GLY B C 1
ATOM 2898 O O . GLY B 1 126 ? 13.547 17.578 8.531 1 92.31 126 GLY B O 1
ATOM 2899 N N . LEU B 1 127 ? 12.797 15.523 8.453 1 93.06 127 LEU B N 1
ATOM 2900 C CA . LEU B 1 127 ? 11.812 15.75 9.508 1 93.06 127 LEU B CA 1
ATOM 2901 C C . LEU B 1 127 ? 12.25 15.086 10.805 1 93.06 127 LEU B C 1
ATOM 2903 O O . LEU B 1 127 ? 13.305 14.453 10.867 1 93.06 127 LEU B O 1
ATOM 2907 N N . SER B 1 128 ? 11.43 15.445 11.852 1 83.62 128 SER B N 1
ATOM 2908 C CA . SER B 1 128 ? 11.648 14.773 13.133 1 83.62 128 SER B CA 1
ATOM 2909 C C . SER B 1 128 ? 11.656 13.258 12.969 1 83.62 128 SER B C 1
ATOM 2911 O O . SER B 1 128 ? 11.289 12.742 11.906 1 83.62 128 SER B O 1
ATOM 2913 N N . SER B 1 129 ? 12 12.5 13.992 1 81.06 129 SER B N 1
ATOM 2914 C CA . SER B 1 129 ? 12.398 11.094 13.93 1 81.06 129 SER B CA 1
ATOM 2915 C C . SER B 1 129 ? 11.266 10.227 13.406 1 81.06 129 SER B C 1
ATOM 2917 O O . SER B 1 129 ? 11.461 9.453 12.461 1 81.06 129 SER B O 1
ATOM 2919 N N . THR B 1 130 ? 10.086 10.43 13.984 1 92.31 130 THR B N 1
ATOM 2920 C CA . THR B 1 130 ? 8.992 9.578 13.523 1 92.31 130 THR B CA 1
ATOM 2921 C C . THR B 1 130 ? 7.75 10.422 13.219 1 92.31 130 THR B C 1
ATOM 2923 O O . THR B 1 130 ? 7.457 11.383 13.93 1 92.31 130 THR B O 1
ATOM 2926 N N . ILE B 1 131 ? 7.168 10.109 12.094 1 94.31 131 ILE B N 1
ATOM 2927 C CA . ILE B 1 131 ? 5.914 10.758 11.719 1 94.31 131 ILE B CA 1
ATOM 2928 C C . ILE B 1 131 ? 4.809 9.711 11.609 1 94.31 131 ILE B C 1
ATOM 2930 O O . ILE B 1 131 ? 5.082 8.539 11.336 1 94.31 131 ILE B O 1
ATOM 2934 N N . LYS B 1 132 ? 3.559 10.234 11.867 1 95.62 132 LYS B N 1
ATOM 2935 C CA . LYS B 1 132 ? 2.447 9.289 11.977 1 95.62 132 LYS B CA 1
ATOM 2936 C C . LYS B 1 132 ? 1.221 9.797 11.227 1 95.62 132 LYS B C 1
ATOM 2938 O O . LYS B 1 132 ? 0.429 10.57 11.766 1 95.62 132 LYS B O 1
ATOM 2943 N N . PRO B 1 133 ? 1.061 9.344 9.969 1 97.44 133 PRO B N 1
ATOM 2944 C CA . PRO B 1 133 ? -0.25 9.609 9.367 1 97.44 133 PRO B CA 1
ATOM 2945 C C . PRO B 1 133 ? -1.393 8.945 10.133 1 97.44 133 PRO B C 1
ATOM 2947 O O . PRO B 1 133 ? -1.157 8.031 10.93 1 97.44 133 PRO B O 1
ATOM 2950 N N . ASP B 1 134 ? -2.596 9.469 9.898 1 98.12 134 ASP B N 1
ATOM 2951 C CA . ASP B 1 134 ? -3.734 8.859 10.586 1 98.12 134 ASP B CA 1
ATOM 2952 C C . ASP B 1 134 ? -3.932 7.414 10.141 1 98.12 134 ASP B C 1
ATOM 2954 O O . ASP B 1 134 ? -4.16 6.527 10.969 1 98.12 134 ASP B O 1
ATOM 2958 N N . PHE B 1 135 ? -3.91 7.172 8.812 1 98.06 135 PHE B N 1
ATOM 2959 C CA . PHE B 1 135 ? -4.023 5.828 8.258 1 98.06 135 PHE B CA 1
ATOM 2960 C C . PHE B 1 135 ? -3.025 5.625 7.125 1 98.06 135 PHE B C 1
ATOM 2962 O O . PHE B 1 135 ? -2.584 6.59 6.496 1 98.06 135 PHE B O 1
ATOM 2969 N N . LEU B 1 136 ? -2.693 4.406 6.969 1 97.56 136 LEU B N 1
ATOM 2970 C CA . LEU B 1 136 ? -2.164 3.939 5.691 1 97.56 136 LEU B CA 1
ATOM 2971 C C . LEU B 1 136 ? -3.104 2.92 5.055 1 97.56 136 LEU B C 1
ATOM 2973 O O . LEU B 1 136 ? -3.465 1.924 5.688 1 97.56 136 LEU B O 1
ATOM 2977 N N . VAL B 1 137 ? -3.605 3.189 3.916 1 97.19 137 VAL B N 1
ATOM 2978 C CA . VAL B 1 137 ? -4.297 2.217 3.078 1 97.19 137 VAL B CA 1
ATOM 2979 C C . VAL B 1 137 ? -3.348 1.694 2.002 1 97.19 137 VAL B C 1
ATOM 2981 O O . VAL B 1 137 ? -3.061 2.393 1.027 1 97.19 137 VAL B O 1
ATOM 2984 N N . GLY B 1 138 ? -2.965 0.469 2.197 1 96.56 138 GLY B N 1
ATOM 2985 C CA . GLY B 1 138 ? -1.774 0.086 1.456 1 96.56 138 GLY B CA 1
ATOM 2986 C C . GLY B 1 138 ? -0.576 0.967 1.755 1 96.56 138 GLY B C 1
ATOM 2987 O O . GLY B 1 138 ? -0.127 1.046 2.9 1 96.56 138 GLY B O 1
ATOM 2988 N N . PHE B 1 139 ? -0.104 1.688 0.731 1 97.38 139 PHE B N 1
ATOM 2989 C CA . PHE B 1 139 ? 0.985 2.639 0.927 1 97.38 139 PHE B CA 1
ATOM 2990 C C . PHE B 1 139 ? 0.475 4.07 0.836 1 97.38 139 PHE B C 1
ATOM 2992 O O . PHE B 1 139 ? 1.265 5.02 0.856 1 97.38 139 PHE B O 1
ATOM 2999 N N . MET B 1 140 ? -0.809 4.211 0.728 1 97.94 140 MET B N 1
ATOM 3000 C CA . MET B 1 140 ? -1.399 5.531 0.539 1 97.94 140 MET B CA 1
ATOM 3001 C C . MET B 1 140 ? -1.734 6.176 1.881 1 97.94 140 MET B C 1
ATOM 3003 O O . MET B 1 140 ? -2.553 5.648 2.639 1 97.94 140 MET B O 1
ATOM 3007 N N . PRO B 1 141 ? -1.129 7.312 2.178 1 98.5 141 PRO B N 1
ATOM 3008 C CA . PRO B 1 141 ? -1.49 7.977 3.432 1 98.5 141 PRO B CA 1
ATOM 3009 C C . PRO B 1 141 ? -2.883 8.602 3.387 1 98.5 141 PRO B C 1
ATOM 3011 O O . PRO B 1 141 ? -3.303 9.109 2.342 1 98.5 141 PRO B O 1
ATOM 3014 N N . VAL B 1 142 ? -3.547 8.555 4.496 1 98.62 142 VAL B N 1
ATOM 3015 C CA . VAL B 1 142 ? -4.883 9.117 4.66 1 98.62 142 VAL B CA 1
ATOM 3016 C C . VAL B 1 142 ? -4.934 9.969 5.93 1 98.62 142 VAL B C 1
ATOM 3018 O O . VAL B 1 142 ? -4.473 9.539 6.992 1 98.62 142 VAL B O 1
ATOM 3021 N N . GLU B 1 143 ? -5.434 11.172 5.832 1 98.38 143 GLU B N 1
ATOM 3022 C CA . GLU B 1 143 ? -5.531 12.078 6.973 1 98.38 143 GLU B CA 1
ATOM 3023 C C . GLU B 1 143 ? -6.969 12.555 7.172 1 98.38 143 GLU B C 1
ATOM 3025 O O . GLU B 1 143 ? -7.688 12.797 6.203 1 98.38 143 GLU B O 1
ATOM 3030 N N . VAL B 1 144 ? -7.336 12.719 8.398 1 98.25 144 VAL B N 1
ATOM 3031 C CA . VAL B 1 144 ? -8.625 13.289 8.781 1 98.25 144 VAL B CA 1
ATOM 3032 C C . VAL B 1 144 ? -8.43 14.727 9.258 1 98.25 144 VAL B C 1
ATOM 3034 O O . VAL B 1 144 ? -7.52 15.008 10.039 1 98.25 144 VAL B O 1
ATOM 3037 N N . VAL B 1 145 ? -9.203 15.609 8.758 1 96.69 145 VAL B N 1
ATOM 3038 C CA . VAL B 1 145 ? -9.117 16.984 9.211 1 96.69 145 VAL B CA 1
ATOM 3039 C C . VAL B 1 145 ? -10.516 17.594 9.305 1 96.69 145 VAL B C 1
ATOM 3041 O O . VAL B 1 145 ? -11.414 17.219 8.547 1 96.69 145 VAL B O 1
ATOM 3044 N N . TYR B 1 146 ? -10.656 18.406 10.281 1 95.81 146 TYR B N 1
ATOM 3045 C CA . TYR B 1 146 ? -11.867 19.203 10.43 1 95.81 146 TYR B CA 1
ATOM 3046 C C . TYR B 1 146 ? -11.641 20.641 10 1 95.81 146 TYR B C 1
ATOM 3048 O O . TYR B 1 146 ? -10.641 21.266 10.391 1 95.81 146 TYR B O 1
ATOM 3056 N N . GLY B 1 147 ? -12.5 21.141 9.203 1 91.5 147 GLY B N 1
ATOM 3057 C CA . GLY B 1 147 ? -12.391 22.547 8.859 1 91.5 147 GLY B CA 1
ATOM 3058 C C . GLY B 1 147 ? -12.695 22.828 7.402 1 91.5 147 GLY B C 1
ATOM 3059 O O . GLY B 1 147 ? -13.336 22.031 6.723 1 91.5 147 GLY B O 1
ATOM 3060 N N . GLY B 1 148 ? -12.359 24.062 7.023 1 87.44 148 GLY B N 1
ATOM 3061 C CA . GLY B 1 148 ? -12.648 24.5 5.672 1 87.44 148 GLY B CA 1
ATOM 3062 C C . GLY B 1 148 ? -11.477 24.328 4.719 1 87.44 148 GLY B C 1
ATOM 3063 O O . GLY B 1 148 ? -10.672 23.406 4.887 1 87.44 148 GLY B O 1
ATOM 3064 N N . ASN B 1 149 ? -11.422 25.156 3.705 1 86.5 149 ASN B N 1
ATOM 3065 C CA . ASN B 1 149 ? -10.453 25.047 2.617 1 86.5 149 ASN B CA 1
ATOM 3066 C C . ASN B 1 149 ? -9.023 25.219 3.119 1 86.5 149 ASN B C 1
ATOM 3068 O O . ASN B 1 149 ? -8.109 24.562 2.623 1 86.5 149 ASN B O 1
ATOM 3072 N N . GLY B 1 150 ? -8.867 26.094 4.059 1 87 150 GLY B N 1
ATOM 3073 C CA . GLY B 1 150 ? -7.535 26.281 4.617 1 87 150 GLY B CA 1
ATOM 3074 C C . GLY B 1 150 ? -6.961 25.016 5.23 1 87 150 GLY B C 1
ATOM 3075 O O . GLY B 1 150 ? -5.793 24.688 5.008 1 87 150 GLY B O 1
ATOM 3076 N N . SER B 1 151 ? -7.777 24.312 5.945 1 90.44 151 SER B N 1
ATOM 3077 C CA . SER B 1 151 ? -7.359 23.062 6.562 1 90.44 151 SER B CA 1
ATOM 3078 C C . SER B 1 151 ? -7.027 22.016 5.508 1 90.44 151 SER B C 1
ATOM 3080 O O . SER B 1 151 ? -6.059 21.266 5.652 1 90.44 151 SER B O 1
ATOM 3082 N N . LEU B 1 152 ? -7.82 22.047 4.508 1 94.06 152 LEU B N 1
ATOM 3083 C CA . LEU B 1 152 ? -7.609 21.094 3.422 1 94.06 152 LEU B CA 1
ATOM 3084 C C . LEU B 1 152 ? -6.266 21.344 2.738 1 94.06 152 LEU B C 1
ATOM 3086 O O . LEU B 1 152 ? -5.508 20.406 2.498 1 94.06 152 LEU B O 1
ATOM 3090 N N . GLU B 1 153 ? -5.984 22.562 2.449 1 94.56 153 GLU B N 1
ATOM 3091 C CA . GLU B 1 153 ? -4.738 22.891 1.769 1 94.56 153 GLU B CA 1
ATOM 3092 C C . GLU B 1 153 ? -3.527 22.531 2.617 1 94.56 153 GLU B C 1
ATOM 3094 O O . GLU B 1 153 ? -2.529 22.016 2.098 1 94.56 153 GLU B O 1
ATOM 3099 N N . ARG B 1 154 ? -3.607 22.719 3.863 1 94.5 154 ARG B N 1
ATOM 3100 C CA . ARG B 1 154 ? -2.52 22.359 4.766 1 94.5 154 ARG B CA 1
ATOM 3101 C C . ARG B 1 154 ? -2.32 20.859 4.812 1 94.5 154 ARG B C 1
ATOM 3103 O O . ARG B 1 154 ? -1.187 20.375 4.863 1 94.5 154 ARG B O 1
ATOM 3110 N N . LYS B 1 155 ? -3.395 20.141 4.758 1 97.25 155 LYS B N 1
ATOM 3111 C CA . LYS B 1 155 ? -3.305 18.688 4.816 1 97.25 155 LYS B CA 1
ATOM 3112 C C . LYS B 1 155 ? -2.74 18.125 3.516 1 97.25 155 LYS B C 1
ATOM 3114 O O . LYS B 1 155 ? -2.092 17.078 3.52 1 97.25 155 LYS B O 1
ATOM 3119 N N . LYS B 1 156 ? -2.965 18.875 2.441 1 98.12 156 LYS B N 1
ATOM 3120 C CA . LYS B 1 156 ? -2.32 18.453 1.203 1 98.12 156 LYS B CA 1
ATOM 3121 C C . LYS B 1 156 ? -0.802 18.422 1.352 1 98.12 156 LYS B C 1
ATOM 3123 O O . LYS B 1 156 ? -0.138 17.516 0.861 1 98.12 156 LYS B O 1
ATOM 3128 N N . ILE B 1 157 ? -0.296 19.391 2.059 1 97.94 157 ILE B N 1
ATOM 3129 C CA . ILE B 1 157 ? 1.141 19.438 2.307 1 97.94 157 ILE B CA 1
ATOM 3130 C C . ILE B 1 157 ? 1.544 18.312 3.252 1 97.94 157 ILE B C 1
ATOM 3132 O O . ILE B 1 157 ? 2.557 17.641 3.031 1 97.94 157 ILE B O 1
ATOM 3136 N N . ALA B 1 158 ? 0.747 18.078 4.246 1 98.06 158 ALA B N 1
ATOM 3137 C CA . ALA B 1 158 ? 1.054 17.031 5.23 1 98.06 158 ALA B CA 1
ATOM 3138 C C . ALA B 1 158 ? 1.156 15.664 4.57 1 98.06 158 ALA B C 1
ATOM 3140 O O . ALA B 1 158 ? 2.137 14.945 4.773 1 98.06 158 ALA B O 1
ATOM 3141 N N . VAL B 1 159 ? 0.145 15.344 3.783 1 98.62 159 VAL B N 1
ATOM 3142 C CA . VAL B 1 159 ? 0.128 14.023 3.172 1 98.62 159 VAL B CA 1
ATOM 3143 C C . VAL B 1 159 ? 1.266 13.906 2.16 1 98.62 159 VAL B C 1
ATOM 3145 O O . VAL B 1 159 ? 1.777 12.812 1.914 1 98.62 159 VAL B O 1
ATOM 3148 N N . THR B 1 160 ? 1.671 15.008 1.585 1 98.25 160 THR B N 1
ATOM 3149 C CA . THR B 1 160 ? 2.834 15 0.706 1 98.25 160 THR B CA 1
ATOM 3150 C C . THR B 1 160 ? 4.098 14.625 1.479 1 98.25 160 THR B C 1
ATOM 3152 O O . THR B 1 160 ? 4.906 13.828 1.01 1 98.25 160 THR B O 1
ATOM 3155 N N . GLY B 1 161 ? 4.258 15.219 2.672 1 97.31 161 GLY B N 1
ATOM 3156 C CA . GLY B 1 161 ? 5.371 14.844 3.527 1 97.31 161 GLY B CA 1
ATOM 3157 C C . GLY B 1 161 ? 5.391 13.367 3.867 1 97.31 161 GLY B C 1
ATOM 3158 O O . GLY B 1 161 ? 6.438 12.719 3.814 1 97.31 161 GLY B O 1
ATOM 3159 N N . TYR B 1 162 ? 4.199 12.828 4.168 1 97.94 162 TYR B N 1
ATOM 3160 C CA . TYR B 1 162 ? 4.094 11.406 4.461 1 97.94 162 TYR B CA 1
ATOM 3161 C C . TYR B 1 162 ? 4.48 10.57 3.25 1 97.94 162 TYR B C 1
ATOM 3163 O O . TYR B 1 162 ? 5.16 9.547 3.381 1 97.94 162 TYR B O 1
ATOM 3171 N N . ALA B 1 163 ? 4.02 11 2.096 1 97.88 163 ALA B N 1
ATOM 3172 C CA . ALA B 1 163 ? 4.328 10.273 0.868 1 97.88 163 ALA B CA 1
ATOM 3173 C C . ALA B 1 163 ? 5.836 10.219 0.628 1 97.88 163 ALA B C 1
ATOM 3175 O O . ALA B 1 163 ? 6.379 9.148 0.318 1 97.88 163 ALA B O 1
ATOM 3176 N N . LEU B 1 164 ? 6.496 11.352 0.786 1 97.12 164 LEU B N 1
ATOM 3177 C CA . LEU B 1 164 ? 7.941 11.406 0.58 1 97.12 164 LEU B CA 1
ATOM 3178 C C . LEU B 1 164 ? 8.672 10.531 1.594 1 97.12 164 LEU B C 1
ATOM 3180 O O . LEU B 1 164 ? 9.617 9.828 1.243 1 97.12 164 LEU B O 1
ATOM 3184 N N . ALA B 1 165 ? 8.242 10.594 2.797 1 95.88 165 ALA B N 1
ATOM 3185 C CA . ALA B 1 165 ? 8.859 9.766 3.836 1 95.88 165 ALA B CA 1
ATOM 3186 C C . ALA B 1 165 ? 8.672 8.281 3.535 1 95.88 165 ALA B C 1
ATOM 3188 O O . ALA B 1 165 ? 9.609 7.496 3.688 1 95.88 165 ALA B O 1
ATOM 3189 N N . LEU B 1 166 ? 7.492 7.93 3.113 1 96.56 166 LEU B N 1
ATOM 3190 C CA . LEU B 1 166 ? 7.207 6.543 2.764 1 96.56 166 LEU B CA 1
ATOM 3191 C C . LEU B 1 166 ? 8.086 6.082 1.604 1 96.56 166 LEU B C 1
ATOM 3193 O O . LEU B 1 166 ? 8.648 4.984 1.643 1 96.56 166 LEU B O 1
ATOM 3197 N N . GLU B 1 167 ? 8.164 6.906 0.611 1 96.44 167 GLU B N 1
ATOM 3198 C CA . GLU B 1 167 ? 9.008 6.582 -0.537 1 96.44 167 GLU B CA 1
ATOM 3199 C C . GLU B 1 167 ? 10.445 6.332 -0.109 1 96.44 167 GLU B C 1
ATOM 3201 O O . GLU B 1 167 ? 11.094 5.406 -0.605 1 96.44 167 GLU B O 1
ATOM 3206 N N . SER B 1 168 ? 10.906 7.188 0.771 1 94.19 168 SER B N 1
ATOM 3207 C CA . SER B 1 168 ? 12.266 7.027 1.267 1 94.19 168 SER B CA 1
ATOM 3208 C C . SER B 1 168 ? 12.43 5.711 2.016 1 94.19 168 SER B C 1
ATOM 3210 O O . SER B 1 168 ? 13.516 5.121 2.012 1 94.19 168 SER B O 1
ATOM 3212 N N . TRP B 1 169 ? 11.422 5.277 2.588 1 92.12 169 TRP B N 1
ATOM 3213 C CA . TRP B 1 169 ? 11.461 4.109 3.457 1 92.12 169 TRP B CA 1
ATOM 3214 C C . TRP B 1 169 ? 11.289 2.824 2.65 1 92.12 169 TRP B C 1
ATOM 3216 O O . TRP B 1 169 ? 12.008 1.845 2.873 1 92.12 169 TRP B O 1
ATOM 3226 N N . ILE B 1 170 ? 10.359 2.826 1.643 1 94.31 170 ILE B N 1
ATOM 3227 C CA . ILE B 1 170 ? 9.961 1.563 1.028 1 94.31 170 ILE B CA 1
ATOM 3228 C C . ILE B 1 170 ? 10.555 1.467 -0.378 1 94.31 170 ILE B C 1
ATOM 3230 O O . ILE B 1 170 ? 10.547 0.395 -0.987 1 94.31 170 ILE B O 1
ATOM 3234 N N . GLY B 1 171 ? 11.023 2.586 -0.947 1 93.94 171 GLY B N 1
ATOM 3235 C CA . GLY B 1 171 ? 11.641 2.566 -2.264 1 93.94 171 GLY B CA 1
ATOM 3236 C C . GLY B 1 171 ? 10.633 2.383 -3.389 1 93.94 171 GLY B C 1
ATOM 3237 O O . GLY B 1 171 ? 10.969 1.833 -4.441 1 93.94 171 GLY B O 1
ATOM 3238 N N . LEU B 1 172 ? 9.414 2.691 -3.17 1 94.75 172 LEU B N 1
ATOM 3239 C CA . LEU B 1 172 ? 8.336 2.607 -4.148 1 94.75 172 LEU B CA 1
ATOM 3240 C C . LEU B 1 172 ? 7.59 3.934 -4.25 1 94.75 172 LEU B C 1
ATOM 3242 O O . LEU B 1 172 ? 7.523 4.688 -3.275 1 94.75 172 LEU B O 1
ATOM 3246 N N . PRO B 1 173 ? 7.031 4.188 -5.359 1 93.44 173 PRO B N 1
ATOM 3247 C CA . PRO B 1 173 ? 6.348 5.477 -5.516 1 93.44 173 PRO B CA 1
ATOM 3248 C C . PRO B 1 173 ? 5.043 5.551 -4.723 1 93.44 173 PRO B C 1
ATOM 3250 O O . PRO B 1 173 ? 4.312 4.562 -4.633 1 93.44 173 PRO B O 1
ATOM 3253 N N . VAL B 1 174 ? 4.805 6.609 -4.113 1 96.38 174 VAL B N 1
ATOM 3254 C CA . VAL B 1 174 ? 3.541 6.977 -3.48 1 96.38 174 VAL B CA 1
ATOM 3255 C C . VAL B 1 174 ? 2.961 8.211 -4.16 1 96.38 174 VAL B C 1
ATOM 3257 O O . VAL B 1 174 ? 3.328 9.344 -3.822 1 96.38 174 VAL B O 1
ATOM 3260 N N . ASP B 1 175 ? 1.942 8.008 -4.992 1 96 175 ASP B N 1
ATOM 3261 C CA . ASP B 1 175 ? 1.562 9.07 -5.922 1 96 175 ASP B CA 1
ATOM 3262 C C . ASP B 1 175 ? 0.227 9.695 -5.523 1 96 175 ASP B C 1
ATOM 3264 O O . ASP B 1 175 ? -0.219 10.664 -6.141 1 96 175 ASP B O 1
ATOM 3268 N N . ALA B 1 176 ? -0.398 9.156 -4.547 1 97.44 176 ALA B N 1
ATOM 3269 C CA . ALA B 1 176 ? -1.693 9.703 -4.156 1 97.44 176 ALA B CA 1
ATOM 3270 C C . ALA B 1 176 ? -1.904 9.594 -2.648 1 97.44 176 ALA B C 1
ATOM 3272 O O . ALA B 1 176 ? -1.224 8.812 -1.976 1 97.44 176 ALA B O 1
ATOM 3273 N N . ALA B 1 177 ? -2.756 10.359 -2.172 1 98.5 177 ALA B N 1
ATOM 3274 C CA . ALA B 1 177 ? -3.24 10.367 -0.794 1 98.5 177 ALA B CA 1
ATOM 3275 C C . ALA B 1 177 ? -4.727 10.711 -0.738 1 98.5 177 ALA B C 1
ATOM 3277 O O . ALA B 1 177 ? -5.332 11.047 -1.759 1 98.5 177 ALA B O 1
ATOM 3278 N N . VAL B 1 178 ? -5.273 10.516 0.402 1 98.62 178 VAL B N 1
ATOM 3279 C CA . VAL B 1 178 ? -6.668 10.891 0.603 1 98.62 178 VAL B CA 1
ATOM 3280 C C . VAL B 1 178 ? -6.797 11.742 1.864 1 98.62 178 VAL B C 1
ATOM 3282 O O . VAL B 1 178 ? -6.188 11.438 2.893 1 98.62 178 VAL B O 1
ATOM 3285 N N . ILE B 1 179 ? -7.543 12.812 1.773 1 98.62 179 ILE B N 1
ATOM 3286 C CA . ILE B 1 179 ? -7.875 13.633 2.932 1 98.62 179 ILE B CA 1
ATOM 3287 C C . ILE B 1 179 ? -9.367 13.523 3.227 1 98.62 179 ILE B C 1
ATOM 3289 O O . ILE B 1 179 ? -10.203 13.852 2.379 1 98.62 179 ILE B O 1
ATOM 3293 N N . ILE B 1 180 ? -9.648 13.023 4.355 1 98.5 180 ILE B N 1
ATOM 3294 C CA . ILE B 1 180 ? -11.016 13.008 4.852 1 98.5 180 ILE B CA 1
ATOM 3295 C C . ILE B 1 180 ? -11.344 14.344 5.516 1 98.5 180 ILE B C 1
ATOM 3297 O O . ILE B 1 180 ? -10.945 14.586 6.656 1 98.5 180 ILE B O 1
ATOM 3301 N N . ASN B 1 181 ? -12.016 15.172 4.789 1 98.06 181 ASN B N 1
ATOM 3302 C CA . ASN B 1 181 ? -12.352 16.516 5.258 1 98.06 181 ASN B CA 1
ATOM 3303 C C . ASN B 1 181 ? -13.75 16.547 5.863 1 98.06 181 ASN B C 1
ATOM 3305 O O . ASN B 1 181 ? -14.75 16.547 5.137 1 98.06 181 ASN B O 1
ATOM 3309 N N . VAL B 1 182 ? -13.766 16.641 7.16 1 97.69 182 VAL B N 1
ATOM 3310 C CA . VAL B 1 182 ? -15.023 16.703 7.891 1 97.69 182 VAL B CA 1
ATOM 3311 C C . VAL B 1 182 ? -15.438 18.156 8.102 1 97.69 182 VAL B C 1
ATOM 3313 O O . VAL B 1 182 ? -14.633 18.984 8.531 1 97.69 182 VAL B O 1
ATOM 3316 N N . THR B 1 183 ? -16.641 18.484 7.727 1 95.69 183 THR B N 1
ATOM 3317 C CA . THR B 1 183 ? -17.25 19.766 8.023 1 95.69 183 THR B CA 1
ATOM 3318 C C . THR B 1 183 ? -18.5 19.594 8.883 1 95.69 183 THR B C 1
ATOM 3320 O O . THR B 1 183 ? -18.891 18.469 9.203 1 95.69 183 THR B O 1
ATOM 3323 N N . ASN B 1 184 ? -19.094 20.766 9.242 1 94.19 184 ASN B N 1
ATOM 3324 C CA . ASN B 1 184 ? -20.328 20.688 10.023 1 94.19 184 ASN B CA 1
ATOM 3325 C C . ASN B 1 184 ? -21.453 20.031 9.227 1 94.19 184 ASN B C 1
ATOM 3327 O O . ASN B 1 184 ? -22.359 19.438 9.805 1 94.19 184 ASN B O 1
ATOM 3331 N N . LYS B 1 185 ? -21.375 20.094 7.926 1 93.75 185 LYS B N 1
ATOM 3332 C CA . LYS B 1 185 ? -22.484 19.656 7.09 1 93.75 185 LYS B CA 1
ATOM 3333 C C . LYS B 1 185 ? -22.266 18.219 6.59 1 93.75 185 LYS B C 1
ATOM 3335 O O . LYS B 1 185 ? -23.188 17.406 6.605 1 93.75 185 LYS B O 1
ATOM 3340 N N . LYS B 1 186 ? -21.125 17.984 6.117 1 95.5 186 LYS B N 1
ATOM 3341 C CA . LYS B 1 186 ? -20.891 16.672 5.539 1 95.5 186 LYS B CA 1
ATOM 3342 C C . LYS B 1 186 ? -19.391 16.344 5.523 1 95.5 186 LYS B C 1
ATOM 3344 O O . LYS B 1 186 ? -18.562 17.172 5.918 1 95.5 186 LYS B O 1
ATOM 3349 N N . THR B 1 187 ? -19.031 15.094 5.176 1 96.81 187 THR B N 1
ATOM 3350 C CA . THR B 1 187 ? -17.672 14.617 5.02 1 96.81 187 THR B CA 1
ATOM 3351 C C . THR B 1 187 ? -17.297 14.516 3.541 1 96.81 187 THR B C 1
ATOM 3353 O O . THR B 1 187 ? -18.031 13.922 2.75 1 96.81 187 THR B O 1
ATOM 3356 N N . TYR B 1 188 ? -16.203 15.148 3.203 1 97.25 188 TYR B N 1
ATOM 3357 C CA . TYR B 1 188 ? -15.68 15.078 1.845 1 97.25 188 TYR B CA 1
ATOM 3358 C C . TYR B 1 188 ? -14.43 14.203 1.79 1 97.25 188 TYR B C 1
ATOM 3360 O O . TYR B 1 188 ? -13.562 14.297 2.658 1 97.25 188 TYR B O 1
ATOM 3368 N N . TRP B 1 189 ? -14.422 13.336 0.84 1 97.56 189 TRP B N 1
ATOM 3369 C CA . TRP B 1 189 ? -13.258 12.492 0.574 1 97.56 189 TRP B CA 1
ATOM 3370 C C . TRP B 1 189 ? -12.461 13.023 -0.614 1 97.56 189 TRP B C 1
ATOM 3372 O O . TRP B 1 189 ? -12.883 12.883 -1.764 1 97.56 189 TRP B O 1
ATOM 3382 N N . ASN B 1 190 ? -11.305 13.602 -0.308 1 97.75 190 ASN B N 1
ATOM 3383 C CA . ASN B 1 190 ? -10.539 14.297 -1.341 1 97.75 190 ASN B CA 1
ATOM 3384 C C . ASN B 1 190 ? -9.312 13.492 -1.768 1 97.75 190 ASN B C 1
ATOM 3386 O O . ASN B 1 190 ? -8.398 13.273 -0.971 1 97.75 190 ASN B O 1
ATOM 3390 N N . VAL B 1 191 ? -9.336 13.07 -3.021 1 97.81 191 VAL B N 1
ATOM 3391 C CA . VAL B 1 191 ? -8.148 12.445 -3.588 1 97.81 191 VAL B CA 1
ATOM 3392 C C . VAL B 1 191 ? -7.105 13.516 -3.912 1 97.81 191 VAL B C 1
ATOM 3394 O O . VAL B 1 191 ? -7.422 14.531 -4.535 1 97.81 191 VAL B O 1
ATOM 3397 N N . VAL B 1 192 ? -5.938 13.336 -3.41 1 97.38 192 VAL B N 1
ATOM 3398 C CA . VAL B 1 192 ? -4.832 14.242 -3.682 1 97.38 192 VAL B CA 1
ATOM 3399 C C . VAL B 1 192 ? -3.773 13.531 -4.523 1 97.38 192 VAL B C 1
ATOM 3401 O O . VAL B 1 192 ? -3.1 12.617 -4.043 1 97.38 192 VAL B O 1
ATOM 3404 N N . ARG B 1 193 ? -3.635 13.914 -5.793 1 96.5 193 ARG B N 1
ATOM 3405 C CA . ARG B 1 193 ? -2.48 13.477 -6.57 1 96.5 193 ARG B CA 1
ATOM 3406 C C . ARG B 1 193 ? -1.232 14.266 -6.195 1 96.5 193 ARG B C 1
ATOM 3408 O O . ARG B 1 193 ? -1.189 15.484 -6.363 1 96.5 193 ARG B O 1
ATOM 3415 N N . ILE B 1 194 ? -0.28 13.555 -5.676 1 96.69 194 ILE B N 1
ATOM 3416 C CA . ILE B 1 194 ? 0.916 14.211 -5.16 1 96.69 194 ILE B CA 1
ATOM 3417 C C . ILE B 1 194 ? 1.859 14.547 -6.312 1 96.69 194 ILE B C 1
ATOM 3419 O O . ILE B 1 194 ? 2.879 13.875 -6.5 1 96.69 194 ILE B O 1
ATOM 3423 N N . HIS B 1 195 ? 1.54 15.586 -6.984 1 95.62 195 HIS B N 1
ATOM 3424 C CA . HIS B 1 195 ? 2.279 16 -8.172 1 95.62 195 HIS B CA 1
ATOM 3425 C C . HIS B 1 195 ? 3.557 16.734 -7.793 1 95.62 195 HIS B C 1
ATOM 3427 O O . HIS B 1 195 ? 3.795 17.016 -6.617 1 95.62 195 HIS B O 1
ATOM 3433 N N . GLU B 1 196 ? 4.289 17.047 -8.836 1 95.94 196 GLU B N 1
ATOM 3434 C CA . GLU B 1 196 ? 5.609 17.641 -8.656 1 95.94 196 GLU B CA 1
ATOM 3435 C C . GLU B 1 196 ? 5.523 18.938 -7.863 1 95.94 196 GLU B C 1
ATOM 3437 O O . GLU B 1 196 ? 6.336 19.188 -6.965 1 95.94 196 GLU B O 1
ATOM 3442 N N . GLY B 1 197 ? 4.547 19.719 -8.148 1 96.25 197 GLY B N 1
ATOM 3443 C CA . GLY B 1 197 ? 4.391 21 -7.484 1 96.25 197 GLY B CA 1
ATOM 3444 C C . GLY B 1 197 ? 4.195 20.875 -5.984 1 96.25 197 GLY B C 1
ATOM 3445 O O . GLY B 1 197 ? 4.773 21.641 -5.211 1 96.25 197 GLY B O 1
ATOM 3446 N N . LEU B 1 198 ? 3.428 19.969 -5.539 1 97 198 LEU B N 1
ATOM 3447 C CA . LEU B 1 198 ? 3.186 19.734 -4.117 1 97 198 LEU B CA 1
ATOM 3448 C C . LEU B 1 198 ? 4.457 19.281 -3.416 1 97 198 LEU B C 1
ATOM 3450 O O . LEU B 1 198 ? 4.742 19.703 -2.295 1 97 198 LEU B O 1
ATOM 3454 N N . ARG B 1 199 ? 5.148 18.391 -4.055 1 96.81 199 ARG B N 1
ATOM 3455 C CA . ARG B 1 199 ? 6.387 17.859 -3.492 1 96.81 199 ARG B CA 1
ATOM 3456 C C . ARG B 1 199 ? 7.41 18.969 -3.289 1 96.81 199 ARG B C 1
ATOM 3458 O O . ARG B 1 199 ? 8.016 19.078 -2.219 1 96.81 199 ARG B O 1
ATOM 3465 N N . ARG B 1 200 ? 7.559 19.812 -4.246 1 95.75 200 ARG B N 1
ATOM 3466 C CA . ARG B 1 200 ? 8.484 20.938 -4.148 1 95.75 200 ARG B CA 1
ATOM 3467 C C . ARG B 1 200 ? 8.023 21.938 -3.082 1 95.75 200 ARG B C 1
ATOM 3469 O O . ARG B 1 200 ? 8.844 22.469 -2.334 1 95.75 200 ARG B O 1
ATOM 3476 N N . LYS B 1 201 ? 6.777 22.156 -3.117 1 96.56 201 LYS B N 1
ATOM 3477 C CA . LYS B 1 201 ? 6.23 23.062 -2.115 1 96.56 201 LYS B CA 1
ATOM 3478 C C . LYS B 1 201 ? 6.504 22.562 -0.702 1 96.56 201 LYS B C 1
ATOM 3480 O O . LYS B 1 201 ? 6.875 23.344 0.181 1 96.56 201 LYS B O 1
ATOM 3485 N N . PHE B 1 202 ? 6.352 21.328 -0.462 1 97.06 202 PHE B N 1
ATOM 3486 C CA . PHE B 1 202 ? 6.637 20.75 0.845 1 97.06 202 PHE B CA 1
ATOM 3487 C C . PHE B 1 202 ? 8.086 21 1.243 1 97.06 202 PHE B C 1
ATOM 3489 O O . PHE B 1 202 ? 8.367 21.391 2.377 1 97.06 202 PHE B O 1
ATOM 3496 N N . ILE B 1 203 ? 8.953 20.672 0.331 1 95.62 203 ILE B N 1
ATOM 3497 C CA . ILE B 1 203 ? 10.383 20.828 0.604 1 95.62 203 ILE B CA 1
ATOM 3498 C C . ILE B 1 203 ? 10.695 22.281 0.95 1 95.62 203 ILE B C 1
ATOM 3500 O O . ILE B 1 203 ? 11.445 22.547 1.891 1 95.62 203 ILE B O 1
ATOM 3504 N N . GLU B 1 204 ? 10.117 23.125 0.213 1 95.12 204 GLU B N 1
ATOM 3505 C CA . GLU B 1 204 ? 10.32 24.547 0.46 1 95.12 204 GLU B CA 1
ATOM 3506 C C . GLU B 1 204 ? 9.844 24.938 1.855 1 95.12 204 GLU B C 1
ATOM 3508 O O . GLU B 1 204 ? 10.555 25.625 2.59 1 95.12 204 GLU B O 1
ATOM 3513 N N . LEU B 1 205 ? 8.688 24.562 2.203 1 95.94 205 LEU B N 1
ATOM 3514 C CA . LEU B 1 205 ? 8.109 24.891 3.502 1 95.94 205 LEU B CA 1
ATOM 3515 C C . LEU B 1 205 ? 8.906 24.25 4.629 1 95.94 205 LEU B C 1
ATOM 3517 O O . LEU B 1 205 ? 9.141 24.859 5.668 1 95.94 205 LEU B O 1
ATOM 3521 N N . ARG B 1 206 ? 9.266 22.953 4.441 1 95.5 206 ARG B N 1
ATOM 3522 C CA . ARG B 1 206 ? 10.086 22.25 5.426 1 95.5 206 ARG B CA 1
ATOM 3523 C C . ARG B 1 206 ? 11.383 23.016 5.699 1 95.5 206 ARG B C 1
ATOM 3525 O O . ARG B 1 206 ? 11.766 23.203 6.855 1 95.5 206 ARG B O 1
ATOM 3532 N N . ASP B 1 207 ? 12.016 23.484 4.668 1 94.94 207 ASP B N 1
ATOM 3533 C CA . ASP B 1 207 ? 13.273 24.219 4.801 1 94.94 207 ASP B CA 1
ATOM 3534 C C . ASP B 1 207 ? 13.07 25.547 5.516 1 94.94 207 ASP B C 1
ATOM 3536 O O . ASP B 1 207 ? 13.914 25.969 6.309 1 94.94 207 ASP B O 1
ATOM 3540 N N . GLU B 1 208 ? 12.008 26.188 5.164 1 95.12 208 GLU B N 1
ATOM 3541 C CA . GLU B 1 208 ? 11.688 27.453 5.832 1 95.12 208 GLU B CA 1
ATOM 3542 C C . GLU B 1 208 ? 11.539 27.25 7.336 1 95.12 208 GLU B C 1
ATOM 3544 O O . GLU B 1 208 ? 12.102 28.016 8.125 1 95.12 208 GLU B O 1
ATOM 3549 N N . VAL B 1 209 ? 10.805 26.266 7.695 1 96.25 209 VAL B N 1
ATOM 3550 C CA . VAL B 1 209 ? 10.57 26 9.109 1 96.25 209 VAL B CA 1
ATOM 3551 C C . VAL B 1 209 ? 11.875 25.562 9.773 1 96.25 209 VAL B C 1
ATOM 3553 O O . VAL B 1 209 ? 12.18 25.984 10.891 1 96.25 209 VAL B O 1
ATOM 3556 N N . ALA B 1 210 ? 12.617 24.734 9.117 1 95.38 210 ALA B N 1
ATOM 3557 C CA . ALA B 1 210 ? 13.898 24.281 9.648 1 95.38 210 ALA B CA 1
ATOM 3558 C C . ALA B 1 210 ? 14.812 25.484 9.93 1 95.38 210 ALA B C 1
ATOM 3560 O O . ALA B 1 210 ? 15.516 25.5 10.945 1 95.38 210 ALA B O 1
ATOM 3561 N N . ARG B 1 211 ? 14.844 26.406 9.047 1 95.44 211 ARG B N 1
ATOM 3562 C CA . ARG B 1 211 ? 15.648 27.609 9.219 1 95.44 211 ARG B CA 1
ATOM 3563 C C . ARG B 1 211 ? 15.219 28.375 10.469 1 95.44 211 ARG B C 1
ATOM 3565 O O . ARG B 1 211 ? 16.062 28.766 11.281 1 95.44 211 ARG B O 1
ATOM 3572 N N . ILE B 1 212 ? 13.93 28.578 10.562 1 96.12 212 ILE B N 1
ATOM 3573 C CA . ILE B 1 212 ? 13.391 29.297 11.711 1 96.12 212 ILE B CA 1
ATOM 3574 C C . ILE B 1 212 ? 13.82 28.609 13.008 1 96.12 212 ILE B C 1
ATOM 3576 O O . ILE B 1 212 ? 14.258 29.281 13.945 1 96.12 212 ILE B O 1
ATOM 3580 N N . LEU B 1 213 ? 13.719 27.297 13.07 1 95.5 213 LEU B N 1
ATOM 3581 C CA . LEU B 1 213 ? 14.047 26.531 14.266 1 95.5 213 LEU B CA 1
ATOM 3582 C C . LEU B 1 213 ? 15.547 26.547 14.539 1 95.5 213 LEU B C 1
ATOM 3584 O O . LEU B 1 213 ? 15.969 26.594 15.695 1 95.5 213 LEU B O 1
ATOM 3588 N N . ALA B 1 214 ? 16.312 26.5 13.531 1 95 214 ALA B N 1
ATOM 3589 C CA . ALA B 1 214 ? 17.766 26.453 13.664 1 95 214 ALA B CA 1
ATOM 3590 C C . ALA B 1 214 ? 18.328 27.812 14.102 1 95 214 ALA B C 1
ATOM 3592 O O . ALA B 1 214 ? 19.188 27.875 14.984 1 95 214 ALA B O 1
ATOM 3593 N N . GLU B 1 215 ? 17.859 28.828 13.477 1 95.5 215 GLU B N 1
ATOM 3594 C CA . GLU B 1 215 ? 18.391 30.172 13.711 1 95.5 215 GLU B CA 1
ATOM 3595 C C . GLU B 1 215 ? 17.703 30.828 14.898 1 95.5 215 GLU B C 1
ATOM 3597 O O . GLU B 1 215 ? 18.203 31.812 15.445 1 95.5 215 GLU B O 1
ATOM 3602 N N . LYS B 1 216 ? 16.547 30.406 15.172 1 96 216 LYS B N 1
ATOM 3603 C CA . LYS B 1 216 ? 15.75 30.938 16.266 1 96 216 LYS B CA 1
ATOM 3604 C C . LYS B 1 216 ? 15.43 32.406 16.031 1 96 216 LYS B C 1
ATOM 3606 O O . LYS B 1 216 ? 15.492 33.219 16.969 1 96 216 LYS B O 1
ATOM 3611 N N . GLU B 1 217 ? 15.234 32.719 14.789 1 93.88 217 GLU B N 1
ATOM 3612 C CA . GLU B 1 217 ? 14.898 34.094 14.422 1 93.88 217 GLU B CA 1
ATOM 3613 C C . GLU B 1 217 ? 13.406 34.25 14.156 1 93.88 217 GLU B C 1
ATOM 3615 O O . GLU B 1 217 ? 12.789 33.375 13.555 1 93.88 217 GLU B O 1
ATOM 3620 N N . ASP B 1 218 ? 12.859 35.344 14.562 1 95.81 218 ASP B N 1
ATOM 3621 C CA . ASP B 1 218 ? 11.461 35.656 14.312 1 95.81 218 ASP B CA 1
ATOM 3622 C C . ASP B 1 218 ? 11.242 36.062 12.859 1 95.81 218 ASP B C 1
ATOM 3624 O O . ASP B 1 218 ? 11.789 37.062 12.398 1 95.81 218 ASP B O 1
ATOM 3628 N N . PRO B 1 219 ? 10.422 35.312 12.148 1 95.56 219 PRO B N 1
ATOM 3629 C CA . PRO B 1 219 ? 10.211 35.656 10.734 1 95.56 219 PRO B CA 1
ATOM 3630 C C . PRO B 1 219 ? 9.32 36.875 10.547 1 95.56 219 PRO B C 1
ATOM 3632 O O . PRO B 1 219 ? 9.211 37.406 9.438 1 95.56 219 PRO B O 1
ATOM 3635 N N . GLY B 1 220 ? 8.703 37.344 11.586 1 93.31 220 GLY B N 1
ATOM 3636 C CA . GLY B 1 220 ? 7.859 38.5 11.508 1 93.31 220 GLY B CA 1
ATOM 3637 C C . GLY B 1 220 ? 6.398 38.188 11.25 1 93.31 220 GLY B C 1
ATOM 3638 O O . GLY B 1 220 ? 6.059 37.031 10.93 1 93.31 220 GLY B O 1
ATOM 3639 N N . THR B 1 221 ? 5.547 39.219 11.453 1 90.88 221 THR B N 1
ATOM 3640 C CA . THR B 1 221 ? 4.109 39.062 11.258 1 90.88 221 THR B CA 1
ATOM 3641 C C . THR B 1 221 ? 3.748 39.156 9.781 1 90.88 221 THR B C 1
ATOM 3643 O O . THR B 1 221 ? 4.418 39.875 9.016 1 90.88 221 THR B O 1
ATOM 3646 N N . SER B 1 222 ? 2.764 38.375 9.477 1 88.25 222 SER B N 1
ATOM 3647 C CA . SER B 1 222 ? 2.281 38.406 8.102 1 88.25 222 SER B CA 1
ATOM 3648 C C . SER B 1 222 ? 1.287 39.562 7.91 1 88.25 222 SER B C 1
ATOM 3650 O O . SER B 1 222 ? 0.619 39.969 8.859 1 88.25 222 SER B O 1
ATOM 3652 N N . GLU B 1 223 ? 1.167 40.062 6.617 1 83.62 223 GLU B N 1
ATOM 3653 C CA . GLU B 1 223 ? 0.15 41.031 6.27 1 83.62 223 GLU B CA 1
ATOM 3654 C C . GLU B 1 223 ? -1.223 40.375 6.121 1 83.62 223 GLU B C 1
ATOM 3656 O O . GLU B 1 223 ? -2.248 41.062 6.227 1 83.62 223 GLU B O 1
ATOM 3661 N N . GLU B 1 224 ? -1.218 39.125 5.887 1 83.5 224 GLU B N 1
ATOM 3662 C CA . GLU B 1 224 ? -2.449 38.375 5.637 1 83.5 224 GLU B CA 1
ATOM 3663 C C . GLU B 1 224 ? -2.695 37.344 6.723 1 83.5 224 GLU B C 1
ATOM 3665 O O . GLU B 1 224 ? -2.955 36.188 6.422 1 83.5 224 GLU B O 1
ATOM 3670 N N . CYS B 1 225 ? -2.781 37.812 7.926 1 82.75 225 CYS B N 1
ATOM 3671 C CA . CYS B 1 225 ? -3.037 36.906 9.023 1 82.75 225 CYS B CA 1
ATOM 3672 C C . CYS B 1 225 ? -4.469 36.375 8.977 1 82.75 225 CYS B C 1
ATOM 3674 O O . CYS B 1 225 ? -5.41 37.156 8.812 1 82.75 225 CYS B O 1
ATOM 3676 N N . PRO B 1 226 ? -4.566 35.094 9.047 1 77.69 226 PRO B N 1
ATOM 3677 C CA . PRO B 1 226 ? -5.934 34.562 9.078 1 77.69 226 PRO B CA 1
ATOM 3678 C C . PRO B 1 226 ? -6.719 35.062 10.305 1 77.69 226 PRO B C 1
ATOM 3680 O O . PRO B 1 226 ? -6.145 35.219 11.383 1 77.69 226 PRO B O 1
ATOM 3683 N N . SER B 1 227 ? -8 35.312 10.094 1 76.31 227 SER B N 1
ATOM 3684 C CA . SER B 1 227 ? -8.852 35.844 11.156 1 76.31 227 SER B CA 1
ATOM 3685 C C . SER B 1 227 ? -8.969 34.844 12.312 1 76.31 227 SER B C 1
ATOM 3687 O O . SER B 1 227 ? -9.18 35.25 13.461 1 76.31 227 SER B O 1
ATOM 3689 N N . TYR B 1 228 ? -8.711 33.562 12.016 1 76.56 228 TYR B N 1
ATOM 3690 C CA . TYR B 1 228 ? -8.914 32.531 13.023 1 76.56 228 TYR B CA 1
ATOM 3691 C C . TYR B 1 228 ? -7.605 32.219 13.742 1 76.56 228 TYR B C 1
ATOM 3693 O O . TYR B 1 228 ? -7.555 31.297 14.562 1 76.56 228 TYR B O 1
ATOM 3701 N N . CYS B 1 229 ? -6.617 32.969 13.531 1 83.12 229 CYS B N 1
ATOM 3702 C CA . CYS B 1 229 ? -5.312 32.656 14.094 1 83.12 229 CYS B CA 1
ATOM 3703 C C . CYS B 1 229 ? -5.336 32.781 15.617 1 83.12 229 CYS B C 1
ATOM 3705 O O . CYS B 1 229 ? -5.691 33.844 16.156 1 83.12 229 CYS B O 1
ATOM 3707 N N . PRO B 1 230 ? -4.902 31.75 16.297 1 82.44 230 PRO B N 1
ATOM 3708 C CA . PRO B 1 230 ? -4.883 31.766 17.766 1 82.44 230 PRO B CA 1
ATOM 3709 C C . PRO B 1 230 ? -3.854 32.75 18.328 1 82.44 230 PRO B C 1
ATOM 3711 O O . PRO B 1 230 ? -3.914 33.094 19.5 1 82.44 230 PRO B O 1
ATOM 3714 N N . PHE B 1 231 ? -2.959 33.188 17.531 1 86.62 231 PHE B N 1
ATOM 3715 C CA . PHE B 1 231 ? -1.89 34.062 18.016 1 86.62 231 PHE B CA 1
ATOM 3716 C C . PHE B 1 231 ? -2.121 35.5 17.578 1 86.62 231 PHE B C 1
ATOM 3718 O O . PHE B 1 231 ? -1.206 36.344 17.625 1 86.62 231 PHE B O 1
ATOM 3725 N N . LYS B 1 232 ? -3.295 35.75 17.141 1 83.75 232 LYS B N 1
ATOM 3726 C CA . LYS B 1 232 ? -3.604 37.094 16.625 1 83.75 232 LYS B CA 1
ATOM 3727 C C . LYS B 1 232 ? -3.27 38.156 17.656 1 83.75 232 LYS B C 1
ATOM 3729 O O . LYS B 1 232 ? -2.691 39.188 17.312 1 83.75 232 LYS B O 1
ATOM 3734 N N . GLU B 1 233 ? -3.598 37.906 18.875 1 82.06 233 GLU B N 1
ATOM 3735 C CA . GLU B 1 233 ? -3.383 38.906 19.922 1 82.06 233 GLU B CA 1
ATOM 3736 C C . GLU B 1 233 ? -1.895 39.094 20.203 1 82.06 233 GLU B C 1
ATOM 3738 O O . GLU B 1 233 ? -1.443 40.219 20.469 1 82.06 233 GLU B O 1
ATOM 3743 N N . VAL B 1 234 ? -1.199 38.062 20.125 1 84.31 234 VAL B N 1
ATOM 3744 C CA . VAL B 1 234 ? 0.236 38.094 20.375 1 84.31 234 VAL B CA 1
ATOM 3745 C C . VAL B 1 234 ? 0.947 38.812 19.219 1 84.31 234 VAL B C 1
ATOM 3747 O O . VAL B 1 234 ? 1.91 39.531 19.422 1 84.31 234 VAL B O 1
ATOM 3750 N N . CYS B 1 235 ? 0.459 38.625 18.047 1 86 235 CYS B N 1
ATOM 3751 C CA . CYS B 1 235 ? 1.138 39.125 16.859 1 86 235 CYS B CA 1
ATOM 3752 C C . CYS B 1 235 ? 0.751 40.562 16.578 1 86 235 CYS B C 1
ATOM 3754 O O . CYS B 1 235 ? 1.555 41.344 16.047 1 86 235 CYS B O 1
ATOM 3756 N N . LYS B 1 236 ? -0.499 41.062 16.625 1 78.31 236 LYS B N 1
ATOM 3757 C CA . LYS B 1 236 ? -0.946 42.375 16.25 1 78.31 236 LYS B CA 1
ATOM 3758 C C . LYS B 1 236 ? -1.09 43.281 17.469 1 78.31 236 LYS B C 1
ATOM 3760 O O . LYS B 1 236 ? -1.322 44.5 17.344 1 78.31 236 LYS B O 1
ATOM 3765 N N . GLY B 1 237 ? -0.916 42.688 18.641 1 61.44 237 GLY B N 1
ATOM 3766 C CA . GLY B 1 237 ? -1.024 43.594 19.766 1 61.44 237 GLY B CA 1
ATOM 3767 C C . GLY B 1 237 ? 0.296 44.25 20.141 1 61.44 237 GL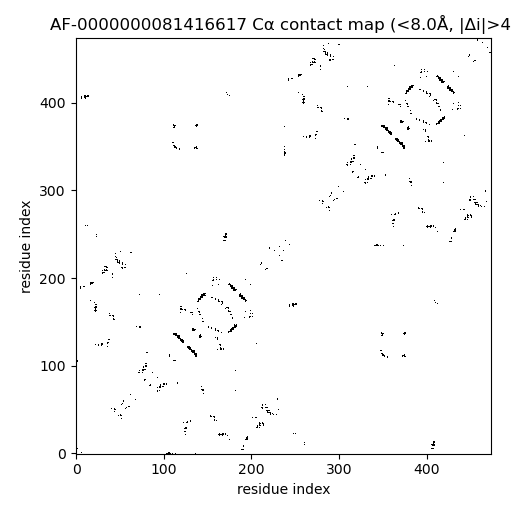Y B C 1
ATOM 3768 O O . GLY B 1 237 ? 1.357 43.781 19.703 1 61.44 237 GLY B O 1
#